Protein AF-0000000085048586 (afdb_homodimer)

InterPro domains:
  IPR004089 Methyl-accepting chemotaxis protein (MCP) signalling domain [PF00015] (41-115)
  IPR004089 Methyl-accepting chemotaxis protein (MCP) signalling domain [PS50111] (44-95)
  IPR004090 Chemotaxis methyl-accepting receptor [PR00260] (43-70)
  IPR004090 Chemotaxis methyl-accepting receptor [PR00260] (72-101)

Solvent-accessible surface area (backbone atoms only — not comparable to full-atom values): 36108 Å² total; per-residue (Å²): 138,84,76,79,68,57,57,67,68,67,71,78,71,74,68,77,73,69,80,70,65,47,72,64,57,51,50,52,50,51,50,49,45,50,49,52,44,51,51,46,39,50,51,42,43,54,50,32,51,53,45,34,52,51,19,51,51,42,32,54,53,12,59,72,50,45,81,82,13,50,72,49,32,53,51,19,52,49,46,35,52,45,30,51,49,45,46,51,48,40,51,49,45,46,52,54,45,50,52,47,51,51,52,46,51,50,49,50,51,50,27,51,50,52,53,49,35,52,46,39,19,51,53,9,38,45,44,28,50,54,48,31,54,54,53,38,51,49,61,34,48,41,37,54,56,24,34,36,65,51,46,22,46,18,42,73,49,70,42,74,66,37,22,51,49,24,18,52,52,40,28,53,51,44,71,57,38,80,59,44,68,43,38,37,37,21,37,83,78,21,36,23,62,22,31,23,41,58,89,83,29,82,41,50,74,38,75,45,51,83,37,67,30,51,51,51,17,71,69,51,88,35,28,85,41,72,20,72,40,73,78,42,66,37,70,70,59,79,49,41,45,24,39,36,33,15,15,37,14,12,50,88,34,34,46,80,36,58,78,43,19,33,33,38,37,30,32,40,35,54,70,54,45,42,51,43,39,62,58,54,94,58,54,73,75,48,50,77,40,41,39,31,34,32,24,42,63,85,20,40,20,69,28,36,50,79,74,61,44,59,74,70,36,67,54,87,75,87,52,88,87,45,63,56,45,58,49,68,47,97,83,57,26,44,37,15,28,15,46,45,72,36,39,57,84,32,64,65,78,55,27,29,8,30,29,41,31,59,118,139,83,76,78,68,56,57,67,68,69,71,79,71,74,67,77,73,70,80,70,66,46,73,64,56,52,49,52,50,50,50,48,43,51,49,52,44,51,51,46,38,49,53,43,41,52,50,32,49,53,46,33,52,52,18,50,52,42,32,54,53,12,59,72,50,45,80,81,13,50,72,48,32,56,51,18,53,49,45,36,51,44,30,51,48,45,46,50,49,41,52,50,46,47,52,53,45,48,51,46,50,52,52,47,50,50,49,50,52,51,28,52,49,50,52,50,35,53,46,40,19,51,51,10,39,44,46,29,51,52,48,32,56,54,53,40,50,48,60,34,48,42,37,52,55,24,34,34,66,51,47,22,48,17,42,72,49,70,42,72,66,36,22,50,48,25,16,52,53,40,29,55,51,44,72,57,37,80,59,46,68,43,38,36,38,20,36,83,79,20,37,22,62,23,30,23,40,59,90,82,30,82,42,52,72,38,74,45,53,84,38,66,27,50,49,50,17,69,68,52,86,34,28,85,40,72,20,71,38,72,79,41,65,38,69,69,60,79,49,42,45,25,37,37,34,15,15,37,13,12,49,89,36,34,45,82,35,59,79,42,18,33,34,39,36,31,32,40,35,54,69,54,44,40,51,42,39,61,59,55,95,58,54,74,74,49,48,76,41,41,40,31,35,32,22,43,63,85,20,39,21,70,29,37,51,79,74,59,46,61,74,71,36,67,53,88,74,86,51,89,89,46,62,55,45,59,50,68,49,98,84,56,26,43,37,15,28,15,47,43,74,37,40,55,85,31,64,64,80,56,26,28,7,31,29,42,30,59,118

Sequence (718 aa):
MDALSTISASGTQTAGSDEAVSVNDIIARTARARDLTQHKVRDIRQVTNTLRILALNALIEARRAGELGAGFGVVADEVRNISTQVEGLSSSLASELGGEIEALEKLTRDMARQAQGARMTDLALNAIELIDRNLYERTCDVRWWATDSAVWEAASHPTKDNCRYATSRLGVILDAYTVYIDLWLCDLNGHILANGRPDRFHAAGQNVASRDWFQKALGLSSGNDFAVADITAEPLLKGTQVASYATGVRVGGQADGELIGILGVHFDWQPQAETIVNGVRLSEAEKRRTRVLLTDAQGLVIATSDGRGSLTERIPLDTQGRASGHYVDRHERLVAFHRTPGYETYAGLGWYGVIVQEGMDALSTISASGTQTAGSDEAVSVNDIIARTARARDLTQHKVRDIRQVTNTLRILALNALIEARRAGELGAGFGVVADEVRNISTQVEGLSSSLASELGGEIEALEKLTRDMARQAQGARMTDLALNAIELIDRNLYERTCDVRWWATDSAVWEAASHPTKDNCRYATSRLGVILDAYTVYIDLWLCDLNGHILANGRPDRFHAAGQNVASRDWFQKALGLSSGNDFAVADITAEPLLKGTQVASYATGVRVGGQADGELIGILGVHFDWQPQAETIVNGVRLSEAEKRRTRVLLTDAQGLVIATSDGRGSLTERIPLDTQGRASGHYVDRHERLVAFHRTPGYETYAGLGWYGVIVQEG

Organism: Asticcacaulis excentricus (strain ATCC 15261 / DSM 4724 / KCTC 12464 / NCIMB 9791 / VKM B-1370 / CB 48) (NCBI:txid573065)

Foldseek 3Di:
DDPPPPPLPPPPPPPPPPPDDDLVNVLVVLVVVLVVLVVVLVVLLVVLVVQLVVLVVQLVVLVVVPPVSPVSNVVSVVSNVVSVVSNVVSVCCSVVSVVVSVVVSVVSVVVVLQVVFVVQLVLFQQLQQVVQVVVVVVLVVQLQLLLDPLQLVCLVPVDPVSQVSNLCVQLVVCVVPVQFLKKFKFFLQQATSHMNCCPQFVRHGDGCNVPPQSVVQNPDQWSSDKGWDDWFQDVRSVRQTWTKMKHFRAPNSGGRHDGRIMMITTGRCAVVSQSSQQVRDDDPVFLVFKKKFKAFQQQQTCYINVPPRHRHDGDDDPCVPPQWGWDQDPQRKIKTKHWHPHDDVGRDRRMMIMMTGDD/DDPPPPPLPPPPPPPPPPPDDDLVNVLVVLVVVLVVLVVVLVVLLVVLVVQLVVLVVQLVVLVVVPPVSPVSNVVSVVSNVVSVVSNVVSVVCSVVSVVVSVVVSVVSVVVVLQVVFVVQLVLFQQLQQVVQVVVVVVLVVQLQLLLDPLQLVCLVPVDPVSQVSNLCVQQVVCVVPVQFLKKFKFWLQQATSHMNCCPQFVRHRDGCNVPPQSVVQNPDQWSSDKGWDDWFQDVRSVRQTWTKMKHFRAPNSGGRHDGRIMMITTGRCAVVSQSSQQVRDDDPVFLVFKKKFKAAQQQQTCYINVPPRHRHDGDDDPCVPPQWGWDQDPQRKIKTKHWHPHDDVGRDRRMMIMMTGDD

Nearest PDB structures (foldseek):
  6s1k-assembly1_K  TM=7.310E-01  e=2.526E-03  Escherichia coli str. K-12 substr. MG1655star
  8c5v-assembly1_I  TM=7.777E-01  e=8.676E-03  Escherichia coli
  1qu7-assembly1_B  TM=7.050E-01  e=1.862E-02  Escherichia coli
  3ja6-assembly1_I  TM=6.154E-01  e=7.714E-03  Escherichia coli
  3tul-assembly5_C  TM=7.171E-01  e=6.260E+00  Salmonella enterica subsp. enterica serovar Typhimurium

Secondary structure (DSSP, 8-state):
----------------------HHHHHHHHHHHHHHHHHHHHHHHHHHHHHHHHHHHHHHHHHHTGGGGHHHHHHHHHHHHHHHHHHHHHHHHHHHHHHHHHHHHHHHHHHHHHHHHHHHHHHHHHHHHHHHHHHHHHHHHHHHHTT-HHHHHHHHS--HHHHHHHHHHHHHHHHH-TTEEEEEEE-TTSBEEEES-TTT---TT-B-TT-HHHHHHHT-SSTT--EE---EEEGGGTTEEEEEEEEEEEGGG-TTSPEEEEEEEEEEHHHHHHHHHHHS---HHHHHTEEEEEE-TT-BEEEETTS--TTT-B-----TT-SEEEEE-TTS-EEEEEE---BTTB---S-EEEEEE--/----------------------HHHHHHHHHHHHHHHHHHHHHHHHHHHHHHHHHHHHHHHHHHTGGGGHHHHHHHHHHHHHHHHHHHHHHHHHHHHHHHHHHHHHHHHHHHHHHHHHHHHHHHHHHHHHHHHHHHHHHHHHHHHTT-HHHHHHHHS--HHHHHHHHHHHHHHHHH-TTEEEEEEE-TTSBEEEES-TTT---TT-B-TT-HHHHHHHT-SSTT--EE---EEEGGGTTEEEEEEEEEEEGGG-TTSPEEEEEEEEEEHHHHHHHHHHHS---HHHHHTEEEEEE-TT-BEEEETTS--TTT-B-----TT-SEEEEE-TTS-EEEEEE---BTTB---S-EEEEEE--

pLDDT: mean 88.91, std 13.36, range [22.16, 98.81]

Radius of gyration: 37.74 Å; Cα contacts (8 Å, |Δi|>4): 1389; chains: 2; bounding box: 52×126×76 Å

Structure (mmCIF, N/CA/C/O backbone):
data_AF-0000000085048586-model_v1
#
loop_
_entity.id
_entity.type
_entity.pdbx_description
1 polymer 'Chemotaxis sensory transducer'
#
loop_
_atom_site.group_PDB
_atom_site.id
_atom_site.type_symbol
_atom_site.label_atom_id
_atom_site.label_alt_id
_atom_site.label_comp_id
_atom_site.label_asym_id
_atom_site.label_entity_id
_atom_site.label_seq_id
_atom_site.pdbx_PDB_ins_code
_atom_site.Cartn_x
_atom_site.Cartn_y
_atom_site.Cartn_z
_atom_site.occupancy
_atom_site.B_iso_or_equiv
_atom_site.auth_seq_id
_atom_site.auth_comp_id
_atom_site.auth_asym_id
_atom_site.auth_atom_id
_atom_site.pdbx_PDB_model_num
ATOM 1 N N . MET A 1 1 ? 8.508 -12.852 -33.312 1 22.83 1 MET A N 1
ATOM 2 C CA . MET A 1 1 ? 9.375 -12.555 -32.156 1 22.83 1 MET A CA 1
ATOM 3 C C . MET A 1 1 ? 8.727 -11.523 -31.234 1 22.83 1 MET A C 1
ATOM 5 O O . MET A 1 1 ? 9.148 -10.375 -31.188 1 22.83 1 MET A O 1
ATOM 9 N N . ASP A 1 2 ? 7.355 -11.609 -30.984 1 25.91 2 ASP A N 1
ATOM 10 C CA . ASP A 1 2 ? 6.332 -10.68 -30.516 1 25.91 2 ASP A CA 1
ATOM 11 C C . ASP A 1 2 ? 6.473 -10.414 -29.031 1 25.91 2 ASP A C 1
ATOM 13 O O . ASP A 1 2 ? 6.352 -11.328 -28.203 1 25.91 2 ASP A O 1
ATOM 17 N N . ALA A 1 3 ? 7.316 -9.375 -28.672 1 32.34 3 ALA A N 1
ATOM 18 C CA . ALA A 1 3 ? 7.676 -8.773 -27.391 1 32.34 3 ALA A CA 1
ATOM 19 C C . ALA A 1 3 ? 6.438 -8.539 -26.531 1 32.34 3 ALA A C 1
ATOM 21 O O . ALA A 1 3 ? 5.582 -7.723 -26.875 1 32.34 3 ALA A O 1
ATOM 22 N N . LEU A 1 4 ? 5.824 -9.539 -25.844 1 37.16 4 LEU A N 1
ATOM 23 C CA . LEU A 1 4 ? 4.781 -9.328 -24.844 1 37.16 4 LEU A CA 1
ATOM 24 C C . LEU A 1 4 ? 5.117 -8.148 -23.953 1 37.16 4 LEU A C 1
ATOM 26 O O . LEU A 1 4 ? 6.152 -8.156 -23.281 1 37.16 4 LEU A O 1
ATOM 30 N N . SER A 1 5 ? 4.699 -7.078 -24.25 1 39.09 5 SER A N 1
ATOM 31 C CA . SER A 1 5 ? 4.941 -5.781 -23.625 1 39.09 5 SER A CA 1
ATOM 32 C C . SER A 1 5 ? 4.539 -5.793 -22.156 1 39.09 5 SER A C 1
ATOM 34 O O . SER A 1 5 ? 3.396 -6.121 -21.828 1 39.09 5 SER A O 1
ATOM 36 N N . THR A 1 6 ? 5.371 -6.223 -21.359 1 48.38 6 THR A N 1
ATOM 37 C CA . THR A 1 6 ? 5.223 -6.074 -19.922 1 48.38 6 THR A CA 1
ATOM 38 C C . THR A 1 6 ? 4.73 -4.672 -19.562 1 48.38 6 THR A C 1
ATOM 40 O O . THR A 1 6 ? 5.285 -3.678 -20.031 1 48.38 6 THR A O 1
ATOM 43 N N . ILE A 1 7 ? 3.547 -4.477 -19.328 1 45.44 7 ILE A N 1
ATOM 44 C CA . ILE A 1 7 ? 2.977 -3.201 -18.906 1 45.44 7 ILE A CA 1
ATOM 45 C C . ILE A 1 7 ? 3.803 -2.613 -17.766 1 45.44 7 ILE A C 1
ATOM 47 O O . ILE A 1 7 ? 3.984 -3.252 -16.719 1 45.44 7 ILE A O 1
ATOM 51 N N . SER A 1 8 ? 4.785 -1.874 -18.266 1 41.59 8 SER A N 1
ATOM 52 C CA . SER A 1 8 ? 5.445 -1.079 -17.234 1 41.59 8 SER A CA 1
ATOM 53 C C . SER A 1 8 ? 4.508 -0.014 -16.672 1 41.59 8 SER A C 1
ATOM 55 O O . SER A 1 8 ? 3.959 0.795 -17.422 1 41.59 8 SER A O 1
ATOM 57 N N . ALA A 1 9 ? 3.889 -0.225 -15.805 1 41.34 9 ALA A N 1
ATOM 58 C CA . ALA A 1 9 ? 3.02 0.762 -15.164 1 41.34 9 ALA A CA 1
ATOM 59 C C . ALA A 1 9 ? 3.754 2.084 -14.953 1 41.34 9 ALA A C 1
ATOM 61 O O . ALA A 1 9 ? 4.398 2.285 -13.922 1 41.34 9 ALA A O 1
ATOM 62 N N . SER A 1 10 ? 4.465 2.617 -16.031 1 36.78 10 SER A N 1
ATOM 63 C CA . SER A 1 10 ? 4.902 3.973 -15.711 1 36.78 10 SER A CA 1
ATOM 64 C C . SER A 1 10 ? 3.717 4.918 -15.57 1 36.78 10 SER A C 1
ATOM 66 O O . SER A 1 10 ? 3.273 5.516 -16.562 1 36.78 10 SER A O 1
ATOM 68 N N . GLY A 1 11 ? 2.662 4.629 -15.078 1 34.94 11 GLY A N 1
ATOM 69 C CA . GLY A 1 11 ? 1.711 5.727 -15.023 1 34.94 11 GLY A CA 1
ATOM 70 C C . GLY A 1 11 ? 2.291 6.984 -14.406 1 34.94 11 GLY A C 1
ATOM 71 O O . GLY A 1 11 ? 2.795 6.957 -13.289 1 34.94 11 GLY A O 1
ATOM 72 N N . THR A 1 12 ? 2.768 7.867 -15.344 1 34.59 12 THR A N 1
ATOM 73 C CA . THR A 1 12 ? 3.039 9.25 -14.977 1 34.59 12 THR A CA 1
ATOM 74 C C . THR A 1 12 ? 1.889 9.836 -14.156 1 34.59 12 THR A C 1
ATOM 76 O O . THR A 1 12 ? 0.794 10.047 -14.688 1 34.59 12 THR A O 1
ATOM 79 N N . GLN A 1 13 ? 1.681 9.398 -13.023 1 37.88 13 GLN A N 1
ATOM 80 C CA . GLN A 1 13 ? 0.688 10.008 -12.141 1 37.88 13 GLN A CA 1
ATOM 81 C C . GLN A 1 13 ? 0.862 11.523 -12.078 1 37.88 13 GLN A C 1
ATOM 83 O O . GLN A 1 13 ? 1.882 12.016 -11.594 1 37.88 13 GLN A O 1
ATOM 88 N N . THR A 1 14 ? 0.378 12.203 -13.141 1 35.31 14 THR A N 1
ATOM 89 C CA . THR A 1 14 ? 0.203 13.641 -12.945 1 35.31 14 THR A CA 1
ATOM 90 C C . THR A 1 14 ? -0.582 13.914 -11.664 1 35.31 14 THR A C 1
ATOM 92 O O . THR A 1 14 ? -1.767 13.586 -11.57 1 35.31 14 THR A O 1
ATOM 95 N N . ALA A 1 15 ? -0.03 13.789 -10.562 1 40.72 15 ALA A N 1
ATOM 96 C CA . ALA A 1 15 ? -0.627 14.406 -9.383 1 40.72 15 ALA A CA 1
ATOM 97 C C . ALA A 1 15 ? -1.222 15.766 -9.719 1 40.72 15 ALA A C 1
ATOM 99 O O . ALA A 1 15 ? -0.548 16.625 -10.305 1 40.72 15 ALA A O 1
ATOM 100 N N . GLY A 1 16 ? -2.393 15.914 -10.141 1 36.16 16 GLY A N 1
ATOM 101 C CA . GLY A 1 16 ? -2.982 17.234 -10.164 1 36.16 16 GLY A CA 1
ATOM 102 C C . GLY A 1 16 ? -2.379 18.188 -9.133 1 36.16 16 GLY A C 1
ATOM 103 O O . GLY A 1 16 ? -2.133 17.781 -7.992 1 36.16 16 GLY A O 1
ATOM 104 N N . SER A 1 17 ? -1.687 19.234 -9.531 1 39.44 17 SER A N 1
ATOM 105 C CA . SER A 1 17 ? -0.962 20.375 -8.977 1 39.44 17 SER A CA 1
ATOM 106 C C . SER A 1 17 ? -1.796 21.094 -7.922 1 39.44 17 SER A C 1
ATOM 108 O O . SER A 1 17 ? -2.186 22.25 -8.117 1 39.44 17 SER A O 1
ATOM 110 N N . ASP A 1 18 ? -2.918 20.703 -7.492 1 44 18 ASP A N 1
ATOM 111 C CA . ASP A 1 18 ? -3.367 21.672 -6.508 1 44 18 ASP A CA 1
ATOM 112 C C . ASP A 1 18 ? -2.268 21.984 -5.492 1 44 18 ASP A C 1
ATOM 114 O O . ASP A 1 18 ? -1.663 21.062 -4.934 1 44 18 ASP A O 1
ATOM 118 N N . GLU A 1 19 ? -1.705 23.016 -5.676 1 51.84 19 GLU A N 1
ATOM 119 C CA . GLU A 1 19 ? -0.612 23.562 -4.883 1 51.84 19 GLU A CA 1
ATOM 120 C C . GLU A 1 19 ? -0.778 23.234 -3.404 1 51.84 19 GLU A C 1
ATOM 122 O O . GLU A 1 19 ? -1.649 23.781 -2.73 1 51.84 19 GLU A O 1
ATOM 127 N N . ALA A 1 20 ? -0.413 22.062 -2.895 1 63 20 ALA A N 1
ATOM 128 C CA . ALA A 1 20 ? -0.491 21.516 -1.544 1 63 20 ALA A CA 1
ATOM 129 C C . ALA A 1 20 ? 0.076 22.484 -0.518 1 63 20 ALA A C 1
ATOM 131 O O . ALA A 1 20 ? 1.146 23.062 -0.727 1 63 20 ALA A O 1
ATOM 132 N N . VAL A 1 21 ? -0.769 22.953 0.275 1 72.62 21 VAL A N 1
ATOM 133 C CA . VAL A 1 21 ? -0.346 23.766 1.415 1 72.62 21 VAL A CA 1
ATOM 134 C C . VAL A 1 21 ? 0.803 23.062 2.143 1 72.62 21 VAL A C 1
ATOM 136 O O . VAL A 1 21 ? 0.746 21.859 2.396 1 72.62 21 VAL A O 1
ATOM 139 N N . SER A 1 22 ? 1.893 23.875 2.246 1 80.56 22 SER A N 1
ATOM 140 C CA . SER A 1 22 ? 3.07 23.312 2.898 1 80.56 22 SER A CA 1
ATOM 141 C C . SER A 1 22 ? 3.266 23.906 4.293 1 80.56 22 SER A C 1
ATOM 143 O O . SER A 1 22 ? 2.678 24.938 4.625 1 80.56 22 SER A O 1
ATOM 145 N N . VAL A 1 23 ? 3.998 23.172 5 1 82.69 23 VAL A N 1
ATOM 146 C CA . VAL A 1 23 ? 4.379 23.641 6.328 1 82.69 23 VAL A CA 1
ATOM 147 C C . VAL A 1 23 ? 5.059 25 6.223 1 82.69 23 VAL A C 1
ATOM 149 O O . VAL A 1 23 ? 4.863 25.875 7.078 1 82.69 23 VAL A O 1
ATOM 152 N N . ASN A 1 24 ? 5.652 25.188 5.152 1 82.88 24 ASN A N 1
ATOM 153 C CA . ASN A 1 24 ? 6.355 26.453 4.934 1 82.88 24 ASN A CA 1
ATOM 154 C C . ASN A 1 24 ? 5.379 27.609 4.801 1 82.88 24 ASN A C 1
ATOM 156 O O . ASN A 1 24 ? 5.695 28.734 5.195 1 82.88 24 ASN A O 1
ATOM 160 N N . ASP A 1 25 ? 4.273 27.359 4.301 1 85.62 25 ASP A N 1
ATOM 161 C CA . ASP A 1 25 ? 3.254 28.391 4.199 1 85.62 25 ASP A CA 1
ATOM 162 C C . ASP A 1 25 ? 2.773 28.828 5.582 1 85.62 25 ASP A C 1
ATOM 164 O O . ASP A 1 25 ? 2.549 30.016 5.824 1 85.62 25 ASP A O 1
ATOM 168 N N . ILE A 1 26 ? 2.703 27.875 6.406 1 85.25 26 ILE A N 1
ATOM 169 C CA . ILE A 1 26 ? 2.248 28.156 7.762 1 85.25 26 ILE A CA 1
ATOM 170 C C . ILE A 1 26 ? 3.322 28.938 8.516 1 85.25 26 ILE A C 1
ATOM 172 O O . ILE A 1 26 ? 3.025 29.938 9.18 1 85.25 26 ILE A O 1
ATOM 176 N N . ILE A 1 27 ? 4.516 28.609 8.281 1 85.62 27 ILE A N 1
ATOM 177 C CA . ILE A 1 27 ? 5.633 29.266 8.945 1 85.62 27 ILE A CA 1
ATOM 178 C C . ILE A 1 27 ? 5.75 30.703 8.445 1 85.62 27 ILE A C 1
ATOM 180 O O . ILE A 1 27 ? 6.012 31.625 9.234 1 85.62 27 ILE A O 1
ATOM 184 N N . ALA A 1 28 ? 5.5 30.906 7.23 1 87.5 28 ALA A N 1
ATOM 185 C CA . ALA A 1 28 ? 5.527 32.25 6.676 1 87.5 28 ALA A CA 1
ATOM 186 C C . ALA A 1 28 ? 4.43 33.125 7.285 1 87.5 28 ALA A C 1
ATOM 188 O O . ALA A 1 28 ? 4.648 34.312 7.57 1 87.5 28 ALA A O 1
ATOM 189 N N . ARG A 1 29 ? 3.375 32.5 7.461 1 87.75 29 ARG A N 1
ATOM 190 C CA . ARG A 1 29 ? 2.262 33.25 8.039 1 87.75 29 ARG A CA 1
ATOM 191 C C . ARG A 1 29 ? 2.523 33.562 9.5 1 87.75 29 ARG A C 1
ATOM 193 O O . ARG A 1 29 ? 2.164 34.656 9.977 1 87.75 29 ARG A O 1
ATOM 200 N N . THR A 1 30 ? 3.096 32.688 10.203 1 88.62 30 THR A N 1
ATOM 201 C CA . THR A 1 30 ? 3.441 32.938 11.594 1 88.62 30 THR A CA 1
ATOM 202 C C . THR A 1 30 ? 4.488 34.031 11.695 1 88.62 30 THR A C 1
ATOM 204 O O . THR A 1 30 ? 4.434 34.875 12.609 1 88.62 30 THR A O 1
ATOM 207 N N . ALA A 1 31 ? 5.383 34.062 10.781 1 88.44 31 ALA A N 1
ATOM 208 C CA . ALA A 1 31 ? 6.387 35.125 10.742 1 88.44 31 ALA A CA 1
ATOM 209 C C . ALA A 1 31 ? 5.738 36.469 10.516 1 88.44 31 ALA A C 1
ATOM 211 O O . ALA A 1 31 ? 6.133 37.469 11.125 1 88.44 31 ALA A O 1
ATOM 212 N N . ARG A 1 32 ? 4.773 36.5 9.719 1 90.75 32 ARG A N 1
ATOM 213 C CA . ARG A 1 32 ? 4.055 37.75 9.453 1 90.75 32 ARG A CA 1
ATOM 214 C C . ARG A 1 32 ? 3.324 38.219 10.703 1 90.75 32 ARG A C 1
ATOM 216 O O . ARG A 1 32 ? 3.309 39.438 10.992 1 90.75 32 ARG A O 1
ATOM 223 N N . ALA A 1 33 ? 2.729 37.312 11.344 1 88.94 33 ALA A N 1
ATOM 224 C CA . ALA A 1 33 ? 2.039 37.656 12.586 1 88.94 33 ALA A CA 1
ATOM 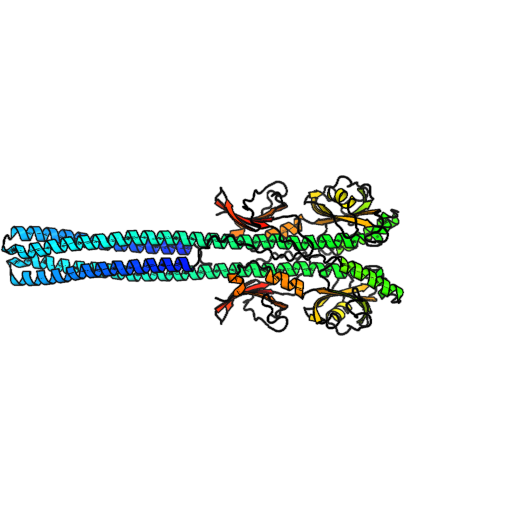225 C C . ALA A 1 33 ? 3.014 38.219 13.617 1 88.94 33 ALA A C 1
ATOM 227 O O . ALA A 1 33 ? 2.703 39.188 14.312 1 88.94 33 ALA A O 1
ATOM 228 N N . ARG A 1 34 ? 4.125 37.625 13.695 1 89.25 34 ARG A N 1
ATOM 229 C CA . ARG A 1 34 ? 5.164 38.062 14.617 1 89.25 34 ARG A CA 1
ATOM 230 C C . ARG A 1 34 ? 5.645 39.469 14.25 1 89.25 34 ARG A C 1
ATOM 232 O O . ARG A 1 34 ? 5.773 40.344 15.125 1 89.25 34 ARG A O 1
ATOM 239 N N . ASP A 1 35 ? 5.863 39.719 13.031 1 92.81 35 ASP A N 1
ATOM 240 C CA . ASP A 1 35 ? 6.344 41 12.547 1 92.81 35 ASP A CA 1
ATOM 241 C C . ASP A 1 35 ? 5.309 42.094 12.797 1 92.81 35 ASP A C 1
ATOM 243 O O . ASP A 1 35 ? 5.656 43.219 13.219 1 92.81 35 ASP A O 1
ATOM 247 N N . LEU A 1 36 ? 4.156 41.75 12.5 1 91.94 36 LEU A N 1
ATOM 248 C CA . LEU A 1 36 ? 3.059 42.688 12.734 1 91.94 36 LEU A CA 1
ATOM 249 C C . LEU A 1 36 ? 3.004 43.125 14.195 1 91.94 36 LEU A C 1
ATOM 251 O O . LEU A 1 36 ? 2.871 44.312 14.5 1 91.94 36 LEU A O 1
ATOM 255 N N . THR A 1 37 ? 3.145 42.188 15.047 1 90.56 37 THR A N 1
ATOM 256 C CA . THR A 1 37 ? 3.09 42.469 16.484 1 90.56 37 THR A CA 1
ATOM 257 C C . THR A 1 37 ? 4.266 43.344 16.906 1 90.56 37 THR A C 1
ATOM 259 O O . THR A 1 37 ? 4.09 44.312 17.641 1 90.56 37 THR A O 1
ATOM 262 N N . GLN A 1 38 ? 5.41 43 16.438 1 91.38 38 GLN A N 1
ATOM 263 C CA . GLN A 1 38 ? 6.605 43.781 16.797 1 91.38 38 GLN A CA 1
ATOM 264 C C . GLN A 1 38 ? 6.516 45.219 16.297 1 91.38 38 GLN A C 1
ATOM 266 O O . GLN A 1 38 ? 6.871 46.156 17.016 1 91.38 38 GLN A O 1
ATOM 271 N N . HIS A 1 39 ? 6.012 45.344 15.125 1 93.69 39 HIS A N 1
ATOM 272 C CA . HIS A 1 39 ? 5.891 46.656 14.539 1 93.69 39 HIS A CA 1
ATOM 273 C C . HIS A 1 39 ? 4.887 47.531 15.305 1 93.69 39 HIS A C 1
ATOM 275 O O . HIS A 1 39 ? 5.172 48.688 15.633 1 93.69 39 HIS A O 1
ATOM 281 N N . LYS A 1 40 ? 3.768 46.938 15.57 1 92.12 40 LYS A N 1
ATOM 282 C CA . LYS A 1 40 ? 2.717 47.688 16.234 1 92.12 40 LYS A CA 1
ATOM 283 C C . LYS A 1 40 ? 3.111 48.031 17.672 1 92.12 40 LYS A C 1
ATOM 285 O O . LYS A 1 40 ? 2.826 49.125 18.156 1 92.12 40 LYS A O 1
ATOM 290 N N . VAL A 1 41 ? 3.781 47.125 18.344 1 91.62 41 VAL A N 1
ATOM 291 C CA . VAL A 1 41 ? 4.242 47.375 19.703 1 91.62 41 VAL A CA 1
ATOM 292 C C . VAL A 1 41 ? 5.301 48.469 19.703 1 91.62 41 VAL A C 1
ATOM 294 O O . VAL A 1 41 ? 5.32 49.312 20.594 1 91.62 41 VAL A O 1
ATOM 297 N N . ARG A 1 42 ? 6.109 48.469 18.688 1 92.69 42 ARG A N 1
ATOM 298 C CA . ARG A 1 42 ? 7.105 49.531 18.547 1 92.69 42 ARG A CA 1
ATOM 299 C C . ARG A 1 42 ? 6.438 50.875 18.344 1 92.69 42 ARG A C 1
ATOM 301 O O . ARG A 1 42 ? 6.859 51.875 18.938 1 92.69 42 ARG A O 1
ATOM 308 N N . ASP A 1 43 ? 5.422 50.906 17.547 1 93.88 43 ASP A N 1
ATOM 309 C CA . ASP A 1 43 ? 4.68 52.156 17.328 1 93.88 43 ASP A CA 1
ATOM 310 C C . ASP A 1 43 ? 4.047 52.656 18.625 1 93.88 43 ASP A C 1
ATOM 312 O O . ASP A 1 43 ? 4.082 53.844 18.906 1 93.88 43 ASP A O 1
ATOM 316 N N . ILE A 1 44 ? 3.562 51.75 19.375 1 91.12 44 ILE A N 1
ATOM 317 C CA . ILE A 1 44 ? 2.934 52.125 20.641 1 91.12 44 ILE A CA 1
ATOM 318 C C . ILE A 1 44 ? 3.982 52.688 21.594 1 91.12 44 ILE A C 1
ATOM 320 O O . ILE A 1 44 ? 3.752 53.719 22.25 1 91.12 44 ILE A O 1
ATOM 324 N N . ARG A 1 45 ? 5.094 52.094 21.609 1 87.94 45 ARG A N 1
ATOM 325 C CA . ARG A 1 45 ? 6.176 52.531 22.469 1 87.94 45 ARG A CA 1
ATOM 326 C C . ARG A 1 45 ? 6.656 53.938 22.078 1 87.94 45 ARG A C 1
ATOM 328 O O . ARG A 1 45 ? 6.953 54.75 22.953 1 87.94 45 ARG A O 1
ATOM 335 N N . GLN A 1 46 ? 6.719 54.188 20.844 1 91.5 46 GLN A N 1
ATOM 336 C CA . GLN A 1 46 ? 7.145 55.5 20.359 1 91.5 46 GLN A CA 1
ATOM 337 C C . GLN A 1 46 ? 6.164 56.562 20.797 1 91.5 46 GLN A C 1
ATOM 339 O O . GLN A 1 46 ? 6.574 57.656 21.25 1 91.5 46 GLN A O 1
ATOM 344 N N . VAL A 1 47 ? 4.965 56.25 20.656 1 90.31 47 VAL A N 1
ATOM 345 C CA . VAL A 1 47 ? 3.92 57.219 21.016 1 90.31 47 VAL A CA 1
ATOM 346 C C . VAL A 1 47 ? 3.924 57.438 22.516 1 90.31 47 VAL A C 1
ATOM 348 O O . VAL A 1 47 ? 3.777 58.562 22.984 1 90.31 47 VAL A O 1
ATOM 351 N N . THR A 1 48 ? 4.141 56.438 23.297 1 86.62 48 THR A N 1
ATOM 352 C CA . THR A 1 48 ? 4.117 56.5 24.75 1 86.62 48 THR A CA 1
ATOM 353 C C . THR A 1 48 ? 5.355 57.25 25.266 1 86.62 48 THR A C 1
ATOM 355 O O . THR A 1 48 ? 5.285 57.938 26.266 1 86.62 48 THR A O 1
ATOM 358 N N . ASN A 1 49 ? 6.43 57.094 24.578 1 88.12 49 ASN A N 1
ATOM 359 C CA . ASN A 1 49 ? 7.637 57.844 24.938 1 88.12 49 ASN A CA 1
ATOM 360 C C . ASN A 1 49 ? 7.434 59.344 24.766 1 88.12 49 ASN A C 1
ATOM 362 O O . ASN A 1 49 ? 7.902 60.125 25.594 1 88.12 49 ASN A O 1
ATOM 366 N N . THR A 1 50 ? 6.793 59.656 23.688 1 87.94 50 THR A N 1
ATOM 367 C CA . THR A 1 50 ? 6.465 61.094 23.484 1 87.94 50 THR A CA 1
ATOM 368 C C . THR A 1 50 ? 5.59 61.594 24.625 1 87.94 50 THR A C 1
ATOM 370 O O . THR A 1 50 ? 5.781 62.719 25.094 1 87.94 50 THR A O 1
ATOM 373 N N . LEU A 1 51 ? 4.711 60.719 25 1 85.19 51 LEU A N 1
ATOM 374 C CA . LEU A 1 51 ? 3.832 61.094 26.109 1 85.19 51 LEU A CA 1
ATOM 375 C C . LEU A 1 51 ? 4.625 61.25 27.406 1 85.19 51 LEU A C 1
ATOM 377 O O . LEU A 1 51 ? 4.363 62.188 28.172 1 85.19 51 LEU A O 1
ATOM 381 N N . ARG A 1 52 ? 5.547 60.469 27.641 1 84.19 52 ARG A N 1
ATOM 382 C CA . ARG A 1 52 ? 6.391 60.531 28.828 1 84.19 52 ARG A CA 1
ATOM 383 C C . ARG A 1 52 ? 7.203 61.812 28.844 1 84.19 52 ARG A C 1
ATOM 385 O O . ARG A 1 52 ? 7.312 62.469 29.891 1 84.19 52 ARG A O 1
ATOM 392 N N . ILE A 1 53 ? 7.672 62.25 27.781 1 85.81 53 ILE A N 1
ATOM 393 C CA . ILE A 1 53 ? 8.461 63.469 27.656 1 85.81 53 ILE A CA 1
ATOM 394 C C . ILE A 1 53 ? 7.574 64.688 27.891 1 85.81 53 ILE A C 1
ATOM 396 O O . ILE A 1 53 ? 7.961 65.625 28.594 1 85.81 53 ILE A O 1
ATOM 400 N N . LEU A 1 54 ? 6.422 64.562 27.344 1 82.69 54 LEU A N 1
ATOM 401 C CA . LEU A 1 54 ? 5.457 65.688 27.547 1 82.69 54 LEU A CA 1
ATOM 402 C C . LEU A 1 54 ? 5.086 65.812 29.031 1 82.69 54 LEU A C 1
ATOM 404 O O . LEU A 1 54 ? 4.98 66.875 29.562 1 82.69 54 LEU A O 1
ATOM 408 N N . ALA A 1 55 ? 4.941 64.688 29.641 1 83.12 55 ALA A N 1
ATOM 409 C CA . ALA A 1 55 ? 4.598 64.688 31.062 1 83.12 55 ALA A CA 1
ATOM 410 C C . ALA A 1 55 ? 5.734 65.25 31.906 1 83.12 55 ALA A C 1
ATOM 412 O O . ALA A 1 55 ? 5.496 65.938 32.875 1 83.12 55 ALA A O 1
ATOM 413 N N . LEU A 1 56 ? 6.926 64.938 31.562 1 83.44 56 LEU A N 1
ATOM 414 C CA . LEU A 1 56 ? 8.094 65.5 32.281 1 83.44 56 LEU A CA 1
ATOM 415 C C . LEU A 1 56 ? 8.188 67 32.156 1 83.44 56 LEU A C 1
ATOM 417 O O . LEU A 1 56 ? 8.469 67.688 33.125 1 83.44 56 LEU A O 1
ATOM 421 N N . ASN A 1 57 ? 7.914 67.438 30.984 1 82.44 57 ASN A N 1
ATOM 422 C CA . ASN A 1 57 ? 7.949 68.875 30.781 1 82.44 57 ASN A CA 1
ATOM 423 C C . ASN A 1 57 ? 6.832 69.562 31.531 1 82.44 57 ASN A C 1
ATOM 425 O O . ASN A 1 57 ? 7.043 70.625 32.094 1 82.44 57 ASN A O 1
ATOM 429 N N . ALA A 1 58 ? 5.727 69 31.531 1 80.44 58 ALA A N 1
ATOM 430 C CA . ALA A 1 58 ? 4.594 69.562 32.281 1 80.44 58 ALA A CA 1
ATOM 431 C C . ALA A 1 58 ? 4.875 69.562 33.781 1 80.44 58 ALA A C 1
ATOM 433 O O . ALA A 1 58 ? 4.473 70.5 34.469 1 80.44 58 ALA A O 1
ATOM 434 N N . LEU A 1 59 ? 5.602 68.625 34.25 1 81.75 59 LEU A N 1
ATOM 435 C CA . LEU A 1 59 ? 5.973 68.562 35.656 1 81.75 59 LEU A CA 1
ATOM 436 C C . LEU A 1 59 ? 6.953 69.688 36 1 81.75 59 LEU A C 1
ATOM 438 O O . LEU A 1 59 ? 6.855 70.25 37.062 1 81.75 59 LEU A O 1
ATOM 442 N N . ILE A 1 60 ? 7.816 69.875 35.094 1 80.19 60 ILE A N 1
ATOM 443 C CA . ILE A 1 60 ? 8.805 70.875 35.312 1 80.19 60 ILE A CA 1
ATOM 444 C C . ILE A 1 60 ? 8.102 72.25 35.375 1 80.19 60 ILE A C 1
ATOM 446 O O . ILE A 1 60 ? 8.375 73.062 36.25 1 80.19 60 ILE A O 1
ATOM 450 N N . GLU A 1 61 ? 7.121 72.5 34.438 1 76.19 61 GLU A N 1
ATOM 451 C CA . GLU A 1 61 ? 6.395 73.75 34.406 1 76.19 61 GLU A CA 1
ATOM 452 C C . GLU A 1 61 ? 5.5 73.938 35.625 1 76.19 61 GLU A C 1
ATOM 454 O O . GLU A 1 61 ? 5.289 75.062 36.125 1 76.19 61 GLU A O 1
ATOM 459 N N . ALA A 1 62 ? 5 72.812 36.094 1 79.38 62 ALA A N 1
ATOM 460 C CA . ALA A 1 62 ? 4.164 72.875 37.312 1 79.38 62 ALA A CA 1
ATOM 461 C C . ALA A 1 62 ? 4.973 73.25 38.531 1 79.38 62 ALA A C 1
ATOM 463 O O . ALA A 1 62 ? 4.492 74.062 39.375 1 79.38 62 ALA A O 1
ATOM 464 N N . ARG A 1 63 ? 6.164 72.875 38.656 1 81.06 63 ARG A N 1
ATOM 465 C CA . ARG A 1 63 ? 7.035 73.25 39.781 1 81.06 63 ARG A CA 1
ATOM 466 C C . ARG A 1 63 ? 7.438 74.688 39.688 1 81.06 63 ARG A C 1
ATOM 468 O O . ARG A 1 63 ? 7.512 75.375 40.719 1 81.06 63 ARG A O 1
ATOM 475 N N . ARG A 1 64 ? 7.637 75.125 38.5 1 78.25 64 ARG A N 1
ATOM 476 C CA . ARG A 1 64 ? 8.016 76.5 38.281 1 78.25 64 ARG A CA 1
ATOM 477 C C . ARG A 1 64 ? 6.891 77.438 38.688 1 78.25 64 ARG A C 1
ATOM 479 O O . ARG A 1 64 ? 7.141 78.562 39.094 1 78.25 64 ARG A O 1
ATOM 486 N N . ALA A 1 65 ? 5.695 76.938 38.531 1 76.31 65 ALA A N 1
ATOM 487 C CA . ALA A 1 65 ? 4.527 77.812 38.781 1 76.31 65 ALA A CA 1
ATOM 488 C C . ALA A 1 65 ? 4.156 77.75 40.25 1 76.31 65 ALA A C 1
ATOM 490 O O . ALA A 1 65 ? 3.262 78.5 40.688 1 76.31 65 ALA A O 1
ATOM 491 N N . GLY A 1 66 ? 4.922 76.938 41.156 1 76.88 66 GLY A N 1
ATOM 492 C CA . GLY A 1 66 ? 4.738 76.875 42.594 1 76.88 66 GLY A CA 1
ATOM 493 C C . GLY A 1 66 ? 3.391 76.375 43 1 76.88 66 GLY A C 1
ATOM 494 O O . GLY A 1 66 ? 3.002 75.25 42.594 1 76.88 66 GLY A O 1
ATOM 495 N N . GLU A 1 67 ? 2.609 77.188 43.781 1 76 67 GLU A N 1
ATOM 496 C CA . GLU A 1 67 ? 1.332 76.75 44.344 1 76 67 GLU A CA 1
ATOM 497 C C . GLU A 1 67 ? 0.251 76.688 43.25 1 76 67 GLU A C 1
ATOM 499 O O . GLU A 1 67 ? -0.638 75.812 43.312 1 76 67 GLU A O 1
ATOM 504 N N . LEU A 1 68 ? 0.412 77.5 42.281 1 70.5 68 LEU A N 1
ATOM 505 C CA . LEU A 1 68 ? -0.584 77.562 41.219 1 70.5 68 LEU A CA 1
ATOM 506 C C . LEU A 1 68 ? -0.462 76.375 40.281 1 70.5 68 LEU A C 1
ATOM 508 O O . LEU A 1 68 ? -1.409 76.062 39.562 1 70.5 68 LEU A O 1
ATOM 512 N N . GLY A 1 69 ? 0.737 75.688 40.438 1 75.38 69 GLY A N 1
ATOM 513 C CA . GLY A 1 69 ? 0.999 74.562 39.531 1 75.38 69 GLY A CA 1
ATOM 514 C C . GLY A 1 69 ? 0.824 73.188 40.188 1 75.38 69 GLY A C 1
ATOM 515 O O . GLY A 1 69 ? 1.029 72.188 39.531 1 75.38 69 GLY A O 1
ATOM 516 N N . ALA A 1 70 ? 0.436 73.125 41.344 1 76.25 70 ALA A N 1
ATOM 517 C CA . ALA A 1 70 ? 0.37 71.875 42.125 1 76.25 70 ALA A CA 1
ATOM 518 C C . ALA A 1 70 ? -0.618 70.875 41.469 1 76.25 70 ALA A C 1
ATOM 520 O O . ALA A 1 70 ? -0.34 69.688 41.375 1 76.25 70 ALA A O 1
ATOM 521 N N . GLY A 1 71 ? -1.748 71.375 41.031 1 75.06 71 GLY A N 1
ATOM 522 C CA . GLY A 1 71 ? -2.738 70.5 40.375 1 75.06 71 GLY A CA 1
ATOM 523 C C . GLY A 1 71 ? -2.242 69.875 39.094 1 75.06 71 GLY A C 1
ATOM 524 O O . GLY A 1 71 ? -2.48 68.688 38.844 1 75.06 71 GLY A O 1
ATOM 525 N N . PHE A 1 72 ? -1.39 70.625 38.406 1 77.06 72 PHE A N 1
ATOM 526 C CA . PHE A 1 72 ? -0.858 70.188 37.125 1 77.06 72 PHE A CA 1
ATOM 527 C C . PHE A 1 72 ? 0.261 69.188 37.344 1 77.06 72 PHE A C 1
ATOM 529 O O . PHE A 1 72 ? 0.456 68.25 36.531 1 77.06 72 PHE A O 1
ATOM 536 N N . GLY A 1 73 ? 0.928 69.375 38.438 1 79.38 73 GLY A N 1
ATOM 537 C CA . GLY A 1 73 ? 1.948 68.375 38.812 1 79.38 73 GLY A CA 1
ATOM 538 C C . GLY A 1 73 ? 1.39 67 39.031 1 79.38 73 GLY A C 1
ATOM 539 O O . GLY A 1 73 ? 1.979 66 38.594 1 79.38 73 GLY A O 1
ATOM 540 N N . VAL A 1 74 ? 0.194 66.875 39.562 1 78.5 74 VAL A N 1
ATOM 541 C CA . VAL A 1 74 ? -0.472 65.625 39.812 1 78.5 74 VAL A CA 1
ATOM 542 C C . VAL A 1 74 ? -0.867 65 38.5 1 78.5 74 VAL A C 1
ATOM 544 O O . VAL A 1 74 ? -0.7 63.75 38.312 1 78.5 74 VAL A O 1
ATOM 547 N N . VAL A 1 75 ? -1.271 65.75 37.562 1 78.44 75 VAL A N 1
ATOM 548 C CA . VAL A 1 75 ? -1.661 65.25 36.25 1 78.44 75 VAL A CA 1
ATOM 549 C C . VAL A 1 75 ? -0.429 64.75 35.5 1 78.44 75 VAL A C 1
ATOM 551 O O . VAL A 1 75 ? -0.46 63.656 34.906 1 78.44 75 VAL A O 1
ATOM 554 N N . ALA A 1 76 ? 0.616 65.562 35.594 1 83 76 ALA A N 1
ATOM 555 C CA . ALA A 1 76 ? 1.851 65.188 34.906 1 83 76 ALA A CA 1
ATOM 556 C C . ALA A 1 76 ? 2.395 63.875 35.469 1 83 76 ALA A C 1
ATOM 558 O O . ALA A 1 76 ? 2.859 63 34.688 1 83 76 ALA A O 1
ATOM 559 N N . ASP A 1 77 ? 2.268 63.625 36.719 1 85.44 77 ASP A N 1
ATOM 560 C CA . ASP A 1 77 ? 2.727 62.375 37.344 1 85.44 77 ASP A CA 1
ATOM 561 C C . ASP A 1 77 ? 1.853 61.219 36.938 1 85.44 77 ASP A C 1
ATOM 563 O O . ASP A 1 77 ? 2.355 60.094 36.75 1 85.44 77 ASP A O 1
ATOM 567 N N . GLU A 1 78 ? 0.601 61.469 36.812 1 85.69 78 GLU A N 1
ATOM 568 C CA . GLU A 1 78 ? -0.317 60.406 36.406 1 85.69 78 GLU A CA 1
ATOM 569 C C . GLU A 1 78 ? -0.092 60 34.938 1 85.69 78 GLU A C 1
ATOM 571 O O . GLU A 1 78 ? -0.172 58.812 34.594 1 85.69 78 GLU A O 1
ATOM 576 N N . VAL A 1 79 ? 0.185 60.938 34.094 1 84.44 79 VAL A N 1
ATOM 577 C CA . VAL A 1 79 ? 0.47 60.656 32.688 1 84.44 79 VAL A CA 1
ATOM 578 C C . VAL A 1 79 ? 1.747 59.812 32.594 1 84.44 79 VAL A C 1
ATOM 580 O O . VAL A 1 79 ? 1.823 58.906 31.781 1 84.44 79 VAL A O 1
ATOM 583 N N . ARG A 1 80 ? 2.674 60.156 33.375 1 86.06 80 ARG A N 1
ATOM 584 C CA . ARG A 1 80 ? 3.918 59.406 33.406 1 86.06 80 ARG A CA 1
ATOM 585 C C . ARG A 1 80 ? 3.664 57.969 33.812 1 86.06 80 ARG A C 1
ATOM 587 O O . ARG A 1 80 ? 4.191 57.031 33.219 1 86.06 80 ARG A O 1
ATOM 594 N N . ASN A 1 81 ? 2.854 57.75 34.812 1 88.75 81 ASN A N 1
ATOM 595 C CA . ASN A 1 81 ? 2.518 56.406 35.312 1 88.75 81 ASN A CA 1
ATOM 596 C C . ASN A 1 81 ? 1.781 55.594 34.25 1 88.75 81 ASN A C 1
ATOM 598 O O . ASN A 1 81 ? 2.074 54.406 34.062 1 88.75 81 ASN A O 1
ATOM 602 N N . ILE A 1 82 ? 0.906 56.219 33.594 1 86.44 82 ILE A N 1
ATOM 603 C CA . ILE A 1 82 ? 0.11 55.531 32.562 1 86.44 82 ILE A CA 1
ATOM 604 C C . ILE A 1 82 ? 1 55.156 31.375 1 86.44 82 ILE A C 1
ATOM 606 O O . ILE A 1 82 ? 0.86 54.094 30.812 1 86.44 82 ILE A O 1
ATOM 610 N N . SER A 1 83 ? 1.89 56.062 31.016 1 86.94 83 SER A N 1
ATOM 611 C CA . SER A 1 83 ? 2.826 55.781 29.938 1 86.94 83 SER A CA 1
ATOM 612 C C . SER A 1 83 ? 3.668 54.531 30.266 1 86.94 83 SER A C 1
ATOM 614 O O . SER A 1 83 ? 3.918 53.719 29.391 1 86.94 83 SER A O 1
ATOM 616 N N . THR A 1 84 ? 4.031 54.406 31.516 1 88.81 84 THR A N 1
ATOM 617 C CA . THR A 1 84 ? 4.805 53.25 31.969 1 88.81 84 THR A CA 1
ATOM 618 C C . THR A 1 84 ? 3.963 51.969 31.906 1 88.81 84 THR A C 1
ATOM 620 O O . THR A 1 84 ? 4.457 50.906 31.531 1 88.81 84 THR A O 1
ATOM 623 N N . GLN A 1 85 ? 2.705 52.094 32.219 1 90.5 85 GLN A N 1
ATOM 624 C CA . GLN A 1 85 ? 1.8 50.969 32.188 1 90.5 85 GLN A CA 1
ATOM 625 C C . GLN A 1 85 ? 1.57 50.469 30.766 1 90.5 85 GLN A C 1
ATOM 627 O O . GLN A 1 85 ? 1.584 49.281 30.5 1 90.5 85 GLN A O 1
ATOM 632 N N . VAL A 1 86 ? 1.39 51.375 29.844 1 89.19 86 VAL A N 1
ATOM 633 C CA . VAL A 1 86 ? 1.156 51.031 28.438 1 89.19 86 VAL A CA 1
ATOM 634 C C . VAL A 1 86 ? 2.402 50.375 27.859 1 89.19 86 VAL A C 1
ATOM 636 O O . VAL A 1 86 ? 2.301 49.375 27.125 1 89.19 86 VAL A O 1
ATOM 639 N N . GLU A 1 87 ? 3.523 50.938 28.219 1 88.69 87 GLU A N 1
ATOM 640 C CA . GLU A 1 87 ? 4.781 50.344 27.766 1 88.69 87 GLU A CA 1
ATOM 641 C C . GLU A 1 87 ? 4.934 48.906 28.297 1 88.69 87 GLU A C 1
ATOM 643 O O . GLU A 1 87 ? 5.352 48 27.578 1 88.69 87 GLU A O 1
ATOM 648 N N . GLY A 1 88 ? 4.629 48.75 29.547 1 92.25 88 GLY A N 1
ATOM 649 C CA . GLY A 1 88 ? 4.703 47.406 30.141 1 92.25 88 GLY A CA 1
ATOM 650 C C . GLY A 1 88 ? 3.756 46.406 29.5 1 92.25 88 GLY A C 1
ATOM 651 O O . GLY A 1 88 ? 4.145 45.281 29.203 1 92.25 88 GLY A O 1
ATOM 652 N N . LEU A 1 89 ? 2.545 46.812 29.266 1 90.81 89 LEU A N 1
ATOM 653 C CA . LEU A 1 89 ? 1.544 45.938 28.625 1 90.81 89 LEU A CA 1
ATOM 654 C C . LEU A 1 89 ? 1.956 45.594 27.203 1 90.81 89 LEU A C 1
ATOM 656 O O . LEU A 1 89 ? 1.813 44.438 26.781 1 90.81 89 LEU A O 1
ATOM 660 N N . SER A 1 90 ? 2.465 46.562 26.453 1 90.19 90 SER A N 1
ATOM 661 C CA . SER A 1 90 ? 2.871 46.344 25.062 1 90.19 90 SER A CA 1
ATOM 662 C C . SER A 1 90 ? 4.062 45.375 24.984 1 90.19 90 SER A C 1
ATOM 664 O O . SER A 1 90 ? 4.102 44.5 24.125 1 90.19 90 SER A O 1
ATOM 666 N N . SER A 1 91 ? 4.969 45.562 25.938 1 90.81 91 SER A N 1
ATOM 667 C CA . SER A 1 91 ? 6.137 44.688 25.969 1 90.81 91 SER A CA 1
ATOM 668 C C . SER A 1 91 ? 5.75 43.25 26.344 1 90.81 91 SER A C 1
ATOM 670 O O . SER A 1 91 ? 6.273 42.281 25.781 1 90.81 91 SER A O 1
ATOM 672 N N . SER A 1 92 ? 4.883 43.156 27.312 1 93.38 92 SER A N 1
ATOM 673 C CA . SER A 1 92 ? 4.387 41.844 27.719 1 93.38 92 SER A CA 1
ATOM 674 C C . SER A 1 92 ? 3.635 41.156 26.578 1 93.38 92 SER A C 1
ATOM 676 O O . SER A 1 92 ? 3.76 39.938 26.391 1 93.38 92 SER A O 1
ATOM 678 N N . LEU A 1 93 ? 2.895 41.875 25.812 1 91.44 93 LEU A N 1
ATOM 679 C CA . LEU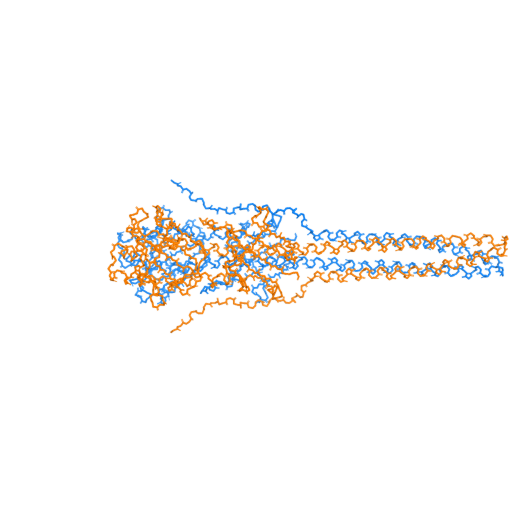 A 1 93 ? 2.166 41.344 24.672 1 91.44 93 LEU A CA 1
ATOM 680 C C . LEU A 1 93 ? 3.129 40.781 23.625 1 91.44 93 LEU A C 1
ATOM 682 O O . LEU A 1 93 ? 2.963 39.625 23.172 1 91.44 93 LEU A O 1
ATOM 686 N N . ALA A 1 94 ? 4.09 41.562 23.312 1 90.69 94 ALA A N 1
ATOM 687 C CA . ALA A 1 94 ? 5.062 41.125 22.297 1 90.69 94 ALA A CA 1
ATOM 688 C C . ALA A 1 94 ? 5.781 39.875 22.734 1 90.69 94 ALA A C 1
ATOM 690 O O . ALA A 1 94 ? 5.938 38.938 21.953 1 90.69 94 ALA A O 1
ATOM 691 N N . SER A 1 95 ? 6.141 39.812 23.984 1 94.44 95 SER A N 1
ATOM 692 C CA . SER A 1 95 ? 6.898 38.688 24.5 1 94.44 95 SER A CA 1
ATOM 693 C C . SER A 1 95 ? 6.027 37.438 24.594 1 94.44 95 SER A C 1
ATOM 695 O O . SER A 1 95 ? 6.426 36.375 24.125 1 94.44 95 SER A O 1
ATOM 697 N N . GLU A 1 96 ? 4.852 37.594 25.156 1 93.06 96 GLU A N 1
ATOM 698 C CA . GLU A 1 96 ? 3.965 36.438 25.344 1 93.06 96 GLU A CA 1
ATOM 699 C C . GLU A 1 96 ? 3.465 35.938 24 1 93.06 96 GLU A C 1
ATOM 701 O O . GLU A 1 96 ? 3.391 34.719 23.781 1 93.06 96 GLU A O 1
ATOM 706 N N . LEU A 1 97 ? 3.176 36.781 23.125 1 91.62 97 LEU A N 1
ATOM 707 C CA . LEU A 1 97 ? 2.723 36.375 21.812 1 91.62 97 LEU A CA 1
ATOM 708 C C . LEU A 1 97 ? 3.855 35.719 21.016 1 91.62 97 LEU A C 1
ATOM 710 O O . LEU A 1 97 ? 3.631 34.75 20.281 1 91.62 97 LEU A O 1
ATOM 714 N N . GLY A 1 98 ? 5.016 36.344 21.188 1 90 98 GLY A N 1
ATOM 715 C CA . GLY A 1 98 ? 6.176 35.719 20.578 1 90 98 GLY A CA 1
ATOM 716 C C . GLY A 1 98 ? 6.367 34.281 21.016 1 90 98 GLY A C 1
ATOM 717 O O . GLY A 1 98 ? 6.66 33.406 20.203 1 90 98 GLY A O 1
ATOM 718 N N . GLY A 1 99 ? 6.18 34.031 22.281 1 91.5 99 GLY A N 1
ATOM 719 C CA . GLY A 1 99 ? 6.258 32.656 22.797 1 91.5 99 GLY A CA 1
ATOM 720 C C . GLY A 1 99 ? 5.195 31.734 22.234 1 91.5 99 GLY A C 1
ATOM 721 O O . GLY A 1 99 ? 5.477 30.594 21.906 1 91.5 99 GLY A O 1
ATOM 722 N N . GLU A 1 100 ? 3.994 32.25 22.109 1 89.75 100 GLU A N 1
ATOM 723 C CA . GLU A 1 100 ? 2.902 31.453 21.562 1 89.75 100 GLU A CA 1
ATOM 724 C C . GLU A 1 100 ? 3.154 31.109 20.094 1 89.75 100 GLU A C 1
ATOM 726 O O . GLU A 1 100 ? 2.879 29.984 19.656 1 89.75 100 GLU A O 1
ATOM 731 N N . ILE A 1 101 ? 3.668 32.031 19.391 1 88.38 101 ILE A N 1
ATOM 732 C CA . ILE A 1 101 ? 3.926 31.828 17.969 1 88.38 101 ILE A CA 1
ATOM 733 C C . ILE A 1 101 ? 5.039 30.797 17.781 1 88.38 101 ILE A C 1
ATOM 735 O O . ILE A 1 101 ? 4.949 29.938 16.906 1 88.38 101 ILE A O 1
ATOM 739 N N . GLU A 1 102 ? 6.004 30.875 18.609 1 89.88 102 GLU A N 1
ATOM 740 C CA . GLU A 1 102 ? 7.09 29.906 18.562 1 89.88 102 GLU A CA 1
ATOM 741 C C . GLU A 1 102 ? 6.59 28.5 18.859 1 89.88 102 GLU A C 1
ATOM 743 O O . GLU A 1 102 ? 6.996 27.531 18.203 1 89.88 102 GLU A O 1
ATOM 748 N N . ALA A 1 103 ? 5.77 28.438 19.844 1 89.44 103 ALA A N 1
ATOM 749 C CA . ALA A 1 103 ? 5.188 27.141 20.203 1 89.44 103 ALA A CA 1
ATOM 750 C C . ALA A 1 103 ? 4.336 26.594 19.062 1 89.44 103 ALA A C 1
ATOM 752 O O . ALA A 1 103 ? 4.352 25.391 18.797 1 89.44 103 ALA A O 1
ATOM 753 N N . LEU A 1 104 ? 3.678 27.453 18.438 1 87.69 104 LEU A N 1
ATOM 754 C CA . LEU A 1 104 ? 2.834 27.062 17.312 1 87.69 104 LEU A CA 1
ATOM 755 C C . LEU A 1 104 ? 3.678 26.531 16.156 1 87.69 104 LEU A C 1
ATOM 757 O O . LEU A 1 104 ? 3.312 25.547 15.508 1 87.69 104 LEU A O 1
ATOM 761 N N . GLU A 1 105 ? 4.691 27.188 15.883 1 87.62 105 GLU A N 1
ATOM 762 C CA . GLU A 1 105 ? 5.594 26.766 14.82 1 87.62 105 GLU A CA 1
ATOM 763 C C . GLU A 1 105 ? 6.164 25.375 15.094 1 87.62 105 GLU A C 1
ATOM 765 O O . GLU A 1 105 ? 6.207 24.531 14.203 1 87.62 105 GLU A O 1
ATOM 770 N N . LYS A 1 106 ? 6.539 25.234 16.281 1 89.25 106 LYS A N 1
ATOM 771 C CA . LYS A 1 106 ? 7.094 23.953 16.672 1 89.25 106 LYS A CA 1
ATOM 772 C C . LYS A 1 106 ? 6.055 22.844 16.547 1 89.25 106 LYS A C 1
ATOM 774 O O . LYS A 1 106 ? 6.348 21.766 16.031 1 89.25 106 LYS A O 1
ATOM 779 N N . LEU A 1 107 ? 4.922 23.094 17.031 1 86.81 107 LEU A N 1
ATOM 780 C CA . LEU A 1 107 ? 3.842 22.109 16.969 1 86.81 107 LEU A CA 1
ATOM 781 C C . LEU A 1 107 ? 3.498 21.766 15.523 1 86.81 107 LEU A C 1
ATOM 783 O O . LEU A 1 107 ? 3.23 20.609 15.211 1 86.81 107 LEU A O 1
ATOM 787 N N . THR A 1 108 ? 3.52 22.719 14.742 1 85.88 108 THR A N 1
ATOM 788 C CA . THR A 1 108 ? 3.191 22.5 13.336 1 85.88 108 THR A CA 1
ATOM 789 C C . THR A 1 108 ? 4.242 21.625 12.664 1 85.88 108 THR A C 1
ATOM 791 O O . THR A 1 108 ? 3.902 20.703 11.906 1 85.88 108 THR A O 1
ATOM 794 N N . ARG A 1 109 ? 5.43 21.875 12.953 1 86.38 109 ARG A N 1
ATOM 795 C CA . ARG A 1 109 ? 6.512 21.078 12.391 1 86.38 109 ARG A CA 1
ATOM 796 C C . ARG A 1 109 ? 6.441 19.625 12.883 1 86.38 109 ARG A C 1
ATOM 798 O O . ARG A 1 109 ? 6.648 18.688 12.109 1 86.38 109 ARG A O 1
ATOM 805 N N . ASP A 1 110 ? 6.16 19.547 14.133 1 87.19 110 ASP A N 1
ATOM 806 C CA . ASP A 1 110 ? 6.043 18.219 14.711 1 87.19 110 ASP A CA 1
ATOM 807 C C . ASP A 1 110 ? 4.891 17.438 14.078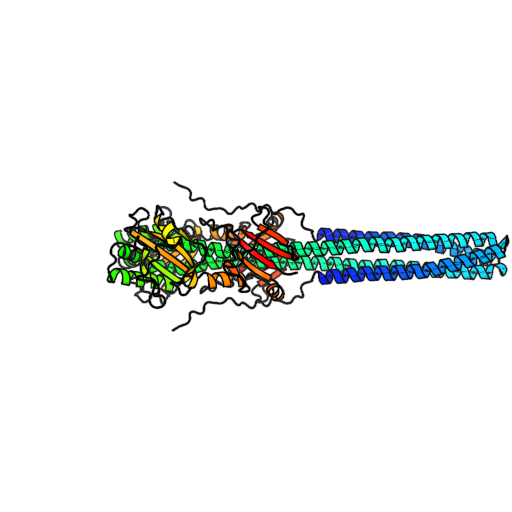 1 87.19 110 ASP A C 1
ATOM 809 O O . ASP A 1 110 ? 5.02 16.25 13.789 1 87.19 110 ASP A O 1
ATOM 813 N N . MET A 1 111 ? 3.869 18.078 13.898 1 85.69 111 MET A N 1
ATOM 814 C CA . MET A 1 111 ? 2.705 17.453 13.281 1 85.69 111 MET A CA 1
ATOM 815 C C . MET A 1 111 ? 3.029 17 11.859 1 85.69 111 MET A C 1
ATOM 817 O O . MET A 1 111 ? 2.66 15.898 11.461 1 85.69 111 MET A O 1
ATOM 821 N N . ALA A 1 112 ? 3.625 17.844 11.164 1 84.81 112 ALA A N 1
ATOM 822 C CA . ALA A 1 112 ? 3.988 17.516 9.789 1 84.81 112 ALA A CA 1
ATOM 823 C C . ALA A 1 112 ? 4.93 16.312 9.742 1 84.81 112 ALA A C 1
ATOM 825 O O . ALA A 1 112 ? 4.777 15.43 8.891 1 84.81 112 ALA A O 1
ATOM 826 N N . ARG A 1 113 ? 5.828 16.312 10.594 1 86.69 113 ARG A N 1
ATOM 827 C CA . ARG A 1 113 ? 6.789 15.219 10.648 1 86.69 113 ARG A CA 1
ATOM 828 C C . ARG A 1 113 ? 6.102 13.906 11.008 1 86.69 113 ARG A C 1
ATOM 830 O O . ARG A 1 113 ? 6.414 12.859 10.438 1 86.69 113 ARG A O 1
ATOM 837 N N . GLN A 1 114 ? 5.285 14.008 11.961 1 87.88 114 GLN A N 1
ATOM 838 C CA . GLN A 1 114 ? 4.562 12.812 12.383 1 87.88 114 GLN A CA 1
ATOM 839 C C . GLN A 1 114 ? 3.67 12.289 11.258 1 87.88 114 GLN A C 1
ATOM 841 O O . GLN A 1 114 ? 3.592 11.078 11.031 1 87.88 114 GLN A O 1
ATOM 846 N N . ALA A 1 115 ? 3.014 13.156 10.625 1 86.56 115 ALA A N 1
ATOM 847 C CA . ALA A 1 115 ? 2.16 12.766 9.508 1 86.56 115 ALA A CA 1
ATOM 848 C C . ALA A 1 115 ? 2.979 12.125 8.391 1 86.56 115 ALA A C 1
ATOM 850 O O . ALA A 1 115 ? 2.572 11.109 7.816 1 86.56 115 ALA A O 1
ATOM 851 N N . GLN A 1 116 ? 4.07 12.734 8.133 1 90.12 116 GLN A N 1
ATOM 852 C CA . GLN A 1 116 ? 4.953 12.195 7.098 1 90.12 116 GLN A CA 1
ATOM 853 C C . GLN A 1 116 ? 5.488 10.82 7.488 1 90.12 116 GLN A C 1
ATOM 855 O O . GLN A 1 116 ? 5.551 9.914 6.656 1 90.12 116 GLN A O 1
ATOM 860 N N . GLY A 1 117 ? 5.879 10.695 8.719 1 92.56 117 GLY A N 1
ATOM 861 C CA . GLY A 1 117 ? 6.352 9.414 9.203 1 92.56 117 GLY A CA 1
ATOM 862 C C . GLY A 1 117 ? 5.32 8.305 9.086 1 92.56 117 GLY A C 1
ATOM 863 O O . GLY A 1 117 ? 5.641 7.195 8.664 1 92.56 117 GLY A O 1
ATOM 864 N N . ALA A 1 118 ? 4.129 8.617 9.438 1 90.81 118 ALA A N 1
ATOM 865 C CA . ALA A 1 118 ? 3.041 7.648 9.32 1 90.81 118 ALA A CA 1
ATOM 866 C C . ALA A 1 118 ? 2.818 7.238 7.871 1 90.81 118 ALA A C 1
ATOM 868 O O . ALA A 1 118 ? 2.658 6.055 7.57 1 90.81 118 ALA A O 1
ATOM 869 N N . ARG A 1 119 ? 2.803 8.172 7.035 1 92.25 119 ARG A N 1
ATOM 870 C CA . ARG A 1 119 ? 2.613 7.902 5.613 1 92.25 119 ARG A CA 1
ATOM 871 C C . ARG A 1 119 ? 3.725 7.008 5.074 1 92.25 119 ARG A C 1
ATOM 873 O O . ARG A 1 119 ? 3.461 6.047 4.348 1 92.25 119 ARG A O 1
ATOM 880 N N . MET A 1 120 ? 4.93 7.32 5.434 1 95.31 120 MET A N 1
ATOM 881 C CA . MET A 1 120 ? 6.055 6.516 4.973 1 95.31 120 MET A CA 1
ATOM 882 C C . MET A 1 120 ? 5.965 5.094 5.52 1 95.31 120 MET A C 1
ATOM 884 O O . MET A 1 120 ? 6.336 4.137 4.836 1 95.31 120 MET A O 1
ATOM 888 N N . THR A 1 121 ? 5.512 4.957 6.711 1 96 121 THR A N 1
ATOM 889 C CA . THR A 1 121 ? 5.316 3.629 7.281 1 96 121 THR A CA 1
ATOM 890 C C . THR A 1 121 ? 4.281 2.846 6.48 1 96 121 THR A C 1
ATOM 892 O O . THR A 1 121 ? 4.469 1.658 6.207 1 96 121 THR A O 1
ATOM 895 N N . ASP A 1 122 ? 3.215 3.551 6.105 1 94.5 122 ASP A N 1
ATOM 896 C CA . ASP A 1 122 ? 2.207 2.924 5.258 1 94.5 122 ASP A CA 1
ATOM 897 C C . ASP A 1 122 ? 2.82 2.424 3.951 1 94.5 122 ASP A C 1
ATOM 899 O O . ASP A 1 122 ? 2.52 1.316 3.502 1 94.5 122 ASP A O 1
ATOM 903 N N . LEU A 1 123 ? 3.604 3.223 3.396 1 95.06 123 LEU A N 1
ATOM 904 C CA . LEU A 1 123 ? 4.215 2.891 2.113 1 95.06 123 LEU A CA 1
ATOM 905 C C . LEU A 1 123 ? 5.199 1.734 2.264 1 95.06 123 LEU A C 1
ATOM 907 O O . LEU A 1 123 ? 5.328 0.903 1.361 1 95.06 123 LEU A O 1
ATOM 911 N N . ALA A 1 124 ? 5.891 1.705 3.395 1 96.81 124 ALA A N 1
ATOM 912 C CA . ALA A 1 124 ? 6.766 0.573 3.686 1 96.81 124 ALA A CA 1
ATOM 913 C C . ALA A 1 124 ? 5.973 -0.728 3.764 1 96.81 124 ALA A C 1
ATOM 915 O O . ALA A 1 124 ? 6.406 -1.758 3.24 1 96.81 124 ALA A O 1
ATOM 916 N N . LEU A 1 125 ? 4.871 -0.656 4.41 1 94.81 125 LEU A N 1
ATOM 917 C CA . LEU A 1 125 ? 3.99 -1.815 4.477 1 94.81 125 LEU A CA 1
ATOM 918 C C . LEU A 1 125 ? 3.555 -2.25 3.082 1 94.81 125 LEU A C 1
ATOM 920 O O . LEU A 1 125 ? 3.578 -3.441 2.764 1 94.81 125 LEU A O 1
ATOM 924 N N . ASN A 1 126 ? 3.17 -1.289 2.324 1 93.31 126 ASN A N 1
ATOM 925 C CA . ASN A 1 126 ? 2.736 -1.587 0.964 1 93.31 126 ASN A CA 1
ATOM 926 C C . ASN A 1 126 ? 3.797 -2.369 0.196 1 93.31 126 ASN A C 1
ATOM 928 O O . ASN A 1 126 ? 3.496 -3.395 -0.418 1 93.31 126 ASN A O 1
ATOM 932 N N . ALA A 1 127 ? 4.984 -1.927 0.28 1 94.38 127 ALA A N 1
ATOM 933 C CA . ALA A 1 127 ? 6.082 -2.555 -0.454 1 94.38 127 ALA A CA 1
ATOM 934 C C . ALA A 1 127 ? 6.277 -4.004 -0.014 1 94.38 127 ALA A C 1
ATOM 936 O O . ALA A 1 127 ? 6.367 -4.906 -0.849 1 94.38 127 ALA A O 1
ATOM 937 N N . ILE A 1 128 ? 6.273 -4.223 1.28 1 94.69 128 ILE A N 1
ATOM 938 C CA . ILE A 1 128 ? 6.598 -5.555 1.781 1 94.69 128 ILE A CA 1
ATOM 939 C C . ILE A 1 128 ? 5.402 -6.484 1.591 1 94.69 128 ILE A C 1
ATOM 941 O O . ILE A 1 128 ? 5.57 -7.68 1.344 1 94.69 128 ILE A O 1
ATOM 945 N N . GLU A 1 129 ? 4.223 -6 1.64 1 92.69 129 GLU A N 1
ATOM 946 C CA . GLU A 1 129 ? 3.033 -6.82 1.445 1 92.69 129 GLU A CA 1
ATOM 947 C C . GLU A 1 129 ? 2.957 -7.355 0.016 1 92.69 129 GLU A C 1
ATOM 949 O O . GLU A 1 129 ? 2.523 -8.484 -0.208 1 92.69 129 GLU A O 1
ATOM 954 N N . LEU A 1 130 ? 3.281 -6.516 -0.881 1 91 130 LEU A N 1
ATOM 955 C CA . LEU A 1 130 ? 3.297 -6.945 -2.275 1 91 130 LEU A CA 1
ATOM 956 C C . LEU A 1 130 ? 4.266 -8.109 -2.479 1 91 130 LEU A C 1
ATOM 958 O O . LEU A 1 130 ? 3.957 -9.055 -3.199 1 91 130 LEU A O 1
ATOM 962 N N . ILE A 1 131 ? 5.344 -8.031 -1.81 1 89.38 131 ILE A N 1
ATOM 963 C CA . ILE A 1 131 ? 6.34 -9.094 -1.881 1 89.38 131 ILE A CA 1
ATOM 964 C C . ILE A 1 131 ? 5.773 -10.375 -1.282 1 89.38 131 ILE A C 1
ATOM 966 O O . ILE A 1 131 ? 5.969 -11.469 -1.83 1 89.38 131 ILE A O 1
ATOM 970 N N . ASP A 1 132 ? 5.117 -10.258 -0.198 1 88.81 132 ASP A N 1
ATOM 971 C CA . ASP A 1 132 ? 4.562 -11.422 0.486 1 88.81 132 ASP A CA 1
ATOM 972 C C . ASP A 1 132 ? 3.602 -12.188 -0.422 1 88.81 132 ASP A C 1
ATOM 974 O O . ASP A 1 132 ? 3.623 -13.414 -0.46 1 88.81 132 ASP A O 1
ATOM 978 N N . ARG A 1 133 ? 2.836 -11.477 -1.098 1 87.12 133 ARG A N 1
ATOM 979 C CA . ARG A 1 133 ? 1.882 -12.117 -1.997 1 87.12 133 ARG A CA 1
ATOM 980 C C . ARG A 1 133 ? 2.602 -12.867 -3.111 1 87.12 133 ARG A C 1
ATOM 982 O O . ARG A 1 133 ? 2.203 -13.977 -3.479 1 87.12 133 ARG A O 1
ATOM 989 N N . ASN A 1 134 ? 3.586 -12.25 -3.611 1 87 134 ASN A N 1
ATOM 990 C CA . ASN A 1 134 ? 4.398 -12.906 -4.625 1 87 134 ASN A CA 1
ATOM 991 C C . ASN A 1 134 ? 5.039 -14.188 -4.09 1 87 134 ASN A C 1
ATOM 993 O O . ASN A 1 134 ? 4.965 -15.234 -4.723 1 87 134 ASN A O 1
ATOM 997 N N . LEU A 1 135 ? 5.594 -14.047 -2.938 1 87.81 135 LEU A N 1
ATOM 998 C CA . LEU A 1 135 ? 6.379 -15.148 -2.389 1 87.81 135 LEU A CA 1
ATOM 999 C C . LEU A 1 135 ? 5.477 -16.297 -1.973 1 87.81 135 LEU A C 1
ATOM 1001 O O . LEU A 1 135 ? 5.863 -17.469 -2.08 1 87.81 135 LEU A O 1
ATOM 1005 N N . TYR A 1 136 ? 4.305 -16.062 -1.51 1 88.5 136 TYR A N 1
ATOM 1006 C CA . TYR A 1 136 ? 3.332 -17.109 -1.191 1 88.5 136 TYR A CA 1
ATOM 1007 C C . TYR A 1 136 ? 3.062 -17.984 -2.404 1 88.5 136 TYR A C 1
ATOM 1009 O O . TYR A 1 136 ? 3.049 -19.219 -2.295 1 88.5 136 TYR A O 1
ATOM 1017 N N . GLU A 1 137 ? 2.83 -17.344 -3.48 1 91 137 GLU A N 1
ATOM 1018 C CA . GLU A 1 137 ? 2.502 -18.078 -4.703 1 91 137 GLU A CA 1
ATOM 1019 C C . GLU A 1 137 ? 3.633 -19.016 -5.102 1 91 137 GLU A C 1
ATOM 1021 O O . GLU A 1 137 ? 3.383 -20.109 -5.613 1 91 137 GLU A O 1
ATOM 1026 N N . ARG A 1 138 ? 4.816 -18.562 -4.844 1 92.69 138 ARG A N 1
ATOM 1027 C CA . ARG A 1 138 ? 5.957 -19.406 -5.191 1 92.69 138 ARG A CA 1
ATOM 1028 C C . ARG A 1 138 ? 5.945 -20.703 -4.391 1 92.69 138 ARG A C 1
ATOM 1030 O O . ARG A 1 138 ? 6.312 -21.766 -4.91 1 92.69 138 ARG A O 1
ATOM 1037 N N . THR A 1 139 ? 5.539 -20.578 -3.146 1 92.06 139 THR A N 1
ATOM 1038 C CA . THR A 1 139 ? 5.488 -21.766 -2.309 1 92.06 139 THR A CA 1
ATOM 1039 C C . THR A 1 139 ? 4.488 -22.781 -2.863 1 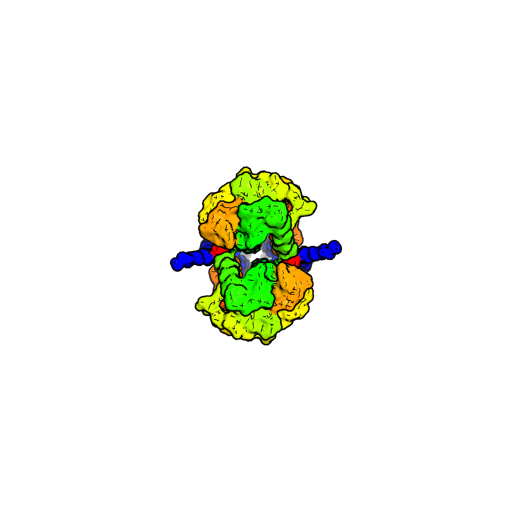92.06 139 THR A C 1
ATOM 1041 O O . THR A 1 139 ? 4.727 -23.984 -2.818 1 92.06 139 THR A O 1
ATOM 1044 N N . CYS A 1 140 ? 3.457 -22.297 -3.373 1 90.94 140 CYS A N 1
ATOM 1045 C CA . CYS A 1 140 ? 2.436 -23.141 -3.963 1 90.94 140 CYS A CA 1
ATOM 1046 C C . CYS A 1 140 ? 2.916 -23.734 -5.281 1 90.94 140 CYS A C 1
ATOM 1048 O O . CYS A 1 140 ? 2.754 -24.938 -5.523 1 90.94 140 CYS A O 1
ATOM 1050 N N . ASP A 1 141 ? 3.49 -22.953 -6.105 1 93.12 141 ASP A N 1
ATOM 1051 C CA . ASP A 1 141 ? 3.918 -23.344 -7.445 1 93.12 141 ASP A CA 1
ATOM 1052 C C . ASP A 1 141 ? 4.891 -24.516 -7.391 1 93.12 141 ASP A C 1
ATOM 1054 O O . ASP A 1 141 ? 4.691 -25.531 -8.078 1 93.12 141 ASP A O 1
ATOM 1058 N N . VAL A 1 142 ? 5.895 -24.359 -6.562 1 94.75 142 VAL A N 1
ATOM 1059 C CA . VAL A 1 142 ? 6.953 -25.359 -6.547 1 94.75 142 VAL A CA 1
ATOM 1060 C C . VAL A 1 142 ? 6.391 -26.703 -6.082 1 94.75 142 VAL A C 1
ATOM 1062 O O . VAL A 1 142 ? 6.77 -27.75 -6.598 1 94.75 142 VAL A O 1
ATOM 1065 N N . ARG A 1 143 ? 5.496 -26.719 -5.133 1 91.69 143 ARG A N 1
ATOM 1066 C CA . ARG A 1 143 ? 4.895 -27.938 -4.617 1 91.69 143 ARG A CA 1
ATOM 1067 C C . ARG A 1 143 ? 4.02 -28.609 -5.676 1 91.69 143 ARG A C 1
ATOM 1069 O O . ARG A 1 143 ? 4.055 -29.828 -5.84 1 91.69 143 ARG A O 1
ATOM 1076 N N . TRP A 1 144 ? 3.336 -27.797 -6.387 1 90 144 TRP A N 1
ATOM 1077 C CA . TRP A 1 144 ? 2.459 -28.344 -7.422 1 90 144 TRP A CA 1
ATOM 1078 C C . TRP A 1 144 ? 3.268 -28.875 -8.594 1 90 144 TRP A C 1
ATOM 1080 O O . TRP A 1 144 ? 3.018 -29.984 -9.078 1 90 144 TRP A O 1
ATOM 1090 N N . TRP A 1 145 ? 4.195 -28.141 -9.062 1 93.31 145 TRP A N 1
ATOM 1091 C CA . TRP A 1 145 ? 4.945 -28.531 -10.25 1 93.31 145 TRP A CA 1
ATOM 1092 C C . TRP A 1 145 ? 5.758 -29.797 -10 1 93.31 145 TRP A C 1
ATOM 1094 O O . TRP A 1 145 ? 5.969 -30.594 -10.914 1 93.31 145 TRP A O 1
ATOM 1104 N N . ALA A 1 146 ? 6.137 -30.016 -8.758 1 95.06 146 ALA A N 1
ATOM 1105 C CA . ALA A 1 146 ? 6.887 -31.219 -8.391 1 95.06 146 ALA A CA 1
ATOM 1106 C C . ALA A 1 146 ? 6.043 -32.469 -8.586 1 95.06 146 ALA A C 1
ATOM 1108 O O . ALA A 1 146 ? 6.578 -33.562 -8.68 1 95.06 146 ALA A O 1
ATOM 1109 N N . THR A 1 147 ? 4.773 -32.312 -8.641 1 91.5 147 THR A N 1
ATOM 1110 C CA . THR A 1 147 ? 3.881 -33.469 -8.75 1 91.5 147 THR A CA 1
ATOM 1111 C C . THR A 1 147 ? 3.586 -33.781 -10.211 1 91.5 147 THR A C 1
ATOM 1113 O O . THR A 1 147 ? 2.957 -34.812 -10.516 1 91.5 147 THR A O 1
ATOM 1116 N N . ASP A 1 148 ? 4.016 -32.969 -11.109 1 91.19 148 ASP A N 1
ATOM 1117 C CA . ASP A 1 148 ? 3.758 -33.188 -12.531 1 91.19 148 ASP A CA 1
ATOM 1118 C C . ASP A 1 148 ? 4.391 -34.469 -13.008 1 91.19 148 ASP A C 1
ATOM 1120 O O . ASP A 1 148 ? 5.523 -34.812 -12.641 1 91.19 148 ASP A O 1
ATOM 1124 N N . SER A 1 149 ? 3.699 -35.188 -13.836 1 90.25 149 SER A N 1
ATOM 1125 C CA . SER A 1 149 ? 4.16 -36.5 -14.289 1 90.25 149 SER A CA 1
ATOM 1126 C C . SER A 1 149 ? 5.48 -36.375 -15.047 1 90.25 149 SER A C 1
ATOM 1128 O O . SER A 1 149 ? 6.355 -37.25 -14.914 1 90.25 149 SER A O 1
ATOM 1130 N N . ALA A 1 150 ? 5.621 -35.344 -15.891 1 92.94 150 ALA A N 1
ATOM 1131 C CA . ALA A 1 150 ? 6.859 -35.188 -16.641 1 92.94 150 ALA A CA 1
ATOM 1132 C C . ALA A 1 150 ? 8.047 -35 -15.703 1 92.94 150 ALA A C 1
ATOM 1134 O O . ALA A 1 150 ? 9.156 -35.438 -16 1 92.94 150 ALA A O 1
ATOM 1135 N N . VAL A 1 151 ? 7.805 -34.406 -14.547 1 95.69 151 VAL A N 1
ATOM 1136 C CA . VAL A 1 151 ? 8.859 -34.094 -13.594 1 95.69 151 VAL A CA 1
ATOM 1137 C C . VAL A 1 151 ? 9.266 -35.312 -12.812 1 95.69 151 VAL A C 1
ATOM 1139 O O . VAL A 1 151 ? 10.43 -35.719 -12.836 1 95.69 151 VAL A O 1
ATOM 1142 N N . TRP A 1 152 ? 8.344 -36 -12.195 1 94.69 152 TRP A N 1
ATOM 1143 C CA . TRP A 1 152 ? 8.766 -37.125 -11.352 1 94.69 152 TRP A CA 1
ATOM 1144 C C . TRP A 1 152 ? 9.18 -38.312 -12.203 1 94.69 152 TRP A C 1
ATOM 1146 O O . TRP A 1 152 ? 10.008 -39.125 -11.781 1 94.69 152 TRP A O 1
ATOM 1156 N N . GLU A 1 153 ? 8.633 -38.469 -13.492 1 95.81 153 GLU A N 1
ATOM 1157 C CA . GLU A 1 153 ? 9.094 -39.562 -14.375 1 95.81 153 GLU A CA 1
ATOM 1158 C C . GLU A 1 153 ? 10.555 -39.344 -14.773 1 95.81 153 GLU A C 1
ATOM 1160 O O . GLU A 1 153 ? 11.328 -40.312 -14.812 1 95.81 153 GLU A O 1
ATOM 1165 N N . ALA A 1 154 ? 10.867 -38.125 -15.094 1 97.75 154 ALA A N 1
ATOM 1166 C CA . ALA A 1 154 ? 12.258 -37.844 -15.445 1 97.75 154 ALA A CA 1
ATOM 1167 C C . ALA A 1 154 ? 13.18 -38.031 -14.25 1 97.75 154 ALA A C 1
ATOM 1169 O O . ALA A 1 154 ? 14.32 -38.5 -14.414 1 97.75 154 ALA A O 1
ATOM 1170 N N . ALA A 1 155 ? 12.734 -37.719 -13.086 1 97.44 155 ALA A N 1
ATOM 1171 C CA . ALA A 1 155 ? 13.523 -37.938 -11.883 1 97.44 155 ALA A CA 1
ATOM 1172 C C . ALA A 1 155 ? 13.703 -39.406 -11.594 1 97.44 155 ALA A C 1
ATOM 1174 O O . ALA A 1 155 ? 14.781 -39.844 -11.164 1 97.44 155 ALA A O 1
ATOM 1175 N N . SER A 1 156 ? 12.672 -40.219 -11.812 1 96.62 156 SER A N 1
ATOM 1176 C CA . SER A 1 156 ? 12.695 -41.656 -11.562 1 96.62 156 SER A CA 1
ATOM 1177 C C . SER A 1 156 ? 13.531 -42.375 -12.602 1 96.62 156 SER A C 1
ATOM 1179 O O . SER A 1 156 ? 14.258 -43.312 -12.281 1 96.62 156 SER A O 1
ATOM 1181 N N . HIS A 1 157 ? 13.336 -42.031 -13.852 1 97 157 HIS A N 1
ATOM 1182 C CA . HIS A 1 157 ? 14.039 -42.594 -14.992 1 97 157 HIS A CA 1
ATOM 1183 C C . HIS A 1 157 ? 14.609 -41.5 -15.898 1 97 157 HIS A C 1
ATOM 1185 O O . HIS A 1 157 ? 14.031 -41.219 -16.953 1 97 157 HIS A O 1
ATOM 1191 N N . PRO A 1 158 ? 15.805 -41.062 -15.531 1 97.06 158 PRO A N 1
ATOM 1192 C CA . PRO A 1 158 ? 16.375 -39.938 -16.234 1 97.06 158 PRO A CA 1
ATOM 1193 C C . PRO A 1 158 ? 16.969 -40.312 -17.594 1 97.06 158 PRO A C 1
ATOM 1195 O O . PRO A 1 158 ? 18.141 -40.031 -17.859 1 97.06 158 PRO A O 1
ATOM 1198 N N . THR A 1 159 ? 16.141 -40.844 -18.484 1 97.12 159 THR A N 1
ATOM 1199 C CA . THR A 1 159 ? 16.562 -41.062 -19.875 1 97.12 159 THR A CA 1
ATOM 1200 C C . THR A 1 159 ? 16.609 -39.75 -20.641 1 97.12 159 THR A C 1
ATOM 1202 O O . THR A 1 159 ? 16.016 -38.75 -20.203 1 97.12 159 THR A O 1
ATOM 1205 N N . LYS A 1 160 ? 17.297 -39.75 -21.703 1 96.44 160 LYS A N 1
ATOM 1206 C CA . LYS A 1 160 ? 17.391 -38.531 -22.547 1 96.44 160 LYS A CA 1
ATOM 1207 C C . LYS A 1 160 ? 16.016 -38.062 -22.969 1 96.44 160 LYS A C 1
ATOM 1209 O O . LYS A 1 160 ? 15.742 -36.844 -22.953 1 96.44 160 LYS A O 1
ATOM 1214 N N . ASP A 1 161 ? 15.18 -38.969 -23.25 1 96.94 161 ASP A N 1
ATOM 1215 C CA . ASP A 1 161 ? 13.836 -38.656 -23.719 1 96.94 161 ASP A CA 1
ATOM 1216 C C . ASP A 1 161 ? 13 -38.062 -22.578 1 96.94 161 ASP A C 1
ATOM 1218 O O . ASP A 1 161 ? 12.289 -37.062 -22.781 1 96.94 161 ASP A O 1
ATOM 1222 N N . ASN A 1 162 ? 13.016 -38.688 -21.375 1 97.06 162 ASN A N 1
ATOM 1223 C CA . ASN A 1 162 ? 12.266 -38.156 -20.234 1 97.06 162 ASN A CA 1
ATOM 1224 C C . ASN A 1 162 ? 12.734 -36.781 -19.828 1 97.06 162 ASN A C 1
ATOM 1226 O O . ASN A 1 162 ? 11.914 -35.906 -19.531 1 97.06 162 ASN A O 1
ATOM 1230 N N . CYS A 1 163 ? 14.023 -36.625 -19.891 1 97.62 163 CYS A N 1
ATOM 1231 C CA . CYS A 1 163 ? 14.578 -35.312 -19.516 1 97.62 163 CYS A CA 1
ATOM 1232 C C . CYS A 1 163 ? 14.211 -34.25 -20.531 1 97.62 163 CYS A C 1
ATOM 1234 O O . CYS A 1 163 ? 13.906 -33.125 -20.172 1 97.62 163 CYS A O 1
ATOM 1236 N N . ARG A 1 164 ? 14.281 -34.594 -21.797 1 96.44 164 ARG A N 1
ATOM 1237 C CA . ARG A 1 164 ? 13.867 -33.688 -22.844 1 96.44 164 ARG A CA 1
ATOM 1238 C C . ARG A 1 164 ? 12.406 -33.281 -22.688 1 96.44 164 ARG A C 1
ATOM 1240 O O . ARG A 1 164 ? 12.039 -32.125 -22.875 1 96.44 164 ARG A O 1
ATOM 1247 N N . TYR A 1 165 ? 11.602 -34.281 -22.391 1 94.75 165 TYR A N 1
ATOM 1248 C CA . TYR A 1 165 ? 10.18 -34 -22.203 1 94.75 165 TYR A CA 1
ATOM 1249 C C . TYR A 1 165 ? 9.953 -33.094 -20.984 1 94.75 165 TYR A C 1
ATOM 1251 O O . TYR A 1 165 ? 9.141 -32.188 -21.031 1 94.75 165 TYR A O 1
ATOM 1259 N N . ALA A 1 166 ? 10.625 -33.375 -19.906 1 96.31 166 ALA A N 1
ATOM 1260 C CA . ALA A 1 166 ? 10.539 -32.531 -18.719 1 96.31 166 ALA A CA 1
ATOM 1261 C C . ALA A 1 166 ? 10.953 -31.094 -19.047 1 96.31 166 ALA A C 1
ATOM 1263 O O . ALA A 1 166 ? 10.281 -30.141 -18.641 1 96.31 166 ALA A O 1
ATOM 1264 N N . THR A 1 167 ? 12 -30.984 -19.781 1 97 167 THR A N 1
ATOM 1265 C CA . THR A 1 167 ? 12.469 -29.672 -20.219 1 97 167 THR A CA 1
ATOM 1266 C C . THR A 1 167 ? 11.375 -28.938 -20.984 1 97 167 THR A C 1
ATOM 1268 O O . THR A 1 167 ? 11.133 -27.75 -20.734 1 97 167 THR A O 1
ATOM 1271 N N . SER A 1 168 ? 10.781 -29.641 -21.859 1 93.44 168 SER A N 1
ATOM 1272 C CA . SER A 1 168 ? 9.711 -29.047 -22.656 1 93.44 168 SER A CA 1
ATOM 1273 C C . SER A 1 168 ? 8.555 -28.578 -21.766 1 93.44 168 SER A C 1
ATOM 1275 O O . SER A 1 168 ? 8.023 -27.484 -21.953 1 93.44 168 SER A O 1
ATOM 1277 N N . ARG A 1 169 ? 8.133 -29.375 -20.812 1 91.38 169 ARG A N 1
ATOM 1278 C CA . ARG A 1 169 ? 7.039 -29.047 -19.906 1 91.38 169 ARG A CA 1
ATOM 1279 C C . ARG A 1 169 ? 7.402 -27.859 -19.031 1 91.38 169 ARG A C 1
ATOM 1281 O O . ARG A 1 169 ? 6.57 -26.969 -18.781 1 91.38 169 ARG A O 1
ATOM 1288 N N . LEU A 1 170 ? 8.625 -27.859 -18.5 1 94.94 170 LEU A N 1
ATOM 1289 C CA . LEU A 1 170 ? 9.094 -26.734 -17.703 1 94.94 170 LEU A CA 1
ATOM 1290 C C . LEU A 1 170 ? 9.078 -25.453 -18.531 1 94.94 170 LEU A C 1
ATOM 1292 O O . LEU A 1 170 ? 8.758 -24.375 -18.016 1 94.94 170 LEU A O 1
ATOM 1296 N N . GLY A 1 171 ? 9.406 -25.562 -19.797 1 92.38 171 GLY A N 1
ATOM 1297 C CA . GLY A 1 171 ? 9.344 -24.422 -20.703 1 92.38 171 GLY A CA 1
ATOM 1298 C C . GLY A 1 171 ? 7.953 -23.844 -20.844 1 92.38 171 GLY A C 1
ATOM 1299 O O . GLY A 1 171 ? 7.777 -22.625 -20.875 1 92.38 171 GLY A O 1
ATOM 1300 N N . VAL A 1 172 ? 6.98 -24.703 -20.891 1 86.69 172 VAL A N 1
ATOM 1301 C CA . VAL A 1 172 ? 5.59 -24.281 -21.016 1 86.69 172 VAL A CA 1
ATOM 1302 C C . VAL A 1 172 ? 5.184 -23.5 -19.766 1 86.69 172 VAL A C 1
ATOM 1304 O O . VAL A 1 172 ? 4.488 -22.484 -19.875 1 86.69 172 VAL A O 1
ATOM 1307 N N . ILE A 1 173 ? 5.609 -24.031 -18.609 1 89.69 173 ILE A N 1
ATOM 1308 C CA . ILE A 1 173 ? 5.328 -23.328 -17.359 1 89.69 173 ILE A CA 1
ATOM 1309 C C . ILE A 1 173 ? 5.906 -21.922 -17.422 1 89.69 173 ILE A C 1
ATOM 1311 O O . ILE A 1 173 ? 5.215 -20.938 -17.109 1 89.69 173 ILE A O 1
ATOM 1315 N N . LEU A 1 174 ? 7.141 -21.797 -17.906 1 91.5 174 LEU A N 1
ATOM 1316 C CA . LEU A 1 174 ? 7.852 -20.516 -17.922 1 91.5 174 LEU A CA 1
ATOM 1317 C C . LEU A 1 174 ? 7.223 -19.562 -18.922 1 91.5 174 LEU A C 1
ATOM 1319 O O . LEU A 1 174 ? 7.254 -18.344 -18.719 1 91.5 174 LEU A O 1
ATOM 1323 N N . ASP A 1 175 ? 6.617 -20.062 -19.953 1 86.25 175 ASP A N 1
ATOM 1324 C CA . ASP A 1 175 ? 5.941 -19.219 -20.938 1 86.25 175 ASP A CA 1
ATOM 1325 C C . ASP A 1 175 ? 4.695 -18.562 -20.328 1 86.25 175 ASP A C 1
ATOM 1327 O O . ASP A 1 175 ? 4.328 -17.453 -20.703 1 86.25 175 ASP A O 1
ATOM 1331 N N . ALA A 1 176 ? 4.129 -19.297 -19.406 1 82.69 176 ALA A N 1
ATOM 1332 C CA . ALA A 1 176 ? 2.896 -18.812 -18.797 1 82.69 176 ALA A CA 1
ATOM 1333 C C . ALA A 1 176 ? 3.197 -17.922 -17.578 1 82.69 176 ALA A C 1
ATOM 1335 O O . ALA A 1 176 ? 2.43 -17.016 -17.266 1 82.69 176 ALA A O 1
ATOM 1336 N N . TYR A 1 177 ? 4.297 -18.219 -16.891 1 88.88 177 TYR A N 1
ATOM 1337 C CA . TYR A 1 177 ? 4.684 -17.5 -15.68 1 88.88 177 TYR A CA 1
ATOM 1338 C C . TYR A 1 177 ? 5.906 -16.625 -15.938 1 88.88 177 TYR A C 1
ATOM 1340 O O . TYR A 1 177 ? 7.043 -17.062 -15.719 1 88.88 177 TYR A O 1
ATOM 1348 N N . THR A 1 178 ? 5.723 -15.344 -16.219 1 87.12 178 THR A N 1
ATOM 1349 C CA . THR A 1 178 ? 6.793 -14.453 -16.656 1 87.12 178 THR A CA 1
ATOM 1350 C C . THR A 1 178 ? 7.637 -14 -15.461 1 87.12 178 THR A C 1
ATOM 1352 O O . THR A 1 178 ? 8.656 -13.328 -15.633 1 87.12 178 THR A O 1
ATOM 1355 N N . VAL A 1 179 ? 7.273 -14.43 -14.289 1 91 179 VAL A N 1
ATOM 1356 C CA . VAL A 1 179 ? 7.945 -13.945 -13.094 1 91 179 VAL A CA 1
ATOM 1357 C C . VAL A 1 179 ? 9.102 -14.875 -12.734 1 91 179 VAL A C 1
ATOM 1359 O O . VAL A 1 179 ? 9.906 -14.562 -11.844 1 91 179 VAL A O 1
ATOM 1362 N N . TYR A 1 180 ? 9.227 -16.016 -13.453 1 94.69 180 TYR A N 1
ATOM 1363 C CA . TYR A 1 180 ? 10.305 -16.953 -13.203 1 94.69 180 TYR A CA 1
ATOM 1364 C C . TYR A 1 180 ? 11.414 -16.812 -14.242 1 94.69 180 TYR A C 1
ATOM 1366 O O . TYR A 1 180 ? 11.141 -16.516 -15.406 1 94.69 180 TYR A O 1
ATOM 1374 N N . ILE A 1 181 ? 12.641 -17.047 -13.781 1 96 181 ILE A N 1
ATOM 1375 C CA . ILE A 1 181 ? 13.781 -17.016 -14.688 1 96 181 ILE A CA 1
ATOM 1376 C C . ILE A 1 181 ? 14.008 -18.422 -15.266 1 96 181 ILE A C 1
ATOM 1378 O O . ILE A 1 181 ? 14.266 -18.562 -16.469 1 96 181 ILE A O 1
ATOM 1382 N N . ASP A 1 182 ? 13.984 -19.406 -14.422 1 97.88 182 ASP A N 1
ATOM 1383 C CA . ASP A 1 182 ? 14.203 -20.797 -14.844 1 97.88 182 ASP A CA 1
ATOM 1384 C C . ASP A 1 182 ? 13.703 -21.781 -13.781 1 97.88 182 ASP A C 1
ATOM 1386 O O . ASP A 1 182 ? 13.461 -21.391 -12.641 1 97.88 182 ASP A O 1
ATOM 1390 N N . LEU A 1 183 ? 13.453 -23 -14.148 1 98.25 183 LEU A N 1
ATOM 1391 C CA . LEU A 1 183 ? 13.109 -24.141 -13.305 1 98.25 183 LEU A CA 1
ATOM 1392 C C . LEU A 1 183 ? 14.117 -25.281 -13.484 1 98.25 183 LEU A C 1
ATOM 1394 O O . LEU A 1 183 ? 14.539 -25.562 -14.609 1 98.25 183 LEU A O 1
ATOM 1398 N N . TRP A 1 184 ? 14.523 -25.859 -12.352 1 98.69 184 TRP A N 1
ATOM 1399 C CA . TRP A 1 184 ? 15.539 -26.906 -12.414 1 98.69 184 TRP A CA 1
ATOM 1400 C C . TRP A 1 184 ? 15.039 -28.188 -11.758 1 98.69 184 TRP A C 1
ATOM 1402 O O . TRP A 1 184 ? 14.688 -28.203 -10.578 1 98.69 184 TRP A O 1
ATOM 1412 N N . LEU A 1 185 ? 15 -29.266 -12.523 1 98.81 185 LEU A N 1
ATOM 1413 C CA . LEU A 1 185 ? 14.812 -30.594 -11.969 1 98.81 185 LEU A CA 1
ATOM 1414 C C . LEU A 1 185 ? 16.156 -31.266 -11.672 1 98.81 185 LEU A C 1
ATOM 1416 O O . LEU A 1 185 ? 16.984 -31.422 -12.57 1 98.81 185 LEU A O 1
ATOM 1420 N N . CYS A 1 186 ? 16.328 -31.641 -10.414 1 98.75 186 CYS A N 1
ATOM 1421 C CA . CYS A 1 186 ? 17.609 -32.219 -9.992 1 98.75 186 CYS A CA 1
ATOM 1422 C C . CYS A 1 186 ? 17.438 -33.625 -9.453 1 98.75 186 CYS A C 1
ATOM 1424 O O . CYS A 1 186 ? 16.375 -33.969 -8.922 1 98.75 186 CYS A O 1
ATOM 1426 N N . ASP A 1 187 ? 18.531 -34.469 -9.617 1 98.31 187 ASP A N 1
ATOM 1427 C CA . ASP A 1 187 ? 18.562 -35.719 -8.883 1 98.31 187 ASP A CA 1
ATOM 1428 C C . ASP A 1 187 ? 18.984 -35.5 -7.43 1 98.31 187 ASP A C 1
ATOM 1430 O O . ASP A 1 187 ? 19.125 -34.344 -6.992 1 98.31 187 ASP A O 1
ATOM 1434 N N . LEU A 1 188 ? 19.094 -36.562 -6.648 1 98.06 188 LEU A N 1
ATOM 1435 C CA . LEU A 1 188 ? 19.312 -36.438 -5.211 1 98.06 188 LEU A CA 1
ATOM 1436 C C . LEU A 1 188 ? 20.766 -36.062 -4.91 1 98.06 188 LEU A C 1
ATOM 1438 O O . LEU A 1 188 ? 21.094 -35.719 -3.779 1 98.06 188 LEU A O 1
ATOM 1442 N N . ASN A 1 189 ? 21.641 -36.125 -5.898 1 97.88 189 ASN A N 1
ATOM 1443 C CA . ASN A 1 189 ? 23.047 -35.75 -5.738 1 97.88 189 ASN A CA 1
ATOM 1444 C C . ASN A 1 189 ? 23.312 -34.312 -6.203 1 97.88 189 ASN A C 1
ATOM 1446 O O . ASN A 1 189 ? 24.453 -33.875 -6.203 1 97.88 189 ASN A O 1
ATOM 1450 N N . GLY A 1 190 ? 22.281 -33.594 -6.668 1 98.19 190 GLY A N 1
ATOM 1451 C CA . GLY A 1 190 ? 22.406 -32.188 -7.016 1 98.19 190 GLY A CA 1
ATOM 1452 C C . GLY A 1 190 ? 22.625 -31.953 -8.492 1 98.19 190 GLY A C 1
ATOM 1453 O O . GLY A 1 190 ? 22.797 -30.812 -8.93 1 98.19 190 GLY A O 1
ATOM 1454 N N . HIS A 1 191 ? 22.641 -33.062 -9.297 1 98.38 191 HIS A N 1
ATOM 1455 C CA . HIS A 1 191 ? 22.781 -32.875 -10.742 1 98.38 191 HIS A CA 1
ATOM 1456 C C . HIS A 1 191 ? 21.469 -32.406 -11.375 1 98.38 191 HIS A C 1
ATOM 1458 O O . HIS A 1 191 ? 20.422 -33.031 -11.172 1 98.38 191 HIS A O 1
ATOM 1464 N N . ILE A 1 192 ? 21.594 -31.328 -12.156 1 98.69 192 ILE A N 1
ATOM 1465 C CA . ILE A 1 192 ? 20.406 -30.828 -12.852 1 98.69 192 ILE A CA 1
ATOM 1466 C C . ILE A 1 192 ? 20.109 -31.719 -14.062 1 98.69 192 ILE A C 1
ATOM 1468 O O . ILE A 1 192 ? 20.891 -31.781 -15.008 1 98.69 192 ILE A O 1
ATOM 1472 N N . LEU A 1 193 ? 19 -32.375 -14.023 1 98.56 193 LEU A N 1
ATOM 1473 C CA . LEU A 1 193 ? 18.578 -33.281 -15.062 1 98.56 193 LEU A CA 1
ATOM 1474 C C . LEU A 1 193 ? 17.938 -32.531 -16.234 1 98.56 193 LEU A C 1
ATOM 1476 O O . LEU A 1 193 ? 18.078 -32.969 -17.391 1 98.56 193 LEU A O 1
ATOM 1480 N N . ALA A 1 194 ? 17.172 -31.531 -15.945 1 98.44 194 ALA A N 1
ATOM 1481 C CA . ALA A 1 194 ? 16.422 -30.75 -16.922 1 98.44 194 ALA A CA 1
ATOM 1482 C C . ALA A 1 194 ? 16.188 -29.328 -16.406 1 98.44 194 ALA A C 1
ATOM 1484 O O . ALA A 1 194 ? 16.078 -29.109 -15.203 1 98.44 194 ALA A O 1
ATOM 1485 N N . ASN A 1 195 ? 16.203 -28.422 -17.297 1 98.5 195 ASN A N 1
ATOM 1486 C CA . ASN A 1 195 ? 15.836 -27.047 -16.938 1 98.5 195 ASN A CA 1
ATOM 1487 C C . ASN A 1 195 ? 14.914 -26.422 -17.984 1 98.5 195 ASN A C 1
ATOM 1489 O O . ASN A 1 195 ? 14.828 -26.906 -19.125 1 98.5 195 ASN A O 1
ATOM 1493 N N . GLY A 1 196 ? 14.227 -25.406 -17.609 1 97.25 196 GLY A N 1
ATOM 1494 C CA . GLY A 1 196 ? 13.133 -24.859 -18.391 1 97.25 196 GLY A CA 1
ATOM 1495 C C . GLY A 1 196 ? 13.602 -24.031 -19.562 1 97.25 196 GLY A C 1
ATOM 1496 O O . GLY A 1 196 ? 12.906 -23.922 -20.578 1 97.25 196 GLY A O 1
ATOM 1497 N N . ARG A 1 197 ? 14.75 -23.359 -19.406 1 97.44 197 ARG A N 1
ATOM 1498 C CA . ARG A 1 197 ? 15.289 -22.516 -20.469 1 97.44 197 ARG A CA 1
ATOM 1499 C C . ARG A 1 197 ? 16.672 -22.984 -20.906 1 97.44 197 ARG A C 1
ATOM 1501 O O . ARG A 1 197 ? 17.656 -22.266 -20.766 1 97.44 197 ARG A O 1
ATOM 1508 N N . PRO A 1 198 ? 16.703 -24.125 -21.625 1 96.5 198 PRO A N 1
ATOM 1509 C CA . PRO A 1 198 ? 18 -24.688 -21.984 1 96.5 198 PRO A CA 1
ATOM 1510 C C . PRO A 1 198 ? 18.75 -23.859 -23.031 1 96.5 198 PRO A C 1
ATOM 1512 O O . PRO A 1 198 ? 19.984 -23.891 -23.094 1 96.5 198 PRO A O 1
ATOM 1515 N N . ASP A 1 199 ? 18 -23.125 -23.812 1 95.81 199 ASP A N 1
ATOM 1516 C CA . ASP A 1 199 ? 18.625 -22.312 -24.844 1 95.81 199 ASP A CA 1
ATOM 1517 C C . ASP A 1 199 ? 19.25 -21.062 -24.266 1 95.81 199 ASP A C 1
ATOM 1519 O O . ASP A 1 199 ? 20.219 -20.531 -24.812 1 95.81 199 ASP A O 1
ATOM 1523 N N . ARG A 1 200 ? 18.781 -20.609 -23.219 1 95.94 200 ARG A N 1
ATOM 1524 C CA . ARG A 1 200 ? 19.25 -19.375 -22.594 1 95.94 200 ARG A CA 1
ATOM 1525 C C . ARG A 1 200 ? 20.266 -19.672 -21.5 1 95.94 200 ARG A C 1
ATOM 1527 O O . ARG A 1 200 ? 21.234 -18.922 -21.328 1 95.94 200 ARG A O 1
ATOM 1534 N N . PHE A 1 201 ? 19.984 -20.75 -20.766 1 97.31 201 PHE A N 1
ATOM 1535 C CA . PHE A 1 201 ? 20.844 -21.109 -19.641 1 97.31 201 PHE A CA 1
ATOM 1536 C C . PHE A 1 201 ? 21.312 -22.562 -19.766 1 97.31 201 PHE A C 1
ATOM 1538 O O . PHE A 1 201 ? 20.484 -23.484 -19.797 1 97.31 201 PHE A O 1
ATOM 1545 N N . HIS A 1 202 ? 22.562 -22.781 -19.766 1 95.81 202 HIS A N 1
ATOM 1546 C CA . HIS A 1 202 ? 23.125 -24.125 -19.844 1 95.81 202 HIS A CA 1
ATOM 1547 C C . HIS A 1 202 ? 23.25 -24.75 -18.453 1 95.81 202 HIS A C 1
ATOM 1549 O O . HIS A 1 202 ? 24.359 -25.125 -18.031 1 95.81 202 HIS A O 1
ATOM 1555 N N . ALA A 1 203 ? 22.078 -24.984 -17.844 1 97.12 203 ALA A N 1
ATOM 1556 C CA . ALA A 1 203 ? 22.047 -25.438 -16.453 1 97.12 203 ALA A CA 1
ATOM 1557 C C . ALA A 1 203 ? 22.062 -26.969 -16.375 1 97.12 203 ALA A C 1
ATOM 1559 O O . ALA A 1 203 ? 22.672 -27.531 -15.453 1 97.12 203 ALA A O 1
ATOM 1560 N N . ALA A 1 204 ? 21.438 -27.641 -17.344 1 97.12 204 ALA A N 1
ATOM 1561 C CA . ALA A 1 204 ? 21.406 -29.109 -17.328 1 97.12 204 ALA A CA 1
ATOM 1562 C C . ALA A 1 204 ? 22.828 -29.672 -17.297 1 97.12 204 ALA A C 1
ATOM 1564 O O . ALA A 1 204 ? 23.703 -29.203 -18.016 1 97.12 204 ALA A O 1
ATOM 1565 N N . GLY A 1 205 ? 23.031 -30.625 -16.469 1 96.31 205 GLY A N 1
ATOM 1566 C CA . GLY A 1 205 ? 24.344 -31.25 -16.344 1 96.31 205 GLY A CA 1
ATOM 1567 C C . GLY A 1 205 ? 25.203 -30.641 -15.25 1 96.31 205 GLY A C 1
ATOM 1568 O O . GLY A 1 205 ? 26.156 -31.25 -14.789 1 96.31 205 GLY A O 1
ATOM 1569 N N . GLN A 1 206 ? 24.844 -29.484 -14.805 1 97.88 206 GLN A N 1
ATOM 1570 C CA . GLN A 1 206 ? 25.578 -28.844 -13.719 1 97.88 206 GLN A CA 1
ATOM 1571 C C . GLN A 1 206 ? 25.141 -29.391 -12.367 1 97.88 206 GLN A C 1
ATOM 1573 O O . GLN A 1 206 ? 24.156 -30.156 -12.281 1 97.88 206 GLN A O 1
ATOM 1578 N N . ASN A 1 207 ? 25.938 -29.047 -11.305 1 98.25 207 ASN A N 1
ATOM 1579 C CA . ASN A 1 207 ? 25.672 -29.578 -9.977 1 98.25 207 ASN A CA 1
ATOM 1580 C C . ASN A 1 207 ? 25.375 -28.469 -8.977 1 98.25 207 ASN A C 1
ATOM 1582 O O . ASN A 1 207 ? 26.125 -27.5 -8.883 1 98.25 207 ASN A O 1
ATOM 1586 N N . VAL A 1 208 ? 24.266 -28.625 -8.242 1 97.75 208 VAL A N 1
ATOM 1587 C CA . VAL A 1 208 ? 23.828 -27.562 -7.328 1 97.75 208 VAL A CA 1
ATOM 1588 C C . VAL A 1 208 ? 23.734 -28.125 -5.91 1 97.75 208 VAL A C 1
ATOM 1590 O O . VAL A 1 208 ? 23 -27.578 -5.078 1 97.75 208 VAL A O 1
ATOM 1593 N N . ALA A 1 209 ? 24.453 -29.188 -5.551 1 97.56 209 ALA A N 1
ATOM 1594 C CA . ALA A 1 209 ? 24.391 -29.859 -4.258 1 97.56 209 ALA A CA 1
ATOM 1595 C C . ALA A 1 209 ? 24.781 -28.906 -3.125 1 97.56 209 ALA A C 1
ATOM 1597 O O . ALA A 1 209 ? 24.328 -29.078 -1.987 1 97.56 209 ALA A O 1
ATOM 1598 N N . SER A 1 210 ? 25.578 -27.922 -3.428 1 95.44 210 SER A N 1
ATOM 1599 C CA . SER A 1 210 ? 26.109 -27.031 -2.395 1 95.44 210 SER A CA 1
ATOM 1600 C C . SER A 1 210 ? 25.141 -25.875 -2.117 1 95.44 210 SER A C 1
ATOM 1602 O O . SER A 1 210 ? 25.297 -25.141 -1.145 1 95.44 210 SER A O 1
ATOM 1604 N N . ARG A 1 211 ? 24.141 -25.75 -2.996 1 95.62 211 ARG A N 1
ATOM 1605 C CA . ARG A 1 211 ? 23.203 -24.656 -2.812 1 95.62 211 ARG A CA 1
ATOM 1606 C C . ARG A 1 211 ? 22.359 -24.859 -1.557 1 95.62 211 ARG A C 1
ATOM 1608 O O . ARG A 1 211 ? 21.938 -25.969 -1.261 1 95.62 211 ARG A O 1
ATOM 1615 N N . ASP A 1 212 ? 22.078 -23.719 -0.81 1 94.94 212 ASP A N 1
ATOM 1616 C CA . ASP A 1 212 ? 21.297 -23.75 0.424 1 94.94 212 ASP A CA 1
ATOM 1617 C C . ASP A 1 212 ? 19.906 -24.328 0.177 1 94.94 212 ASP A C 1
ATOM 1619 O O . ASP A 1 212 ? 19.438 -25.188 0.922 1 94.94 212 ASP A O 1
ATOM 1623 N N . TRP A 1 213 ? 19.234 -23.859 -0.876 1 95.44 213 TRP A N 1
ATOM 1624 C CA . TRP A 1 213 ? 17.875 -24.297 -1.149 1 95.44 213 TRP A CA 1
ATOM 1625 C C . TRP A 1 213 ? 17.828 -25.797 -1.436 1 95.44 213 TRP A C 1
ATOM 1627 O O . TRP A 1 213 ? 16.859 -26.469 -1.08 1 95.44 213 TRP A O 1
ATOM 1637 N N . PHE A 1 214 ? 18.875 -26.359 -2.125 1 97.75 214 PHE A N 1
ATOM 1638 C CA . PHE A 1 214 ? 18.938 -27.797 -2.426 1 97.75 214 PHE A CA 1
ATOM 1639 C C . PHE A 1 214 ? 19.078 -28.609 -1.147 1 97.75 214 PHE A C 1
ATOM 1641 O O . PHE A 1 214 ? 18.344 -29.578 -0.932 1 97.75 214 PHE A O 1
ATOM 1648 N N . GLN A 1 215 ? 19.969 -28.156 -0.299 1 97.31 215 GLN A N 1
ATOM 1649 C CA . GLN A 1 215 ? 20.234 -28.859 0.954 1 97.31 215 GLN A CA 1
ATOM 1650 C C . GLN A 1 215 ? 19.016 -28.859 1.854 1 97.31 215 GLN A C 1
ATOM 1652 O O . GLN A 1 215 ? 18.656 -29.891 2.439 1 97.31 215 GLN A O 1
ATOM 1657 N N . LYS A 1 216 ? 18.359 -27.75 1.953 1 96.62 216 LYS A N 1
ATOM 1658 C CA . LYS A 1 216 ? 17.156 -27.656 2.771 1 96.62 216 LYS A CA 1
ATOM 1659 C C . LYS A 1 216 ? 16.047 -28.547 2.232 1 96.62 216 LYS A C 1
ATOM 1661 O O . LYS A 1 216 ? 15.328 -29.188 3.002 1 96.62 216 LYS A O 1
ATOM 1666 N N . ALA A 1 217 ? 15.953 -28.641 0.908 1 97.31 217 ALA A N 1
ATOM 1667 C CA . ALA A 1 217 ? 14.883 -29.406 0.282 1 97.31 217 ALA A CA 1
ATOM 1668 C C . ALA A 1 217 ? 15.102 -30.906 0.484 1 97.31 217 ALA A C 1
ATOM 1670 O O . ALA A 1 217 ? 14.141 -31.672 0.58 1 97.31 217 ALA A O 1
ATOM 1671 N N . LEU A 1 218 ? 16.375 -31.297 0.537 1 96.5 218 LEU A N 1
ATOM 1672 C CA . LEU A 1 218 ? 16.719 -32.719 0.762 1 96.5 218 LEU A CA 1
ATOM 1673 C C . LEU A 1 218 ? 16.156 -33.188 2.092 1 96.5 218 LEU A C 1
ATOM 1675 O O . LEU A 1 218 ? 15.859 -34.375 2.248 1 96.5 218 LEU A O 1
ATOM 1679 N N . GLY A 1 219 ? 16 -32.281 3.031 1 95.31 219 GLY A N 1
ATOM 1680 C CA . GLY A 1 219 ? 15.594 -32.656 4.379 1 95.31 219 GLY A CA 1
ATOM 1681 C C . GLY A 1 219 ? 14.094 -32.562 4.59 1 95.31 219 GLY A C 1
ATOM 1682 O O . GLY A 1 219 ? 13.602 -32.844 5.688 1 95.31 219 GLY A O 1
ATOM 1683 N N . LEU A 1 220 ? 13.352 -32.281 3.547 1 96.19 220 LEU A N 1
ATOM 1684 C CA . LEU A 1 220 ? 11.906 -32.156 3.691 1 96.19 220 LEU A CA 1
ATOM 1685 C C . LEU A 1 220 ? 11.242 -33.5 3.828 1 96.19 220 LEU A C 1
ATOM 1687 O O . LEU A 1 220 ? 11.641 -34.469 3.158 1 96.19 220 LEU A O 1
ATOM 1691 N N . SER A 1 221 ? 10.203 -33.625 4.641 1 94 221 SER A N 1
ATOM 1692 C CA . SER A 1 221 ? 9.586 -34.906 4.973 1 94 221 SER A CA 1
ATOM 1693 C C . SER A 1 221 ? 8.438 -35.219 4.027 1 94 221 SER A C 1
ATOM 1695 O O . SER A 1 221 ? 8.016 -36.375 3.916 1 94 221 SER A O 1
ATOM 1697 N N . SER A 1 222 ? 7.91 -34.156 3.41 1 93.88 222 SER A N 1
ATOM 1698 C CA . SER A 1 222 ? 6.711 -34.344 2.594 1 93.88 222 SER A CA 1
ATOM 1699 C C . SER A 1 222 ? 6.758 -33.469 1.351 1 93.88 222 SER A C 1
ATOM 1701 O O . SER A 1 222 ? 7.434 -32.438 1.339 1 93.88 222 SER A O 1
ATOM 1703 N N . GLY A 1 223 ? 6.062 -33.969 0.337 1 91.69 223 GLY A N 1
ATOM 1704 C CA . GLY A 1 223 ? 5.906 -33.125 -0.857 1 91.69 223 GLY A CA 1
ATOM 1705 C C . GLY A 1 223 ? 5.078 -31.891 -0.623 1 91.69 223 GLY A C 1
ATOM 1706 O O . GLY A 1 223 ? 5 -31.016 -1.491 1 91.69 223 GLY A O 1
ATOM 1707 N N . ASN A 1 224 ? 4.48 -31.75 0.544 1 90.12 224 ASN A N 1
ATOM 1708 C CA . ASN A 1 224 ? 3.686 -30.578 0.894 1 90.12 224 ASN A CA 1
ATOM 1709 C C . ASN A 1 224 ? 4.543 -29.5 1.53 1 90.12 224 ASN A C 1
ATOM 1711 O O . ASN A 1 224 ? 4.062 -28.391 1.771 1 90.12 224 ASN A O 1
ATOM 1715 N N . ASP A 1 225 ? 5.754 -29.844 1.801 1 93.12 225 ASP A N 1
ATOM 1716 C CA . ASP A 1 225 ? 6.684 -28.875 2.385 1 93.12 225 ASP A CA 1
ATOM 1717 C C . ASP A 1 225 ? 7.523 -28.203 1.305 1 93.12 225 ASP A C 1
ATOM 1719 O O . ASP A 1 225 ? 7.523 -28.625 0.149 1 93.12 225 ASP A O 1
ATOM 1723 N N . PHE A 1 226 ? 8.18 -27.141 1.653 1 94.5 226 PHE A N 1
ATOM 1724 C CA . PHE A 1 226 ? 9.039 -26.438 0.719 1 94.5 226 PHE A CA 1
ATOM 1725 C C . PHE A 1 226 ? 10.219 -25.797 1.449 1 94.5 226 PHE A C 1
ATOM 1727 O O . PHE A 1 226 ? 10.172 -25.625 2.668 1 94.5 226 PHE A O 1
ATOM 1734 N N . ALA A 1 227 ? 11.219 -25.578 0.704 1 95.19 227 ALA A N 1
ATOM 1735 C CA . ALA A 1 227 ? 12.391 -24.844 1.171 1 95.19 227 ALA A CA 1
ATOM 1736 C C . ALA A 1 227 ? 12.555 -23.531 0.421 1 95.19 227 ALA A C 1
ATOM 1738 O O . ALA A 1 227 ? 12.227 -23.438 -0.766 1 95.19 227 ALA A O 1
ATOM 1739 N N . VAL A 1 228 ? 12.969 -22.516 1.168 1 91.75 228 VAL A N 1
ATOM 1740 C CA . VAL A 1 228 ? 13.219 -21.219 0.557 1 91.75 228 VAL A CA 1
ATOM 1741 C C . VAL A 1 228 ? 14.578 -20.688 1.003 1 91.75 228 VAL A C 1
ATOM 1743 O O . VAL A 1 228 ? 14.984 -20.891 2.152 1 91.75 228 VAL A O 1
ATOM 1746 N N . ALA A 1 229 ? 15.305 -20.172 0.077 1 86.88 229 ALA A N 1
ATOM 1747 C CA . ALA A 1 229 ? 16.578 -19.516 0.377 1 86.88 229 ALA A CA 1
ATOM 1748 C C . ALA A 1 229 ? 16.453 -18 0.284 1 86.88 229 ALA A C 1
ATOM 1750 O O . ALA A 1 229 ? 15.5 -17.484 -0.303 1 86.88 229 ALA A O 1
ATOM 1751 N N . ASP A 1 230 ? 17.391 -17.328 0.917 1 85.69 230 ASP A N 1
ATOM 1752 C CA . ASP A 1 230 ? 17.469 -15.875 0.774 1 85.69 230 ASP A CA 1
ATOM 1753 C C . ASP A 1 230 ? 17.859 -15.484 -0.649 1 85.69 230 ASP A C 1
ATOM 1755 O O . ASP A 1 230 ? 18.203 -16.344 -1.463 1 85.69 230 ASP A O 1
ATOM 1759 N N . ILE A 1 231 ? 17.75 -14.211 -0.927 1 92.12 231 ILE A N 1
ATOM 1760 C CA . ILE A 1 231 ? 18.047 -13.703 -2.26 1 92.12 231 ILE A CA 1
ATOM 1761 C C . ILE A 1 231 ? 19.547 -13.875 -2.545 1 92.12 231 ILE A C 1
ATOM 1763 O O . ILE A 1 231 ? 20.375 -13.516 -1.717 1 92.12 231 ILE A O 1
ATOM 1767 N N . THR A 1 232 ? 19.859 -14.484 -3.668 1 90.56 232 THR A N 1
ATOM 1768 C CA . THR A 1 232 ? 21.25 -14.68 -4.07 1 90.56 232 THR A CA 1
ATOM 1769 C C . THR A 1 232 ? 21.422 -14.43 -5.562 1 90.56 232 THR A C 1
ATOM 1771 O O . THR A 1 232 ? 20.453 -14.492 -6.324 1 90.56 232 THR A O 1
ATOM 1774 N N . ALA A 1 233 ? 22.656 -14.055 -5.906 1 92.81 233 ALA A N 1
ATOM 1775 C CA . ALA A 1 233 ? 23.016 -14.055 -7.32 1 92.81 233 ALA A CA 1
ATOM 1776 C C . ALA A 1 233 ? 23.406 -15.453 -7.789 1 92.81 233 ALA A C 1
ATOM 1778 O O . ALA A 1 233 ? 24.328 -16.062 -7.25 1 92.81 233 ALA A O 1
ATOM 1779 N N . GLU A 1 234 ? 22.75 -16.031 -8.812 1 94.62 234 GLU A N 1
ATOM 1780 C CA . GLU A 1 234 ? 22.969 -17.406 -9.242 1 94.62 234 GLU A CA 1
ATOM 1781 C C . GLU A 1 234 ? 23.844 -17.453 -10.492 1 94.62 234 GLU A C 1
ATOM 1783 O O . GLU A 1 234 ? 23.406 -17.062 -11.578 1 94.62 234 GLU A O 1
ATOM 1788 N N . PRO A 1 235 ? 25.031 -17.969 -10.398 1 95.81 235 PRO A N 1
ATOM 1789 C CA . PRO A 1 235 ? 25.969 -18.016 -11.531 1 95.81 235 PRO A CA 1
ATOM 1790 C C . PRO A 1 235 ? 25.391 -18.766 -12.734 1 95.81 235 PRO A C 1
ATOM 1792 O O . PRO A 1 235 ? 25.625 -18.375 -13.883 1 95.81 235 PRO A O 1
ATOM 1795 N N . LEU A 1 236 ? 24.609 -19.781 -12.531 1 97.06 236 LEU A N 1
ATOM 1796 C CA . LEU A 1 236 ? 24.078 -20.594 -13.625 1 97.06 236 LEU A CA 1
ATOM 1797 C C . LEU A 1 236 ? 22.969 -19.859 -14.359 1 97.06 236 LEU A C 1
ATOM 1799 O O . LEU A 1 236 ? 22.5 -20.312 -15.406 1 97.06 236 LEU A O 1
ATOM 1803 N N . LEU A 1 237 ? 22.547 -18.766 -13.781 1 97.25 237 LEU A N 1
ATOM 1804 C CA . LEU A 1 237 ? 21.547 -17.906 -14.398 1 97.25 237 LEU A CA 1
ATOM 1805 C C . LEU A 1 237 ? 22.125 -16.531 -14.742 1 97.25 237 LEU A C 1
ATOM 1807 O O . LEU A 1 237 ? 21.469 -15.508 -14.562 1 97.25 237 LEU A O 1
ATOM 1811 N N . LYS A 1 238 ? 23.406 -16.547 -15.078 1 95.94 238 LYS A N 1
ATOM 1812 C CA . LYS A 1 238 ? 24.156 -15.375 -15.539 1 95.94 238 LYS A CA 1
ATOM 1813 C C . LYS A 1 238 ? 24.25 -14.312 -14.445 1 95.94 238 LYS A C 1
ATOM 1815 O O . LYS A 1 238 ? 24.172 -13.117 -14.727 1 95.94 238 LYS A O 1
ATOM 1820 N N . GLY A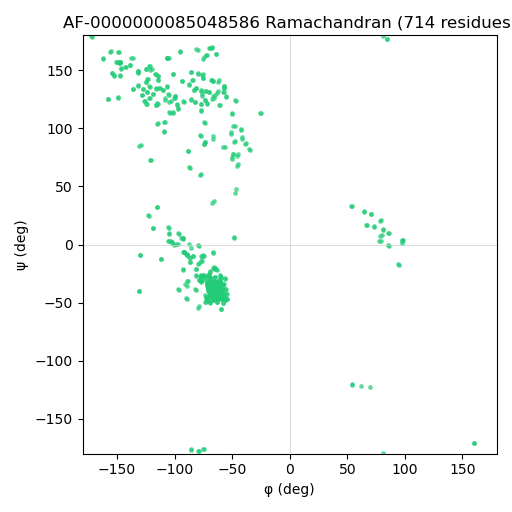 1 239 ? 24.219 -14.742 -13.234 1 93.75 239 GLY A N 1
ATOM 1821 C CA . GLY A 1 239 ? 24.422 -13.852 -12.102 1 93.75 239 GLY A CA 1
ATOM 1822 C C . GLY A 1 239 ? 23.172 -13.07 -11.719 1 93.75 239 GLY A C 1
ATOM 1823 O O . GLY A 1 239 ? 23.25 -12.125 -10.938 1 93.75 239 GLY A O 1
ATOM 1824 N N . THR A 1 240 ? 22.047 -13.461 -12.234 1 93.19 240 THR A N 1
ATOM 1825 C CA . THR A 1 240 ? 20.781 -12.805 -11.898 1 93.19 240 THR A CA 1
ATOM 1826 C C . THR A 1 240 ? 20.422 -13.039 -10.438 1 93.19 240 THR A C 1
ATOM 1828 O O . THR A 1 240 ? 20.672 -14.125 -9.898 1 93.19 240 THR A O 1
ATOM 1831 N N . GLN A 1 241 ? 19.891 -11.977 -9.812 1 93.56 241 GLN A N 1
ATOM 1832 C CA . GLN A 1 241 ? 19.391 -12.141 -8.445 1 93.56 241 GLN A CA 1
ATOM 1833 C C . GLN A 1 241 ? 18.078 -12.906 -8.43 1 93.56 241 GLN A C 1
ATOM 1835 O O . GLN A 1 241 ? 17.141 -12.555 -9.133 1 93.56 241 GLN A O 1
ATOM 1840 N N . VAL A 1 242 ? 18.047 -14.016 -7.656 1 94.81 242 VAL A N 1
ATOM 1841 C CA . VAL A 1 242 ? 16.859 -14.875 -7.668 1 94.81 242 VAL A CA 1
ATOM 1842 C C . VAL A 1 242 ? 16.438 -15.188 -6.234 1 94.81 242 VAL A C 1
ATOM 1844 O O . VAL A 1 242 ? 17.25 -15.125 -5.309 1 94.81 242 VAL A O 1
ATOM 1847 N N . ALA A 1 243 ? 15.18 -15.344 -6.035 1 93.75 243 ALA A N 1
ATOM 1848 C CA . ALA A 1 243 ? 14.625 -16.062 -4.895 1 93.75 243 ALA A CA 1
ATOM 1849 C C . ALA A 1 243 ? 14.297 -17.5 -5.266 1 93.75 243 ALA A C 1
ATOM 1851 O O . ALA A 1 243 ? 13.438 -17.766 -6.113 1 93.75 243 ALA A O 1
ATOM 1852 N N . SER A 1 244 ? 14.961 -18.453 -4.625 1 96.12 244 SER A N 1
ATOM 1853 C CA . SER A 1 244 ? 14.828 -19.859 -5.02 1 96.12 244 SER A CA 1
ATOM 1854 C C . SER A 1 244 ? 13.969 -20.625 -4.023 1 96.12 244 SER A C 1
ATOM 1856 O O . SER A 1 244 ? 14.156 -20.516 -2.811 1 96.12 244 SER A O 1
ATOM 1858 N N . TYR A 1 245 ? 13.016 -21.312 -4.527 1 96.5 245 TYR A N 1
ATOM 1859 C CA . TYR A 1 245 ? 12.164 -22.234 -3.789 1 96.5 245 TYR A CA 1
ATOM 1860 C C . TYR A 1 245 ? 12.375 -23.672 -4.266 1 96.5 245 TYR A C 1
ATOM 1862 O O . TYR A 1 245 ? 12.633 -23.906 -5.449 1 96.5 245 TYR A O 1
ATOM 1870 N N . ALA A 1 246 ? 12.281 -24.562 -3.324 1 98.06 246 ALA A N 1
ATOM 1871 C CA . ALA A 1 246 ? 12.531 -25.953 -3.713 1 98.06 246 ALA A CA 1
ATOM 1872 C C . ALA A 1 246 ? 11.672 -26.922 -2.9 1 98.06 246 ALA A C 1
ATOM 1874 O O . ALA A 1 246 ? 11.242 -26.594 -1.793 1 98.06 246 ALA A O 1
ATOM 1875 N N . THR A 1 247 ? 11.359 -28 -3.438 1 97.56 247 THR A N 1
ATOM 1876 C CA . THR A 1 247 ? 10.68 -29.094 -2.756 1 97.56 247 THR A CA 1
ATOM 1877 C C . THR A 1 247 ? 11.109 -30.438 -3.332 1 97.56 247 THR A C 1
ATOM 1879 O O . THR A 1 247 ? 11.812 -30.5 -4.34 1 97.56 247 THR A O 1
ATOM 1882 N N . GLY A 1 248 ? 10.789 -31.484 -2.611 1 97.75 248 GLY A N 1
ATOM 1883 C CA . GLY A 1 248 ? 11.109 -32.812 -3.066 1 97.75 248 GLY A CA 1
ATOM 1884 C C . GLY A 1 248 ? 10.18 -33.344 -4.148 1 97.75 248 GLY A C 1
ATOM 1885 O O . GLY A 1 248 ? 8.969 -33.094 -4.094 1 97.75 248 GLY A O 1
ATOM 1886 N N . VAL A 1 249 ? 10.836 -33.906 -5.203 1 97.88 249 VAL A N 1
ATOM 1887 C CA . VAL A 1 249 ? 10.078 -34.656 -6.191 1 97.88 249 VAL A CA 1
ATOM 1888 C C . VAL A 1 249 ? 9.93 -36.094 -5.727 1 97.88 249 VAL A C 1
ATOM 1890 O O . VAL A 1 249 ? 10.922 -36.781 -5.43 1 97.88 249 VAL A O 1
ATOM 1893 N N . ARG A 1 250 ? 8.711 -36.562 -5.664 1 96.88 250 ARG A N 1
ATOM 1894 C CA . ARG A 1 250 ? 8.453 -37.875 -5.09 1 96.88 250 ARG A CA 1
ATOM 1895 C C . ARG A 1 250 ? 7.742 -38.781 -6.09 1 96.88 250 ARG A C 1
ATOM 1897 O O . ARG A 1 250 ? 7.016 -38.312 -6.961 1 96.88 250 ARG A O 1
ATOM 1904 N N . VAL A 1 251 ? 7.926 -40.094 -5.926 1 95.62 251 VAL A N 1
ATOM 1905 C CA . VAL A 1 251 ? 7.41 -41.094 -6.859 1 95.62 251 VAL A CA 1
ATOM 1906 C C . VAL A 1 251 ? 5.902 -40.906 -7.027 1 95.62 251 VAL A C 1
ATOM 1908 O O . VAL A 1 251 ? 5.172 -40.781 -6.039 1 95.62 251 VAL A O 1
ATOM 1911 N N . GLY A 1 252 ? 5.465 -40.781 -8.273 1 90.19 252 GLY A N 1
ATOM 1912 C CA . GLY A 1 252 ? 4.043 -40.719 -8.578 1 90.19 252 GLY A CA 1
ATOM 1913 C C . GLY A 1 252 ? 3.445 -39.344 -8.312 1 90.19 252 GLY A C 1
ATOM 1914 O O . GLY A 1 252 ? 2.238 -39.156 -8.469 1 90.19 252 GLY A O 1
ATOM 1915 N N . GLY A 1 253 ? 4.293 -38.438 -7.922 1 90.31 253 GLY A N 1
ATOM 1916 C CA . GLY A 1 253 ? 3.771 -37.125 -7.574 1 90.31 253 GLY A CA 1
ATOM 1917 C C . GLY A 1 253 ? 3.027 -37.094 -6.25 1 90.31 253 GLY A C 1
ATOM 1918 O O . GLY A 1 253 ? 2.246 -36.188 -5.984 1 90.31 253 GLY A O 1
ATOM 1919 N N . GLN A 1 254 ? 3.244 -38.188 -5.453 1 90.12 254 GLN A N 1
ATOM 1920 C CA . GLN A 1 254 ? 2.562 -38.312 -4.172 1 90.12 254 GLN A CA 1
ATOM 1921 C C . GLN A 1 254 ? 3.342 -37.625 -3.059 1 90.12 254 GLN A C 1
ATOM 1923 O O . GLN A 1 254 ? 4.566 -37.719 -2.998 1 90.12 254 GLN A O 1
ATOM 1928 N N . ALA A 1 255 ? 2.65 -36.938 -2.211 1 90.75 255 ALA A N 1
ATOM 1929 C CA . ALA A 1 255 ? 3.285 -36.156 -1.149 1 90.75 255 ALA A CA 1
ATOM 1930 C C . ALA A 1 255 ? 4.098 -37.062 -0.224 1 90.75 255 ALA A C 1
ATOM 1932 O O . ALA A 1 255 ? 5.137 -36.656 0.297 1 90.75 255 ALA A O 1
ATOM 1933 N N . ASP A 1 256 ? 3.648 -38.312 -0.035 1 92.81 256 ASP A N 1
ATOM 1934 C CA . ASP A 1 256 ? 4.309 -39.219 0.892 1 92.81 256 ASP A CA 1
ATOM 1935 C C . ASP A 1 256 ? 5.129 -40.281 0.142 1 92.81 256 ASP A C 1
ATOM 1937 O O . ASP A 1 256 ? 5.59 -41.25 0.735 1 92.81 256 ASP A O 1
ATOM 1941 N N . GLY A 1 257 ? 5.27 -40.094 -1.12 1 94.75 257 GLY A N 1
ATOM 1942 C CA . GLY A 1 257 ? 6.062 -41.031 -1.903 1 94.75 257 GLY A CA 1
ATOM 1943 C C . GLY A 1 257 ? 7.547 -40.938 -1.604 1 94.75 257 GLY A C 1
ATOM 1944 O O . GLY A 1 257 ? 7.992 -40.062 -0.893 1 94.75 257 GLY A O 1
ATOM 1945 N N . GLU A 1 258 ? 8.234 -41.938 -2.143 1 96.62 258 GLU A N 1
ATOM 1946 C CA . GLU A 1 258 ? 9.688 -41.938 -2.002 1 96.62 258 GLU A CA 1
ATOM 1947 C C . GLU A 1 258 ? 10.32 -40.75 -2.693 1 96.62 258 GLU A C 1
ATOM 1949 O O . GLU A 1 258 ? 9.922 -40.375 -3.801 1 96.62 258 GLU A O 1
ATOM 1954 N N . LEU A 1 259 ? 11.234 -40.031 -1.916 1 97.81 259 LEU A N 1
ATOM 1955 C CA . LEU A 1 259 ? 11.961 -38.906 -2.484 1 97.81 259 LEU A CA 1
ATOM 1956 C C . LEU A 1 259 ? 12.906 -39.375 -3.59 1 97.81 259 LEU A C 1
ATOM 1958 O O . LEU A 1 259 ? 13.75 -40.25 -3.371 1 97.81 259 LEU A O 1
ATOM 1962 N N . ILE A 1 260 ? 12.812 -38.781 -4.844 1 98.19 260 ILE A N 1
ATOM 1963 C CA . ILE A 1 260 ? 13.602 -39.281 -5.965 1 98.19 260 ILE A CA 1
ATOM 1964 C C . ILE A 1 260 ? 14.32 -38.125 -6.648 1 98.19 260 ILE A C 1
ATOM 1966 O O . ILE A 1 260 ? 15.18 -38.344 -7.504 1 98.19 260 ILE A O 1
ATOM 1970 N N . GLY A 1 261 ? 14.008 -36.906 -6.289 1 98.44 261 GLY A N 1
ATOM 1971 C CA . GLY A 1 261 ? 14.633 -35.719 -6.848 1 98.44 261 GLY A CA 1
ATOM 1972 C C . GLY A 1 261 ? 14.219 -34.438 -6.148 1 98.44 261 GLY A C 1
ATOM 1973 O O . GLY A 1 261 ? 13.508 -34.469 -5.141 1 98.44 261 GLY A O 1
ATOM 1974 N N . ILE A 1 262 ? 14.758 -33.312 -6.594 1 98.62 262 ILE A N 1
ATOM 1975 C CA . ILE A 1 262 ? 14.445 -32 -6.07 1 98.62 262 ILE A CA 1
ATOM 1976 C C . ILE A 1 262 ? 14.078 -31.062 -7.219 1 98.62 262 ILE A C 1
ATOM 1978 O O . ILE A 1 262 ? 14.734 -31.062 -8.266 1 98.62 262 ILE A O 1
ATOM 1982 N N . LEU A 1 263 ? 12.992 -30.406 -7.113 1 98.5 263 LEU A N 1
ATOM 1983 C CA . LEU A 1 263 ? 12.641 -29.328 -8.039 1 98.5 263 LEU A CA 1
ATOM 1984 C C . LEU A 1 263 ? 12.992 -27.969 -7.453 1 98.5 263 LEU A C 1
ATOM 1986 O O . LEU A 1 263 ? 12.562 -27.641 -6.344 1 98.5 263 LEU A O 1
ATOM 1990 N N . GLY A 1 264 ? 13.836 -27.219 -8.102 1 98.12 264 GLY A N 1
ATOM 1991 C CA . GLY A 1 264 ? 14.141 -25.844 -7.762 1 98.12 264 GLY A CA 1
ATOM 1992 C C . GLY A 1 264 ? 13.562 -24.844 -8.75 1 98.12 264 GLY A C 1
ATOM 1993 O O . GLY A 1 264 ? 13.734 -24.984 -9.961 1 98.12 264 GLY A O 1
ATOM 1994 N N . VAL A 1 265 ? 12.805 -23.891 -8.242 1 97.69 265 VAL A N 1
ATOM 1995 C CA . VAL A 1 265 ? 12.242 -22.844 -9.094 1 97.69 265 VAL A CA 1
ATOM 1996 C C . VAL A 1 265 ? 12.852 -21.5 -8.734 1 97.69 265 VAL A C 1
ATOM 1998 O O . VAL A 1 265 ? 13.055 -21.203 -7.555 1 97.69 265 VAL A O 1
ATOM 2001 N N . HIS A 1 266 ? 13.234 -20.75 -9.711 1 97.38 266 HIS A N 1
ATOM 2002 C CA . HIS A 1 266 ? 13.984 -19.516 -9.5 1 97.38 266 HIS A CA 1
ATOM 2003 C C . HIS A 1 266 ? 13.18 -18.297 -9.93 1 97.38 266 HIS A C 1
ATOM 2005 O O . HIS A 1 266 ? 13.039 -18.031 -11.125 1 97.38 266 HIS A O 1
ATOM 2011 N N . PHE A 1 267 ? 12.711 -17.641 -8.883 1 95.44 267 PHE A N 1
ATOM 2012 C CA . PHE A 1 267 ? 11.938 -16.422 -9.047 1 95.44 267 PHE A CA 1
ATOM 2013 C C . PHE A 1 267 ? 12.836 -15.266 -9.469 1 95.44 267 PHE A C 1
ATOM 2015 O O . PHE A 1 267 ? 13.906 -15.062 -8.906 1 95.44 267 PHE A O 1
ATOM 2022 N N . ASP A 1 268 ? 12.367 -14.508 -10.562 1 93.94 268 ASP A N 1
ATOM 2023 C CA . ASP A 1 268 ? 13.125 -13.367 -11.062 1 93.94 268 ASP A CA 1
ATOM 2024 C C . ASP A 1 268 ? 13.008 -12.172 -10.117 1 93.94 268 ASP A C 1
ATOM 2026 O O . ASP A 1 268 ? 12.227 -11.258 -10.367 1 93.94 268 ASP A O 1
ATOM 2030 N N . TRP A 1 269 ? 13.844 -12.156 -9.188 1 93.94 269 TRP A N 1
ATOM 2031 C CA . TRP A 1 269 ? 13.711 -11.242 -8.055 1 93.94 269 TRP A CA 1
ATOM 2032 C C . TRP A 1 269 ? 13.953 -9.797 -8.492 1 93.94 269 TRP A C 1
ATOM 2034 O O . TRP A 1 269 ? 13.156 -8.914 -8.18 1 93.94 269 TRP A O 1
ATOM 2044 N N . GLN A 1 270 ? 14.969 -9.531 -9.164 1 90.38 270 GLN A N 1
ATOM 2045 C CA . GLN A 1 270 ? 15.461 -8.172 -9.375 1 90.38 270 GLN A CA 1
ATOM 2046 C C . GLN A 1 270 ? 14.406 -7.309 -10.07 1 90.38 270 GLN A C 1
ATOM 2048 O O . GLN A 1 270 ? 13.992 -6.273 -9.539 1 90.38 270 GLN A O 1
ATOM 2053 N N . PRO A 1 271 ? 13.898 -7.707 -11.234 1 89.94 271 PRO A N 1
ATOM 2054 C CA . PRO A 1 271 ? 12.891 -6.852 -11.875 1 89.94 271 PRO A CA 1
ATOM 2055 C C . PRO A 1 271 ? 11.617 -6.719 -11.039 1 89.94 271 PRO A C 1
ATOM 2057 O O . PRO A 1 271 ? 11 -5.652 -11.016 1 89.94 271 PRO A O 1
ATOM 2060 N N . GLN A 1 272 ? 11.227 -7.762 -10.367 1 90.06 272 GLN A N 1
ATOM 2061 C CA . GLN A 1 272 ? 10.008 -7.738 -9.562 1 90.06 272 GLN A CA 1
ATOM 2062 C C . GLN A 1 272 ? 10.156 -6.793 -8.375 1 90.06 272 GLN A C 1
ATOM 2064 O O . GLN A 1 272 ? 9.273 -5.969 -8.117 1 90.06 272 GLN A O 1
ATOM 2069 N N . ALA A 1 273 ? 11.25 -6.926 -7.676 1 93.06 273 ALA A N 1
ATOM 2070 C CA . ALA A 1 273 ? 11.492 -6.09 -6.504 1 93.06 273 ALA A CA 1
ATOM 2071 C C . ALA A 1 273 ? 11.688 -4.629 -6.902 1 93.06 273 ALA A C 1
ATOM 2073 O O . ALA A 1 273 ? 11.25 -3.723 -6.188 1 93.06 273 ALA A O 1
ATOM 2074 N N . GLU A 1 274 ? 12.328 -4.418 -8.008 1 91.88 274 GLU A N 1
ATOM 2075 C CA . GLU A 1 274 ? 12.531 -3.061 -8.5 1 91.88 274 GLU A CA 1
ATOM 2076 C C . GLU A 1 274 ? 11.203 -2.393 -8.844 1 91.88 274 GLU A C 1
ATOM 2078 O O . GLU A 1 274 ? 11.008 -1.207 -8.562 1 91.88 274 GLU A O 1
ATOM 2083 N N . THR A 1 275 ? 10.328 -3.146 -9.438 1 90.75 275 THR A N 1
ATOM 2084 C CA . THR A 1 275 ? 9.008 -2.619 -9.758 1 90.75 275 THR A CA 1
ATOM 2085 C C . THR A 1 275 ? 8.266 -2.189 -8.5 1 90.75 275 THR A C 1
ATOM 2087 O O . THR A 1 275 ? 7.613 -1.147 -8.477 1 90.75 275 THR A O 1
ATOM 2090 N N . ILE A 1 276 ? 8.461 -2.906 -7.484 1 92.81 276 ILE A N 1
ATOM 2091 C CA . ILE A 1 276 ? 7.77 -2.645 -6.23 1 92.81 276 ILE A CA 1
ATOM 2092 C C . ILE A 1 276 ? 8.344 -1.392 -5.574 1 92.81 276 ILE A C 1
ATOM 2094 O O . ILE A 1 276 ? 7.598 -0.475 -5.215 1 92.81 276 ILE A O 1
ATOM 2098 N N . VAL A 1 277 ? 9.641 -1.303 -5.461 1 95.25 277 VAL A N 1
ATOM 2099 C CA . VAL A 1 277 ? 10.242 -0.186 -4.738 1 95.25 277 VAL A CA 1
ATOM 2100 C C . VAL A 1 277 ? 10.102 1.095 -5.559 1 95.25 277 VAL A C 1
ATOM 2102 O O . VAL A 1 277 ? 9.977 2.186 -4.996 1 95.25 277 VAL A O 1
ATOM 2105 N N . ASN A 1 278 ? 10.023 1.006 -6.809 1 93.44 278 ASN A N 1
ATOM 2106 C CA . ASN A 1 278 ? 9.852 2.182 -7.66 1 93.44 278 ASN A CA 1
ATOM 2107 C C . ASN A 1 278 ? 8.383 2.553 -7.82 1 93.44 278 ASN A C 1
ATOM 2109 O O . ASN A 1 278 ? 8.062 3.652 -8.273 1 93.44 278 ASN A O 1
ATOM 2113 N N . GLY A 1 279 ? 7.539 1.645 -7.469 1 89.31 279 GLY A N 1
ATOM 2114 C CA . GLY A 1 279 ? 6.113 1.857 -7.648 1 89.31 279 GLY A CA 1
ATOM 2115 C C . GLY A 1 279 ? 5.457 2.531 -6.457 1 89.31 279 GLY A C 1
ATOM 2116 O O . GLY A 1 279 ? 4.289 2.93 -6.527 1 89.31 279 GLY A O 1
ATOM 2117 N N . VAL A 1 280 ? 6.195 2.654 -5.398 1 90.56 280 VAL A N 1
ATOM 2118 C CA . VAL A 1 280 ? 5.664 3.338 -4.227 1 90.56 280 VAL A CA 1
ATOM 2119 C C . VAL A 1 280 ? 5.23 4.754 -4.605 1 90.56 280 VAL A C 1
ATOM 2121 O O . VAL A 1 280 ? 5.93 5.445 -5.352 1 90.56 280 VAL A O 1
ATOM 2124 N N . ARG A 1 281 ? 4.027 5.145 -4.09 1 89.69 281 ARG A N 1
ATOM 2125 C CA . ARG A 1 281 ? 3.432 6.41 -4.504 1 89.69 281 ARG A CA 1
ATOM 2126 C C . ARG A 1 281 ? 4.109 7.586 -3.812 1 89.69 281 ARG A C 1
ATOM 2128 O O . ARG A 1 281 ? 3.688 8.008 -2.732 1 89.69 281 ARG A O 1
ATOM 2135 N N . LEU A 1 282 ? 5.082 8.148 -4.453 1 91.06 282 LEU A N 1
ATOM 2136 C CA . LEU A 1 282 ? 5.789 9.359 -4.043 1 91.06 282 LEU A CA 1
ATOM 2137 C C . LEU A 1 282 ? 5.727 10.422 -5.129 1 91.06 282 LEU A C 1
ATOM 2139 O O . LEU A 1 282 ? 5.746 10.102 -6.32 1 91.06 282 LEU A O 1
ATOM 2143 N N . SER A 1 283 ? 5.598 11.633 -4.672 1 85.69 283 SER A N 1
ATOM 2144 C CA . SER A 1 283 ? 5.73 12.711 -5.648 1 85.69 283 SER A CA 1
ATOM 2145 C C . SER A 1 283 ? 7.137 12.75 -6.234 1 85.69 283 SER A C 1
ATOM 2147 O O . SER A 1 283 ? 8.062 12.148 -5.691 1 85.69 283 SER A O 1
ATOM 2149 N N . GLU A 1 284 ? 7.285 13.422 -7.316 1 88.19 284 GLU A N 1
ATOM 2150 C CA . GLU A 1 284 ? 8.602 13.531 -7.934 1 88.19 284 GLU A CA 1
ATOM 2151 C C . GLU A 1 284 ? 9.609 14.172 -6.98 1 88.19 284 GLU A C 1
ATOM 2153 O O . GLU A 1 284 ? 10.75 13.727 -6.883 1 88.19 284 GLU A O 1
ATOM 2158 N N . ALA A 1 285 ? 9.141 15.18 -6.305 1 86.88 285 ALA A N 1
ATOM 2159 C CA . ALA A 1 285 ? 10.008 15.859 -5.34 1 86.88 285 ALA A CA 1
ATOM 2160 C C . ALA A 1 285 ? 10.398 14.922 -4.203 1 86.88 285 ALA A C 1
ATOM 2162 O O . ALA A 1 285 ? 11.547 14.922 -3.754 1 86.88 285 ALA A O 1
ATOM 2163 N N . GLU A 1 286 ? 9.516 14.109 -3.752 1 89.94 286 GLU A N 1
ATOM 2164 C CA . GLU A 1 286 ? 9.789 13.156 -2.682 1 89.94 286 GLU A CA 1
ATOM 2165 C C . GLU A 1 286 ? 10.758 12.07 -3.148 1 89.94 286 GLU A C 1
ATOM 2167 O O . GLU A 1 286 ? 11.641 11.656 -2.398 1 89.94 286 GLU A O 1
ATOM 2172 N N . LYS A 1 287 ? 10.57 11.594 -4.355 1 93.19 287 LYS A N 1
ATOM 2173 C CA . LYS A 1 287 ? 11.398 10.516 -4.898 1 93.19 287 LYS A CA 1
ATOM 2174 C C . LYS A 1 287 ? 12.875 10.898 -4.906 1 93.19 287 LYS A C 1
ATOM 2176 O O . LYS A 1 287 ? 13.742 10.062 -4.637 1 93.19 287 LYS A O 1
ATOM 2181 N N . ARG A 1 288 ? 13.109 12.148 -5.125 1 93 288 ARG A N 1
ATOM 2182 C CA . ARG A 1 288 ? 14.477 12.633 -5.234 1 93 288 ARG A CA 1
ATOM 2183 C C . ARG A 1 288 ? 15.188 12.57 -3.885 1 93 288 ARG A C 1
ATOM 2185 O O . ARG A 1 288 ? 16.422 12.438 -3.83 1 93 288 ARG A O 1
ATOM 2192 N N . ARG A 1 289 ? 14.43 12.57 -2.83 1 94.81 289 ARG A N 1
ATOM 2193 C CA . ARG A 1 289 ? 15.062 12.602 -1.516 1 94.81 289 ARG A CA 1
ATOM 2194 C C . ARG A 1 289 ? 14.703 11.359 -0.705 1 94.81 289 ARG A C 1
ATOM 2196 O O . ARG A 1 289 ? 14.836 11.352 0.521 1 94.81 289 ARG A O 1
ATOM 2203 N N . THR A 1 290 ? 14.164 10.367 -1.384 1 96.62 290 THR A N 1
ATOM 2204 C CA . THR A 1 290 ? 13.688 9.203 -0.649 1 96.62 290 THR A CA 1
ATOM 2205 C C . THR A 1 290 ? 14.273 7.918 -1.23 1 96.62 290 THR A C 1
ATOM 2207 O O . THR A 1 290 ? 14.359 7.762 -2.451 1 96.62 290 THR A O 1
ATOM 2210 N N . ARG A 1 291 ? 14.766 7.039 -0.43 1 97.44 291 ARG A N 1
ATOM 2211 C CA . ARG A 1 291 ? 15.125 5.672 -0.784 1 97.44 291 ARG A CA 1
ATOM 2212 C C . ARG A 1 291 ? 14.086 4.68 -0.281 1 97.44 291 ARG A C 1
ATOM 2214 O O . ARG A 1 291 ? 13.734 4.684 0.901 1 97.44 291 ARG A O 1
ATOM 2221 N N . VAL A 1 292 ? 13.57 3.949 -1.147 1 98 292 VAL A N 1
ATOM 2222 C CA . VAL A 1 292 ? 12.688 2.846 -0.783 1 98 292 VAL A CA 1
ATOM 2223 C C . VAL A 1 292 ? 13.461 1.529 -0.828 1 98 292 VAL A C 1
ATOM 2225 O O . VAL A 1 292 ? 14.078 1.199 -1.844 1 98 292 VAL A O 1
ATOM 2228 N N . LEU A 1 293 ? 13.398 0.786 0.245 1 98.12 293 LEU A N 1
ATOM 2229 C CA . LEU A 1 293 ? 14.227 -0.403 0.374 1 98.12 293 LEU A CA 1
ATOM 2230 C C . LEU A 1 293 ? 13.406 -1.602 0.828 1 98.12 293 LEU A C 1
ATOM 2232 O O . LEU A 1 293 ? 12.367 -1.437 1.479 1 98.12 293 LEU A O 1
ATOM 2236 N N . LEU A 1 294 ? 13.82 -2.719 0.401 1 97.44 294 LEU A N 1
ATOM 2237 C CA . LEU A 1 294 ? 13.5 -3.982 1.055 1 97.44 294 LEU A CA 1
ATOM 2238 C C . LEU A 1 294 ? 14.734 -4.578 1.724 1 97.44 294 LEU A C 1
ATOM 2240 O O . LEU A 1 294 ? 15.82 -4.578 1.141 1 97.44 294 LEU A O 1
A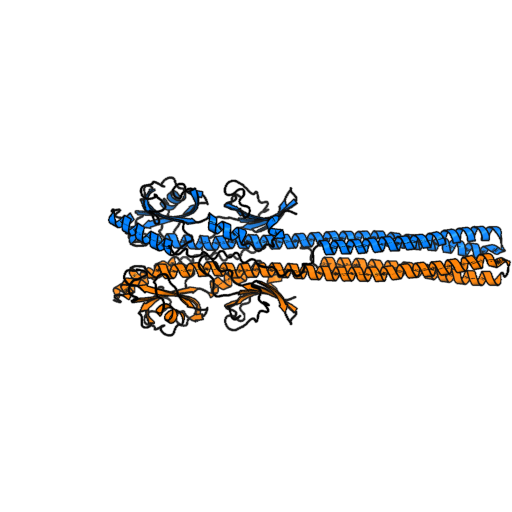TOM 2244 N N . THR A 1 295 ? 14.562 -5 2.934 1 96.88 295 THR A N 1
ATOM 2245 C CA . THR A 1 295 ? 15.68 -5.633 3.617 1 96.88 295 THR A CA 1
ATOM 2246 C C . THR A 1 295 ? 15.297 -7.023 4.113 1 96.88 295 THR A C 1
ATOM 2248 O O . THR A 1 295 ? 14.117 -7.305 4.332 1 96.88 295 THR A O 1
ATOM 2251 N N . ASP A 1 296 ? 16.266 -7.914 4.203 1 94.25 296 ASP A N 1
ATOM 2252 C CA . ASP A 1 296 ? 16 -9.195 4.855 1 94.25 296 ASP A CA 1
ATOM 2253 C C . ASP A 1 296 ? 15.938 -9.039 6.371 1 94.25 296 ASP A C 1
ATOM 2255 O O . ASP A 1 296 ? 15.953 -7.914 6.887 1 94.25 296 ASP A O 1
ATOM 2259 N N . ALA A 1 297 ? 15.781 -10.133 7.082 1 93.38 297 ALA A N 1
ATOM 2260 C CA . ALA A 1 297 ? 15.57 -10.117 8.523 1 93.38 297 ALA A CA 1
ATOM 2261 C C . ALA A 1 297 ? 16.781 -9.539 9.25 1 93.38 297 ALA A C 1
ATOM 2263 O O . ALA A 1 297 ? 16.656 -9.016 10.359 1 93.38 297 ALA A O 1
ATOM 2264 N N . GLN A 1 298 ? 17.938 -9.555 8.641 1 92.81 298 GLN A N 1
ATOM 2265 C CA . GLN A 1 298 ? 19.172 -9.102 9.273 1 92.81 298 GLN A CA 1
ATOM 2266 C C . GLN A 1 298 ? 19.531 -7.695 8.812 1 92.81 298 GLN A C 1
ATOM 2268 O O . GLN A 1 298 ? 20.562 -7.156 9.211 1 92.81 298 GLN A O 1
ATOM 2273 N N . GLY A 1 299 ? 18.766 -7.117 7.984 1 95.44 299 GLY A N 1
ATOM 2274 C CA . GLY A 1 299 ? 18.953 -5.73 7.594 1 95.44 299 GLY A CA 1
ATOM 2275 C C . GLY A 1 299 ? 19.688 -5.582 6.27 1 95.44 299 GLY A C 1
ATOM 2276 O O . GLY A 1 299 ? 19.953 -4.465 5.82 1 95.44 299 GLY A O 1
ATOM 2277 N N . LEU A 1 300 ? 19.969 -6.73 5.625 1 95.75 300 LEU A N 1
ATOM 2278 C CA . LEU A 1 300 ? 20.609 -6.66 4.32 1 95.75 300 LEU A CA 1
ATOM 2279 C C . LEU A 1 300 ? 19.656 -6.117 3.268 1 95.75 300 LEU A C 1
ATOM 2281 O O . LEU A 1 300 ? 18.516 -6.594 3.154 1 95.75 300 LEU A O 1
ATOM 2285 N N . VAL A 1 301 ? 20.156 -5.121 2.504 1 96.81 301 VAL A N 1
ATOM 2286 C CA . VAL A 1 301 ? 19.328 -4.551 1.45 1 96.81 301 VAL A CA 1
ATOM 2287 C C . VAL A 1 301 ? 19.188 -5.547 0.303 1 96.81 301 VAL A C 1
ATOM 2289 O O . VAL A 1 301 ? 20.188 -5.945 -0.306 1 96.81 301 VAL A O 1
ATOM 2292 N N . ILE A 1 302 ? 17.953 -5.902 0.015 1 95.81 302 ILE A N 1
ATOM 2293 C CA . ILE A 1 302 ? 17.734 -6.887 -1.037 1 95.81 302 ILE A CA 1
ATOM 2294 C C . ILE A 1 302 ? 17.062 -6.219 -2.236 1 95.81 302 ILE A C 1
ATOM 2296 O O . ILE A 1 302 ? 17.016 -6.801 -3.324 1 95.81 302 ILE A O 1
ATOM 2300 N N . ALA A 1 303 ? 16.578 -5.027 -2.086 1 96.31 303 ALA A N 1
ATOM 2301 C CA . ALA A 1 303 ? 16.094 -4.184 -3.176 1 96.31 303 ALA A CA 1
ATOM 2302 C C . ALA A 1 303 ? 16.188 -2.707 -2.809 1 96.31 303 ALA A C 1
ATOM 2304 O O . ALA A 1 303 ? 16.031 -2.342 -1.639 1 96.31 303 ALA A O 1
ATOM 2305 N N . THR A 1 304 ? 16.422 -1.894 -3.756 1 96.56 304 THR A N 1
ATOM 2306 C CA . THR A 1 304 ? 16.547 -0.46 -3.52 1 96.56 304 THR A CA 1
ATOM 2307 C C . THR A 1 304 ? 16.047 0.336 -4.719 1 96.56 304 THR A C 1
ATOM 2309 O O . THR A 1 304 ? 16.234 -0.07 -5.867 1 96.56 304 THR A O 1
ATOM 2312 N N . SER A 1 305 ? 15.461 1.474 -4.406 1 96 305 SER A N 1
ATOM 2313 C CA . SER A 1 305 ? 14.867 2.293 -5.457 1 96 305 SER A CA 1
ATOM 2314 C C . SER A 1 305 ? 15.922 3.131 -6.168 1 96 305 SER A C 1
ATOM 2316 O O . SER A 1 305 ? 15.711 3.568 -7.301 1 96 305 SER A O 1
ATOM 2318 N N . ASP A 1 306 ? 17.062 3.377 -5.562 1 93.44 306 ASP A N 1
ATOM 2319 C CA . ASP A 1 306 ? 18.062 4.242 -6.168 1 93.44 306 ASP A CA 1
ATOM 2320 C C . ASP A 1 306 ? 19.203 3.426 -6.77 1 93.44 306 ASP A C 1
ATOM 2322 O O . ASP A 1 306 ? 20.219 3.982 -7.188 1 93.44 306 ASP A O 1
ATOM 2326 N N . GLY A 1 307 ? 19.109 2.098 -6.73 1 90.69 307 GLY A N 1
ATOM 2327 C CA . GLY A 1 307 ? 20.078 1.213 -7.363 1 90.69 307 GLY A CA 1
ATOM 2328 C C . GLY A 1 307 ? 21.359 1.045 -6.562 1 90.69 307 GLY A C 1
ATOM 2329 O O . GLY A 1 307 ? 22.297 0.375 -7.004 1 90.69 307 GLY A O 1
ATOM 2330 N N . ARG A 1 308 ? 21.344 1.574 -5.379 1 91.56 308 ARG A N 1
ATOM 2331 C CA . ARG A 1 308 ? 22.578 1.519 -4.59 1 91.56 308 ARG A CA 1
ATOM 2332 C C . ARG A 1 308 ? 22.453 0.491 -3.469 1 91.56 308 ARG A C 1
ATOM 2334 O O . ARG A 1 308 ? 21.406 0.366 -2.842 1 91.56 308 ARG A O 1
ATOM 2341 N N . GLY A 1 309 ? 23.516 -0.306 -3.297 1 92.12 309 GLY A N 1
ATOM 2342 C CA . GLY A 1 309 ? 23.688 -1.085 -2.082 1 92.12 309 GLY A CA 1
ATOM 2343 C C . GLY A 1 309 ? 22.969 -2.416 -2.115 1 92.12 309 GLY A C 1
ATOM 2344 O O . GLY A 1 309 ? 22.844 -3.086 -1.089 1 92.12 309 GLY A O 1
ATOM 2345 N N . SER A 1 310 ? 22.469 -2.836 -3.189 1 91.44 310 SER A N 1
ATOM 2346 C CA . SER A 1 310 ? 21.75 -4.105 -3.291 1 91.44 310 SER A CA 1
ATOM 2347 C C . SER A 1 310 ? 22.656 -5.277 -2.928 1 91.44 310 SER A C 1
ATOM 2349 O O . SER A 1 310 ? 23.75 -5.43 -3.488 1 91.44 310 SER A O 1
ATOM 2351 N N . LEU A 1 311 ? 22.297 -6.004 -1.942 1 92.38 311 LEU A N 1
ATOM 2352 C CA . LEU A 1 311 ? 22.938 -7.211 -1.442 1 92.38 311 LEU A CA 1
ATOM 2353 C C . LEU A 1 311 ? 24.312 -6.883 -0.847 1 92.38 311 LEU A C 1
ATOM 2355 O O . LEU A 1 311 ? 25.156 -7.77 -0.687 1 92.38 311 LEU A O 1
ATOM 2359 N N . THR A 1 312 ? 24.609 -5.641 -0.538 1 94.19 312 THR A N 1
ATOM 2360 C CA . THR A 1 312 ? 25.875 -5.254 0.05 1 94.19 312 THR A CA 1
ATOM 2361 C C . THR A 1 312 ? 25.672 -4.367 1.272 1 94.19 312 THR A C 1
ATOM 2363 O O . THR A 1 312 ? 26.312 -4.555 2.303 1 94.19 312 THR A O 1
ATOM 2366 N N . GLU A 1 313 ? 24.75 -3.49 1.194 1 96.25 313 GLU A N 1
ATOM 2367 C CA . GLU A 1 313 ? 24.484 -2.521 2.256 1 96.25 313 GLU A CA 1
ATOM 2368 C C . GLU A 1 313 ? 23.578 -3.107 3.33 1 96.25 313 GLU A C 1
ATOM 2370 O O . GLU A 1 313 ? 22.656 -3.861 3.02 1 96.25 313 GLU A O 1
ATOM 2375 N N . ARG A 1 314 ? 23.859 -2.777 4.559 1 96.5 314 ARG A N 1
ATOM 2376 C CA . ARG A 1 314 ? 23 -3.148 5.672 1 96.5 314 ARG A CA 1
ATOM 2377 C C . ARG A 1 314 ? 22.406 -1.913 6.348 1 96.5 314 ARG A C 1
ATOM 2379 O O . ARG A 1 314 ? 23.125 -0.925 6.562 1 96.5 314 ARG A O 1
ATOM 2386 N N . ILE A 1 315 ? 21.156 -1.949 6.613 1 95.31 315 ILE A N 1
ATOM 2387 C CA . ILE A 1 315 ? 20.469 -0.868 7.297 1 95.31 315 ILE A CA 1
ATOM 2388 C C . ILE A 1 315 ? 20.094 -1.305 8.711 1 95.31 315 ILE A C 1
ATOM 2390 O O . ILE A 1 315 ? 19.141 -2.066 8.906 1 95.31 315 ILE A O 1
ATOM 2394 N N . PRO A 1 316 ? 20.797 -0.821 9.68 1 93.69 316 PRO A N 1
ATOM 2395 C CA . PRO A 1 316 ? 20.422 -1.13 11.062 1 93.69 316 PRO A CA 1
ATOM 2396 C C . PRO A 1 316 ? 19.188 -0.37 11.523 1 93.69 316 PRO A C 1
ATOM 2398 O O . PRO A 1 316 ? 19.266 0.818 11.852 1 93.69 316 PRO A O 1
ATOM 2401 N N . LEU A 1 317 ? 18.094 -1.05 11.609 1 95.75 317 LEU A N 1
ATOM 2402 C CA . LEU A 1 317 ? 16.844 -0.409 12.016 1 95.75 317 LEU A CA 1
ATOM 2403 C C . LEU A 1 317 ? 16.734 -0.315 13.531 1 95.75 317 LEU A C 1
ATOM 2405 O O . LEU A 1 317 ? 17.062 -1.27 14.242 1 95.75 317 LEU A O 1
ATOM 2409 N N . ASP A 1 318 ? 16.375 0.84 14 1 96.12 318 ASP A N 1
ATOM 2410 C CA . ASP A 1 318 ? 16.016 1.006 15.398 1 96.12 318 ASP A CA 1
ATOM 2411 C C . ASP A 1 318 ? 14.523 0.728 15.617 1 96.12 318 ASP A C 1
ATOM 2413 O O . ASP A 1 318 ? 13.727 1.657 15.75 1 96.12 318 ASP A O 1
ATOM 2417 N N . THR A 1 319 ? 14.164 -0.557 15.703 1 94.75 319 THR A N 1
ATOM 2418 C CA . THR A 1 319 ? 12.758 -0.937 15.773 1 94.75 319 THR A CA 1
ATOM 2419 C C . THR A 1 319 ? 12.227 -0.789 17.188 1 94.75 319 THR A C 1
ATOM 2421 O O . THR A 1 319 ? 11.023 -0.652 17.406 1 94.75 319 THR A O 1
ATOM 2424 N N . GLN A 1 320 ? 13.125 -0.89 18.172 1 94.25 320 GLN A N 1
ATOM 2425 C CA . GLN A 1 320 ? 12.742 -0.872 19.578 1 94.25 320 GLN A CA 1
ATOM 2426 C C . GLN A 1 320 ? 11.664 -1.916 19.875 1 94.25 320 GLN A C 1
ATOM 2428 O O . GLN A 1 320 ? 10.703 -1.641 20.594 1 94.25 320 GLN A O 1
ATOM 2433 N N . GLY A 1 321 ? 11.742 -3.025 19.141 1 93.12 321 GLY A N 1
ATOM 2434 C CA . GLY A 1 321 ? 10.844 -4.148 19.375 1 93.12 321 GLY A CA 1
ATOM 2435 C C . GLY A 1 321 ? 9.531 -4.02 18.625 1 93.12 321 GLY A C 1
ATOM 2436 O O . GLY A 1 321 ? 8.695 -4.926 18.672 1 93.12 321 GLY A O 1
ATOM 2437 N N . ARG A 1 322 ? 9.352 -2.939 17.906 1 94.88 322 ARG A N 1
ATOM 2438 C CA . ARG A 1 322 ? 8.109 -2.732 17.156 1 94.88 322 ARG A CA 1
ATOM 2439 C C . ARG A 1 322 ? 8.172 -3.402 15.789 1 94.88 322 ARG A C 1
ATOM 2441 O O . ARG A 1 322 ? 9.234 -3.457 15.164 1 94.88 322 ARG A O 1
ATOM 2448 N N . ALA A 1 323 ? 7.027 -3.859 15.297 1 94.94 323 ALA A N 1
ATOM 2449 C CA . ALA A 1 323 ? 6.938 -4.438 13.961 1 94.94 323 ALA A CA 1
ATOM 2450 C C . ALA A 1 323 ? 6.938 -3.348 12.891 1 94.94 323 ALA A C 1
ATOM 2452 O O . ALA A 1 323 ? 7.32 -3.594 11.742 1 94.94 323 ALA A O 1
ATOM 2453 N N . SER A 1 324 ? 6.449 -2.178 13.289 1 96.62 324 SER A N 1
ATOM 2454 C CA . SER A 1 324 ? 6.406 -1.057 12.359 1 96.62 324 SER A CA 1
ATOM 2455 C C . SER A 1 324 ? 6.531 0.276 13.086 1 96.62 324 SER A C 1
ATOM 2457 O O . SER A 1 324 ? 6.32 0.349 14.297 1 96.62 324 SER A O 1
ATOM 2459 N N . GLY A 1 325 ? 6.965 1.267 12.375 1 95.81 325 GLY A N 1
ATOM 2460 C CA . GLY A 1 325 ? 7.125 2.596 12.945 1 95.81 325 GLY A CA 1
ATOM 2461 C C . GLY A 1 325 ? 8.062 3.477 12.141 1 95.81 325 GLY A C 1
ATOM 2462 O O . GLY A 1 325 ? 8.367 3.184 10.984 1 95.81 325 GLY A O 1
ATOM 2463 N N . HIS A 1 326 ? 8.352 4.594 12.75 1 96.5 326 HIS A N 1
ATOM 2464 C CA . HIS A 1 326 ? 9.289 5.523 12.133 1 96.5 326 HIS A CA 1
ATOM 2465 C C . HIS A 1 326 ? 10.102 6.273 13.188 1 96.5 326 HIS A C 1
ATOM 2467 O O . HIS A 1 326 ? 9.719 6.305 14.359 1 96.5 326 HIS A O 1
ATOM 2473 N N . TYR A 1 327 ? 11.258 6.766 12.82 1 95.81 327 TYR A N 1
ATOM 2474 C CA . TYR A 1 327 ? 12.133 7.57 13.664 1 95.81 327 TYR A CA 1
ATOM 2475 C C . TYR A 1 327 ? 13.055 8.445 12.82 1 95.81 327 TYR A C 1
ATOM 2477 O O . TYR A 1 327 ? 13.078 8.32 11.594 1 95.81 327 TYR A O 1
ATOM 2485 N N . VAL A 1 328 ? 13.641 9.391 13.484 1 94.56 328 VAL A N 1
ATOM 2486 C CA . VAL A 1 328 ? 14.664 10.211 12.852 1 94.56 328 VAL A CA 1
ATOM 2487 C C . VAL A 1 328 ? 16.047 9.719 13.258 1 94.56 328 VAL A C 1
ATOM 2489 O O . VAL A 1 328 ? 16.344 9.578 14.445 1 94.56 328 VAL A O 1
ATOM 2492 N N . ASP A 1 329 ? 16.859 9.438 12.25 1 94.62 329 ASP A N 1
ATOM 2493 C CA . ASP A 1 329 ? 18.172 8.859 12.578 1 94.62 329 ASP A CA 1
ATOM 2494 C C . ASP A 1 329 ? 19.188 9.953 12.891 1 94.62 329 ASP A C 1
ATOM 2496 O O . ASP A 1 329 ? 18.844 11.133 12.969 1 94.62 329 ASP A O 1
ATOM 2500 N N . ARG A 1 330 ? 20.453 9.617 13.133 1 92 330 ARG A N 1
ATOM 2501 C CA . ARG A 1 330 ? 21.5 10.523 13.578 1 92 330 ARG A CA 1
ATOM 2502 C C . ARG A 1 330 ? 21.828 11.555 12.5 1 92 330 ARG A C 1
ATOM 2504 O O . ARG A 1 330 ? 22.344 12.633 12.797 1 92 330 ARG A O 1
ATOM 2511 N N . HIS A 1 331 ? 21.5 11.289 11.273 1 92.19 331 HIS A N 1
ATOM 2512 C CA . HIS A 1 331 ? 21.75 12.203 10.164 1 92.19 331 HIS A CA 1
ATOM 2513 C C . HIS A 1 331 ? 20.516 13.039 9.852 1 92.19 331 HIS A C 1
ATOM 2515 O O . HIS A 1 331 ? 20.422 13.656 8.789 1 92.19 331 HIS A O 1
ATOM 2521 N N . GLU A 1 332 ? 19.562 12.922 10.727 1 91.62 332 GLU A N 1
ATOM 2522 C CA . GLU A 1 332 ? 18.328 13.711 10.641 1 91.62 332 GLU A CA 1
ATOM 2523 C C . GLU A 1 332 ? 17.469 13.258 9.469 1 91.62 332 GLU A C 1
ATOM 2525 O O . GLU A 1 332 ? 16.75 14.07 8.867 1 91.62 332 GLU A O 1
ATOM 2530 N N . ARG A 1 333 ? 17.656 12.023 9.125 1 95.62 333 ARG A N 1
ATOM 2531 C CA . ARG A 1 333 ? 16.797 11.438 8.102 1 95.62 333 ARG A CA 1
ATOM 2532 C C . ARG A 1 333 ? 15.602 10.719 8.734 1 95.62 333 ARG A C 1
ATOM 2534 O O . ARG A 1 333 ? 15.734 10.109 9.797 1 95.62 333 ARG A O 1
ATOM 2541 N N . LEU A 1 334 ? 14.477 10.875 8.078 1 96.12 334 LEU A N 1
ATOM 2542 C CA . LEU A 1 334 ? 13.305 10.117 8.492 1 96.12 334 LEU A CA 1
ATOM 2543 C C . LEU A 1 334 ? 13.391 8.672 8.023 1 96.12 334 LEU A C 1
ATOM 2545 O O . LEU A 1 334 ? 13.555 8.414 6.828 1 96.12 334 LEU A O 1
ATOM 2549 N N . VAL A 1 335 ? 13.352 7.695 8.93 1 98 335 VAL A N 1
ATOM 2550 C CA . VAL A 1 335 ? 13.383 6.27 8.609 1 98 335 VAL A CA 1
ATOM 2551 C C . VAL A 1 335 ? 12.07 5.617 9.031 1 98 335 VAL A C 1
ATOM 2553 O O . VAL A 1 335 ? 11.656 5.73 10.18 1 98 335 VAL A O 1
ATOM 2556 N N . ALA A 1 336 ? 11.414 5.043 8.133 1 97.94 336 ALA A N 1
ATOM 2557 C CA . ALA A 1 336 ? 10.188 4.293 8.391 1 97.94 336 ALA A CA 1
ATOM 2558 C C . ALA A 1 336 ? 10.359 2.82 8.031 1 97.94 336 ALA A C 1
ATOM 2560 O O . ALA A 1 336 ? 11.094 2.488 7.094 1 97.94 336 ALA A O 1
ATOM 2561 N N . PHE A 1 337 ? 9.688 1.938 8.781 1 98.31 337 PHE A N 1
ATOM 2562 C CA . PHE A 1 337 ? 9.844 0.512 8.523 1 98.31 337 PHE A CA 1
ATOM 2563 C C . PHE A 1 337 ? 8.555 -0.238 8.844 1 98.31 337 PHE A C 1
ATOM 2565 O O . PHE A 1 337 ? 7.723 0.245 9.609 1 98.31 337 PHE A O 1
ATOM 2572 N N . HIS A 1 338 ? 8.414 -1.349 8.234 1 97.44 338 HIS A N 1
ATOM 2573 C CA . HIS A 1 338 ? 7.348 -2.297 8.539 1 97.44 338 HIS A CA 1
ATOM 2574 C C . HIS A 1 338 ? 7.793 -3.73 8.273 1 97.44 338 HIS A C 1
ATOM 2576 O O . HIS A 1 338 ? 8.219 -4.059 7.164 1 97.44 338 HIS A O 1
ATOM 2582 N N . ARG A 1 339 ? 7.656 -4.574 9.234 1 96.75 339 ARG A N 1
ATOM 2583 C CA . ARG A 1 339 ? 7.953 -5.992 9.078 1 96.75 339 ARG A CA 1
ATOM 2584 C C . ARG A 1 339 ? 6.848 -6.703 8.305 1 96.75 339 ARG A C 1
ATOM 2586 O O . ARG A 1 339 ? 5.672 -6.344 8.422 1 96.75 339 ARG A O 1
ATOM 2593 N N . THR A 1 340 ? 7.227 -7.676 7.531 1 94.69 340 THR A N 1
ATOM 2594 C CA . THR A 1 340 ? 6.238 -8.43 6.77 1 94.69 340 THR A CA 1
ATOM 2595 C C . THR A 1 340 ? 5.188 -9.039 7.695 1 94.69 340 THR A C 1
ATOM 2597 O O . THR A 1 340 ? 5.523 -9.625 8.727 1 94.69 340 THR A O 1
ATOM 2600 N N . PRO A 1 341 ? 3.945 -8.852 7.344 1 90.25 341 PRO A N 1
ATOM 2601 C CA . PRO A 1 341 ? 2.896 -9.508 8.125 1 90.25 341 PRO A CA 1
ATOM 2602 C C . PRO A 1 341 ? 2.646 -10.953 7.68 1 90.25 341 PRO A C 1
ATOM 2604 O O . PRO A 1 341 ? 1.892 -11.68 8.328 1 90.25 341 PRO A O 1
ATOM 2607 N N . GLY A 1 342 ? 3.242 -11.383 6.543 1 88.31 342 GLY A N 1
ATOM 2608 C CA . GLY A 1 342 ? 2.934 -12.68 5.965 1 88.31 342 GLY A CA 1
ATOM 2609 C C . GLY A 1 342 ? 1.654 -12.68 5.148 1 88.31 342 GLY A C 1
ATOM 2610 O O . GLY A 1 342 ? 1.034 -11.633 4.957 1 88.31 342 GLY A O 1
ATOM 2611 N N . TYR A 1 343 ? 1.319 -13.828 4.602 1 84.94 343 TYR A N 1
ATOM 2612 C CA . TYR A 1 343 ? 0.132 -13.984 3.768 1 84.94 343 TYR A CA 1
ATOM 2613 C C . TYR A 1 343 ? -0.313 -15.445 3.717 1 84.94 343 TYR A C 1
ATOM 2615 O O . TYR A 1 343 ? 0.455 -16.312 3.314 1 84.94 343 TYR A O 1
ATOM 2623 N N . GLU A 1 344 ? -1.604 -15.664 4.082 1 81.06 344 GLU A N 1
ATOM 2624 C CA . GLU A 1 344 ? -2.15 -17.016 4.121 1 81.06 344 GLU A CA 1
ATOM 2625 C C . GLU A 1 344 ? -1.292 -17.938 4.984 1 81.06 344 GLU A C 1
ATOM 2627 O O . GLU A 1 344 ? -1.09 -17.672 6.172 1 81.06 344 GLU A O 1
ATOM 2632 N N . THR A 1 345 ? -0.782 -18.969 4.426 1 77.38 345 THR A N 1
ATOM 2633 C CA . THR A 1 345 ? 0.001 -19.938 5.188 1 77.38 345 THR A CA 1
ATOM 2634 C C . THR A 1 345 ? 1.486 -19.594 5.137 1 77.38 345 THR A C 1
ATOM 2636 O O . THR A 1 345 ? 2.318 -20.328 5.68 1 77.38 345 THR A O 1
ATOM 2639 N N . TYR A 1 346 ? 1.785 -18.453 4.539 1 84.75 346 TYR A N 1
ATOM 2640 C CA . TYR A 1 346 ? 3.174 -18.031 4.395 1 84.75 346 TYR A CA 1
ATOM 2641 C C . TYR A 1 346 ? 3.512 -16.938 5.391 1 84.75 346 TYR A C 1
ATOM 2643 O O . TYR A 1 346 ? 3.045 -15.805 5.258 1 84.75 346 TYR A O 1
ATOM 2651 N N . ALA A 1 347 ? 4.359 -17.172 6.359 1 85.81 347 ALA A N 1
ATOM 2652 C CA . ALA A 1 347 ? 4.715 -16.219 7.414 1 85.81 347 ALA A CA 1
ATOM 2653 C C . ALA A 1 347 ? 5.715 -15.188 6.914 1 85.81 347 ALA A C 1
ATOM 2655 O O . ALA A 1 347 ? 5.879 -14.125 7.52 1 85.81 347 ALA A O 1
ATOM 2656 N N . GLY A 1 348 ? 6.332 -15.477 5.812 1 85.69 348 GLY A N 1
ATOM 2657 C CA . GLY A 1 348 ? 7.406 -14.617 5.332 1 85.69 348 GLY A CA 1
ATOM 2658 C C . GLY A 1 348 ? 8.75 -14.945 5.949 1 85.69 348 GLY A C 1
ATOM 2659 O O . GLY A 1 348 ? 8.859 -15.852 6.773 1 85.69 348 GLY A O 1
ATOM 2660 N N . LEU A 1 349 ? 9.82 -14.297 5.57 1 88.19 349 LEU A N 1
ATOM 2661 C CA . LEU A 1 349 ? 11.188 -14.555 6.02 1 88.19 349 LEU A CA 1
ATOM 2662 C C . LEU A 1 349 ? 11.648 -13.484 7 1 88.19 349 LEU A C 1
ATOM 2664 O O . LEU A 1 349 ? 12.852 -13.336 7.238 1 88.19 349 LEU A O 1
ATOM 2668 N N . GLY A 1 350 ? 10.633 -12.672 7.516 1 92.56 350 GLY A N 1
ATOM 2669 C CA . GLY A 1 350 ? 10.961 -11.617 8.469 1 92.56 350 GLY A CA 1
ATOM 2670 C C . GLY A 1 350 ? 11.523 -10.375 7.809 1 92.56 350 GLY A C 1
ATOM 2671 O O . GLY A 1 350 ? 12.203 -9.57 8.461 1 92.56 350 GLY A O 1
ATOM 2672 N N . TRP A 1 351 ? 11.273 -10.219 6.578 1 95.81 351 TRP A N 1
ATOM 2673 C CA . TRP A 1 351 ? 11.805 -9.102 5.805 1 95.81 351 TRP A CA 1
ATOM 2674 C C . TRP A 1 351 ? 11.094 -7.805 6.18 1 95.81 351 TRP A C 1
ATOM 2676 O O . TRP A 1 351 ? 10.055 -7.824 6.84 1 95.81 351 TRP A O 1
ATOM 2686 N N . TYR A 1 352 ? 11.727 -6.672 5.809 1 97.44 352 TYR A N 1
ATOM 2687 C CA . TYR A 1 352 ? 11.172 -5.359 6.098 1 97.44 352 TYR A CA 1
ATOM 2688 C C . TYR A 1 352 ? 11.039 -4.527 4.828 1 97.44 352 TYR A C 1
ATOM 2690 O O . TYR A 1 352 ? 11.891 -4.602 3.939 1 97.44 352 TYR A O 1
ATOM 2698 N N . GLY A 1 353 ? 9.906 -3.801 4.758 1 98 353 GLY A N 1
ATOM 2699 C CA . GLY A 1 353 ? 9.922 -2.584 3.963 1 98 353 GLY A CA 1
ATOM 2700 C C . GLY A 1 353 ? 10.523 -1.399 4.699 1 98 353 GLY A C 1
ATOM 2701 O O . GLY A 1 353 ? 10.242 -1.188 5.879 1 98 353 GLY A O 1
ATOM 2702 N N . VAL A 1 354 ? 11.398 -0.634 4.035 1 98.44 354 VAL A N 1
ATOM 2703 C CA . VAL A 1 354 ? 12.086 0.482 4.68 1 98.44 354 VAL A CA 1
ATOM 2704 C C . VAL A 1 354 ? 12.078 1.696 3.756 1 98.44 354 VAL A C 1
ATOM 2706 O O . VAL A 1 354 ? 12.344 1.57 2.557 1 98.44 354 VAL A O 1
ATOM 2709 N N . ILE A 1 355 ? 11.758 2.801 4.293 1 98.31 355 ILE A N 1
ATOM 2710 C CA . ILE A 1 355 ? 11.844 4.062 3.568 1 98.31 355 ILE A CA 1
ATOM 2711 C C . ILE A 1 355 ? 12.773 5.023 4.309 1 98.31 355 ILE A C 1
ATOM 2713 O O . ILE A 1 355 ? 12.625 5.238 5.512 1 98.31 355 ILE A O 1
ATOM 2717 N N . VAL A 1 356 ? 13.719 5.52 3.633 1 97.88 356 VAL A N 1
ATOM 2718 C CA . VAL A 1 356 ? 14.633 6.523 4.168 1 97.88 356 VAL A CA 1
ATOM 2719 C C . VAL A 1 356 ? 14.477 7.832 3.393 1 97.88 356 VAL A C 1
ATOM 2721 O O . VAL A 1 356 ? 14.688 7.867 2.178 1 97.88 356 VAL A O 1
ATOM 2724 N N . GLN A 1 357 ? 14.117 8.859 4.086 1 96.75 357 GLN A N 1
ATOM 2725 C CA . GLN A 1 357 ? 13.859 10.141 3.434 1 96.75 357 GLN A CA 1
ATOM 2726 C C . GLN A 1 357 ? 14.719 11.242 4.035 1 96.75 357 GLN A C 1
ATOM 2728 O O . GLN A 1 357 ? 14.734 11.438 5.254 1 96.75 357 GLN A O 1
ATOM 2733 N N . GLU A 1 358 ? 15.328 11.953 3.125 1 93.06 358 GLU A N 1
ATOM 2734 C CA . GLU A 1 358 ? 16.156 13.078 3.551 1 93.06 358 GLU A CA 1
ATOM 2735 C C . GLU A 1 358 ? 15.289 14.297 3.875 1 93.06 358 GLU A C 1
ATOM 2737 O O . GLU A 1 358 ? 14.203 14.469 3.314 1 93.06 358 GLU A O 1
ATOM 2742 N N . GLY A 1 359 ? 15.719 15.125 4.852 1 78.25 359 GLY A N 1
ATOM 2743 C CA . GLY A 1 359 ? 15.023 16.328 5.305 1 78.25 359 GLY A CA 1
ATOM 2744 C C . GLY A 1 359 ? 14.961 17.406 4.25 1 78.25 359 GLY A C 1
ATOM 2745 O O . GLY A 1 359 ? 15.758 17.422 3.312 1 78.25 359 GLY A O 1
ATOM 2746 N N . MET B 1 1 ? -7.32 -34.031 11.641 1 22.16 1 MET B N 1
ATOM 2747 C CA . MET B 1 1 ? -8.219 -32.969 11.211 1 22.16 1 MET B CA 1
ATOM 2748 C C . MET B 1 1 ? -7.57 -31.609 11.422 1 22.16 1 MET B C 1
ATOM 2750 O O . MET B 1 1 ? -7.988 -30.844 12.289 1 22.16 1 MET B O 1
ATOM 2754 N N . ASP B 1 2 ? -6.199 -31.438 11.156 1 25.81 2 ASP B N 1
ATOM 2755 C CA . ASP B 1 2 ? -5.191 -30.469 11.555 1 25.81 2 ASP B CA 1
ATOM 2756 C C . ASP B 1 2 ? -5.395 -29.141 10.828 1 25.81 2 ASP B C 1
ATOM 2758 O O . ASP B 1 2 ? -5.312 -29.078 9.594 1 25.81 2 ASP B O 1
ATOM 2762 N N . ALA B 1 3 ? -6.242 -28.234 11.438 1 31.69 3 ALA B N 1
ATOM 2763 C CA . ALA B 1 3 ? -6.656 -26.875 11.102 1 31.69 3 ALA B CA 1
ATOM 2764 C C . ALA B 1 3 ? -5.461 -26.016 10.695 1 31.69 3 ALA B C 1
ATOM 2766 O O . ALA B 1 3 ? -4.582 -25.75 11.516 1 31.69 3 ALA B O 1
ATOM 2767 N N . LEU B 1 4 ? -4.871 -26.125 9.492 1 37.28 4 LEU B N 1
ATOM 2768 C CA . LEU B 1 4 ? -3.859 -25.203 8.984 1 37.28 4 LEU B CA 1
ATOM 2769 C C . LEU B 1 4 ? -4.234 -23.766 9.312 1 37.28 4 LEU B C 1
ATOM 2771 O O . LEU B 1 4 ? -5.277 -23.281 8.875 1 37.28 4 LEU B O 1
ATOM 2775 N N . SER B 1 5 ? -3.836 -23.312 10.344 1 39.09 5 SER B N 1
ATOM 2776 C CA . SER B 1 5 ? -4.105 -22 10.938 1 39.09 5 SER B CA 1
ATOM 2777 C C . SER B 1 5 ? -3.73 -20.875 9.984 1 39.09 5 SER B C 1
ATOM 2779 O O . SER B 1 5 ? -2.594 -20.812 9.516 1 39.09 5 SER B O 1
ATOM 2781 N N . THR B 1 6 ? -4.578 -20.578 9.141 1 47.44 6 THR B N 1
ATOM 2782 C CA . THR B 1 6 ? -4.453 -19.359 8.328 1 47.44 6 THR B CA 1
ATOM 2783 C C . THR B 1 6 ? -3.996 -18.188 9.188 1 47.44 6 THR B C 1
ATOM 2785 O O . THR B 1 6 ? -4.551 -17.938 10.258 1 47.44 6 THR B O 1
ATOM 2788 N N . ILE B 1 7 ? -2.83 -17.844 9.203 1 45.66 7 ILE B N 1
ATOM 2789 C CA . ILE B 1 7 ? -2.291 -16.688 9.922 1 45.66 7 ILE B CA 1
ATOM 2790 C C . ILE B 1 7 ? -3.158 -15.461 9.648 1 45.66 7 ILE B C 1
ATOM 2792 O O . ILE B 1 7 ? -3.359 -15.07 8.5 1 45.66 7 ILE B O 1
ATOM 2796 N N . SER B 1 8 ? -4.125 -15.398 10.547 1 40.59 8 SER B N 1
ATOM 2797 C CA . SER B 1 8 ? -4.832 -14.125 10.508 1 40.59 8 SER B CA 1
ATOM 2798 C C . SER B 1 8 ? -3.924 -12.977 10.938 1 40.59 8 SER B C 1
ATOM 2800 O O . SER B 1 8 ? -3.348 -13.008 12.023 1 40.59 8 SER B O 1
ATOM 2802 N N . ALA B 1 9 ? -3.365 -12.406 10.18 1 40.97 9 ALA B N 1
ATOM 2803 C CA . ALA B 1 9 ? -2.537 -11.25 10.484 1 40.97 9 ALA B CA 1
ATOM 2804 C C . ALA B 1 9 ? -3.277 -10.273 11.398 1 40.97 9 ALA B C 1
ATOM 2806 O O . ALA B 1 9 ? -3.9 -9.32 10.922 1 40.97 9 ALA B O 1
ATOM 2807 N N . SER B 1 10 ? -3.988 -10.789 12.508 1 36.59 10 SER B N 1
ATOM 2808 C CA . SER B 1 10 ? -4.453 -9.688 13.344 1 36.59 10 SER B CA 1
ATOM 2809 C C . SER B 1 10 ? -3.283 -8.969 14.016 1 36.59 10 SER B C 1
ATOM 2811 O O . SER B 1 10 ? -2.861 -9.344 15.109 1 36.59 10 SER B O 1
ATOM 2813 N N . GLY B 1 11 ? -2.225 -8.789 13.516 1 34.72 11 GLY B N 1
ATOM 2814 C CA . GLY B 1 11 ? -1.296 -8.047 14.359 1 34.72 11 GLY B CA 1
ATOM 2815 C C . GLY B 1 11 ? -1.887 -6.762 14.906 1 34.72 11 GLY B C 1
ATOM 2816 O O . GLY B 1 11 ? -2.381 -5.926 14.148 1 34.72 11 GLY B O 1
ATOM 2817 N N . THR B 1 12 ? -2.381 -6.902 16.172 1 34.16 12 THR B N 1
ATOM 2818 C CA . THR B 1 12 ? -2.682 -5.734 17 1 34.16 12 THR B CA 1
ATOM 2819 C C . THR B 1 12 ? -1.542 -4.719 16.922 1 34.16 12 THR B C 1
ATOM 2821 O O . THR B 1 12 ? -0.448 -4.973 17.438 1 34.16 12 THR B O 1
ATOM 2824 N N . GLN B 1 13 ? -1.334 -4.102 15.883 1 37.78 13 GLN B N 1
ATOM 2825 C CA . GLN B 1 13 ? -0.365 -3.016 15.797 1 37.78 13 GLN B CA 1
ATOM 2826 C C . GLN B 1 13 ? -0.562 -2.01 16.922 1 37.78 13 GLN B C 1
ATOM 2828 O O . GLN B 1 13 ? -1.595 -1.342 17 1 37.78 13 GLN B O 1
ATOM 2833 N N . THR B 1 14 ? -0.075 -2.385 18.109 1 35.22 14 THR B N 1
ATOM 2834 C CA . THR B 1 14 ? 0.073 -1.321 19.109 1 35.22 14 THR B CA 1
ATOM 2835 C C . THR B 1 14 ? 0.827 -0.134 18.516 1 35.22 14 THR B C 1
ATOM 2837 O O . THR B 1 14 ? 2.018 -0.238 18.203 1 35.22 14 THR B O 1
ATOM 2840 N N . ALA B 1 15 ? 0.251 0.606 17.703 1 40.66 15 ALA B N 1
ATOM 2841 C CA . ALA B 1 15 ? 0.81 1.925 17.406 1 40.66 15 ALA B CA 1
ATOM 2842 C C . ALA B 1 15 ? 1.371 2.568 18.672 1 40.66 15 ALA B C 1
ATOM 2844 O O . ALA B 1 15 ? 0.672 2.678 19.688 1 40.66 15 ALA B O 1
ATOM 2845 N N . GLY B 1 16 ? 2.551 2.365 19.078 1 35.84 16 GLY B N 1
ATOM 2846 C CA . GLY B 1 16 ? 3.092 3.234 20.109 1 35.84 16 GLY B CA 1
ATOM 2847 C C . GLY B 1 16 ? 2.436 4.602 20.141 1 35.84 16 GLY B C 1
ATOM 2848 O O . GLY B 1 16 ? 2.189 5.203 19.094 1 35.84 16 GLY B O 1
ATOM 2849 N N . SER B 1 17 ? 1.695 4.957 21.172 1 39.44 17 SER B N 1
ATOM 2850 C CA . SER B 1 17 ? 0.917 6.102 21.641 1 39.44 17 SER B CA 1
ATOM 2851 C C . SER B 1 17 ? 1.715 7.395 21.531 1 39.44 17 SER B C 1
ATOM 2853 O O . SER B 1 17 ? 2.066 7.996 22.547 1 39.44 17 SER B O 1
ATOM 2855 N N . ASP B 1 18 ? 2.842 7.492 20.984 1 43.88 18 ASP B N 1
ATOM 2856 C CA . ASP B 1 18 ? 3.26 8.891 21.078 1 43.88 18 ASP B CA 1
ATOM 2857 C C . ASP B 1 18 ? 2.139 9.828 20.656 1 43.88 18 ASP B C 1
ATOM 2859 O O . ASP B 1 18 ? 1.54 9.648 19.594 1 43.88 18 ASP B O 1
ATOM 2863 N N . GLU B 1 19 ? 1.562 10.336 21.547 1 51.88 19 GLU B N 1
ATOM 2864 C CA . GLU B 1 19 ? 0.45 11.281 21.469 1 51.88 19 GLU B CA 1
ATOM 2865 C C . GLU B 1 19 ? 0.601 12.203 20.25 1 51.88 19 GLU B C 1
ATOM 2867 O O . GLU B 1 19 ? 1.458 13.086 20.25 1 51.88 19 GLU B O 1
ATOM 2872 N N . ALA B 1 20 ? 0.252 11.844 19.016 1 63.25 20 ALA B N 1
ATOM 2873 C CA . ALA B 1 20 ? 0.321 12.523 17.719 1 63.25 20 ALA B CA 1
ATOM 2874 C C . ALA B 1 20 ? -0.278 13.922 17.812 1 63.25 20 ALA B C 1
ATOM 2876 O O . ALA B 1 20 ? -1.357 14.109 18.375 1 63.25 20 ALA B O 1
ATOM 2877 N N . VAL B 1 21 ? 0.558 14.844 17.672 1 73.19 21 VAL B N 1
ATOM 2878 C CA . VAL B 1 21 ? 0.107 16.234 17.547 1 73.19 21 VAL B CA 1
ATOM 2879 C C . VAL B 1 21 ? -1.032 16.312 16.547 1 73.19 21 VAL B C 1
ATOM 2881 O O . VAL B 1 21 ? -0.949 15.734 15.453 1 73.19 21 VAL B O 1
ATOM 2884 N N . SER B 1 22 ? -2.143 16.875 17.078 1 80.94 22 SER B N 1
ATOM 2885 C CA . SER B 1 22 ? -3.314 16.984 16.219 1 80.94 22 SER B CA 1
ATOM 2886 C C . SER B 1 22 ? -3.541 18.422 15.773 1 80.94 22 SER B C 1
ATOM 2888 O O . SER B 1 22 ? -2.979 19.359 16.359 1 80.94 22 SER B O 1
ATOM 2890 N N . VAL B 1 23 ? -4.273 18.484 14.758 1 82.88 23 VAL B N 1
ATOM 2891 C CA . VAL B 1 23 ? -4.684 19.781 14.258 1 82.88 23 VAL B CA 1
ATOM 2892 C C . VAL B 1 23 ? -5.395 20.562 15.367 1 82.88 23 VAL B C 1
ATOM 2894 O O . VAL B 1 23 ? -5.234 21.781 15.492 1 82.88 23 VAL B O 1
ATOM 2897 N N . ASN B 1 24 ? -5.988 19.844 16.188 1 83.31 24 ASN B N 1
ATOM 2898 C CA . ASN B 1 24 ? -6.719 20.469 17.281 1 83.31 24 ASN B CA 1
ATOM 2899 C C . ASN B 1 24 ? -5.773 21.125 18.281 1 83.31 24 ASN B C 1
ATOM 2901 O O . ASN B 1 24 ? -6.121 22.141 18.891 1 83.31 24 ASN B O 1
ATOM 2905 N N . ASP B 1 25 ? -4.645 20.609 18.406 1 85.94 25 ASP B N 1
ATOM 2906 C CA . ASP B 1 25 ? -3.648 21.234 19.281 1 85.94 25 ASP B CA 1
ATOM 2907 C C . ASP B 1 25 ? -3.195 22.578 18.734 1 85.94 25 ASP B C 1
ATOM 2909 O O . ASP B 1 25 ? -3.008 23.531 19.5 1 85.94 25 ASP B O 1
ATOM 2913 N N . ILE B 1 26 ? -3.109 22.609 17.469 1 85.56 26 ILE B N 1
ATOM 2914 C CA . ILE B 1 26 ? -2.678 23.844 16.828 1 85.56 26 ILE B CA 1
ATOM 2915 C C . ILE B 1 26 ? -3.779 24.891 16.938 1 85.56 26 ILE B C 1
ATOM 2917 O O . ILE B 1 26 ? -3.516 26.047 17.281 1 85.56 26 ILE B O 1
ATOM 2921 N N . ILE B 1 27 ? -4.949 24.469 16.797 1 85.75 27 ILE B N 1
ATOM 2922 C CA . ILE B 1 27 ? -6.09 25.375 16.875 1 85.75 27 ILE B CA 1
ATOM 2923 C C . ILE B 1 27 ? -6.238 25.906 18.297 1 85.75 27 ILE B C 1
ATOM 2925 O O . ILE B 1 27 ? -6.535 27.078 18.5 1 85.75 27 ILE B O 1
ATOM 2929 N N . ALA B 1 28 ? -5.996 25.094 19.234 1 87.5 28 ALA B N 1
ATOM 2930 C CA . ALA B 1 28 ? -6.059 25.531 20.625 1 87.5 28 ALA B CA 1
ATOM 2931 C C . ALA B 1 28 ? -4.988 26.578 20.922 1 87.5 28 ALA B C 1
ATOM 2933 O O . ALA B 1 28 ? -5.242 27.547 21.641 1 87.5 28 ALA B O 1
ATOM 2934 N N . ARG B 1 29 ? -3.91 26.344 20.344 1 87.75 29 ARG B N 1
ATOM 2935 C CA . ARG B 1 29 ? -2.826 27.297 20.562 1 87.75 29 ARG B CA 1
ATOM 2936 C C . ARG B 1 29 ? -3.113 28.625 19.875 1 87.75 29 ARG B C 1
ATOM 2938 O O . ARG B 1 29 ? -2.787 29.703 20.406 1 87.75 29 ARG B O 1
ATOM 2945 N N . THR B 1 30 ? -3.668 28.578 18.734 1 88.75 30 THR B N 1
ATOM 2946 C CA . THR B 1 30 ? -4.039 29.797 18.031 1 88.75 30 THR B CA 1
ATOM 2947 C C . THR B 1 30 ? -5.117 30.562 18.797 1 88.75 30 THR B C 1
ATOM 2949 O O . THR B 1 30 ? -5.094 31.797 18.859 1 88.75 30 THR B O 1
ATOM 2952 N N . ALA B 1 31 ? -6.008 29.844 19.375 1 88.5 31 ALA B N 1
ATOM 2953 C CA . ALA B 1 31 ? -7.039 30.469 20.203 1 88.5 31 ALA B CA 1
ATOM 2954 C C . ALA B 1 31 ? -6.422 31.172 21.406 1 88.5 31 ALA B C 1
ATOM 2956 O O . ALA B 1 31 ? -6.855 32.281 21.781 1 88.5 31 ALA B O 1
ATOM 2957 N N . ARG B 1 32 ? -5.441 30.609 21.953 1 90.81 32 ARG B N 1
ATOM 2958 C CA . ARG B 1 32 ? -4.754 31.219 23.078 1 90.81 32 ARG B CA 1
ATOM 2959 C C . ARG B 1 32 ? -4.051 32.5 22.672 1 90.81 32 ARG B C 1
ATOM 2961 O O . ARG B 1 32 ? -4.07 33.5 23.406 1 90.81 32 ARG B O 1
ATOM 2968 N N . ALA B 1 33 ? -3.441 32.438 21.562 1 89.12 33 ALA B N 1
ATOM 2969 C CA . ALA B 1 33 ? -2.775 33.625 21.047 1 89.12 33 ALA B CA 1
ATOM 2970 C C . ALA B 1 33 ? -3.777 34.75 20.797 1 89.12 33 ALA B C 1
ATOM 2972 O O . ALA B 1 33 ? -3.502 35.906 21.109 1 89.12 33 ALA B O 1
ATOM 2973 N N . ARG B 1 34 ? -4.875 34.406 20.266 1 89.38 34 ARG B N 1
ATOM 2974 C CA . ARG B 1 34 ? -5.938 35.375 20.016 1 89.38 34 ARG B CA 1
ATOM 2975 C C . ARG B 1 34 ? -6.449 35.969 21.312 1 89.38 34 ARG B C 1
ATOM 2977 O O . ARG B 1 34 ? -6.605 37.188 21.422 1 89.38 34 ARG B O 1
ATOM 2984 N N . ASP B 1 35 ? -6.668 35.188 22.297 1 92.88 35 ASP B N 1
ATOM 2985 C CA . ASP B 1 35 ? -7.176 35.625 23.578 1 92.88 35 ASP B CA 1
ATOM 2986 C C . ASP B 1 35 ? -6.172 36.562 24.281 1 92.88 35 ASP B C 1
ATOM 2988 O O . ASP B 1 35 ? -6.551 37.594 24.859 1 92.88 35 ASP B O 1
ATOM 2992 N N . LEU B 1 36 ? -5.004 36.125 24.219 1 91.94 36 LEU B N 1
ATOM 2993 C CA . LEU B 1 36 ? -3.934 36.906 24.812 1 91.94 36 LEU B CA 1
ATOM 2994 C C . LEU B 1 36 ? -3.91 38.312 24.188 1 91.94 36 LEU B C 1
ATOM 2996 O O . LEU B 1 36 ? -3.812 39.312 24.922 1 91.94 36 LEU B O 1
ATOM 3000 N N . THR B 1 37 ? -4.035 38.375 22.938 1 90.62 37 THR B N 1
ATOM 3001 C CA . THR B 1 37 ? -4.004 39.656 22.234 1 90.62 37 THR B CA 1
ATOM 3002 C C . THR B 1 37 ? -5.211 40.531 22.609 1 90.62 37 THR B C 1
ATOM 3004 O O . THR B 1 37 ? -5.066 41.719 22.891 1 90.62 37 THR B O 1
ATOM 3007 N N . GLN B 1 38 ? -6.332 39.938 22.641 1 91.38 38 GLN B N 1
ATOM 3008 C CA . GLN B 1 38 ? -7.555 40.656 22.984 1 91.38 38 GLN B CA 1
ATOM 3009 C C . GLN B 1 38 ? -7.496 41.188 24.406 1 91.38 38 GLN B C 1
ATOM 3011 O O . GLN B 1 38 ? -7.883 42.344 24.656 1 91.38 38 GLN B O 1
ATOM 3016 N N . HIS B 1 39 ? -6.98 40.375 25.266 1 93.69 39 HIS B N 1
ATOM 3017 C CA . HIS B 1 39 ? -6.887 40.781 26.656 1 93.69 39 HIS B CA 1
ATOM 3018 C C . HIS B 1 39 ? -5.914 41.938 26.844 1 93.69 39 HIS B C 1
ATOM 3020 O O . HIS B 1 39 ? -6.23 42.906 27.516 1 93.69 39 HIS B O 1
ATOM 3026 N N . LYS B 1 40 ? -4.793 41.781 26.234 1 92.12 40 LYS B N 1
ATOM 3027 C CA . LYS B 1 40 ? -3.77 42.812 26.406 1 92.12 40 LYS B CA 1
ATOM 3028 C C . LYS B 1 40 ? -4.188 44.125 25.75 1 92.12 40 LYS B C 1
ATOM 3030 O O . LYS B 1 40 ? -3.939 45.219 26.281 1 92.12 40 LYS B O 1
ATOM 3035 N N . VAL B 1 41 ? -4.84 44.062 24.625 1 91.75 41 VAL B N 1
ATOM 3036 C CA . VAL B 1 41 ? -5.32 45.25 23.922 1 91.75 41 VAL B CA 1
ATOM 3037 C C . VAL B 1 41 ? -6.406 45.906 24.75 1 91.75 41 VAL B C 1
ATOM 3039 O O . VAL B 1 41 ? -6.461 47.156 24.828 1 91.75 41 VAL B O 1
ATOM 3042 N N . ARG B 1 42 ? -7.203 45.125 25.375 1 92.75 42 ARG B N 1
ATOM 3043 C CA . ARG B 1 42 ? -8.227 45.656 26.266 1 92.75 42 ARG B CA 1
ATOM 3044 C C . ARG B 1 42 ? -7.59 46.375 27.453 1 92.75 42 ARG B C 1
ATOM 3046 O O . ARG B 1 42 ? -8.047 47.469 27.828 1 92.75 42 ARG B O 1
ATOM 3053 N N . ASP B 1 43 ? -6.566 45.812 28.016 1 94 43 ASP B N 1
ATOM 3054 C CA . ASP B 1 43 ? -5.855 46.469 29.109 1 94 43 ASP B CA 1
ATOM 3055 C C . ASP B 1 43 ? -5.25 47.812 28.688 1 94 43 ASP B C 1
ATOM 3057 O O . ASP B 1 43 ? -5.32 48.781 29.422 1 94 43 ASP B O 1
ATOM 3061 N N . ILE B 1 44 ? -4.754 47.812 27.516 1 91.25 44 ILE B N 1
ATOM 3062 C CA . ILE B 1 44 ? -4.148 49.031 26.984 1 91.25 44 ILE B CA 1
ATOM 3063 C C . ILE B 1 44 ? -5.223 50.094 26.797 1 91.25 44 ILE B C 1
ATOM 3065 O O . ILE B 1 44 ? -5.023 51.25 27.156 1 91.25 44 ILE B O 1
ATOM 3069 N N . ARG B 1 45 ? -6.309 49.688 26.312 1 88.06 45 ARG B N 1
ATOM 3070 C CA . ARG B 1 45 ? -7.41 50.625 26.094 1 88.06 45 ARG B CA 1
ATOM 3071 C C . ARG B 1 45 ? -7.926 51.188 27.406 1 88.06 45 ARG B C 1
ATOM 3073 O O . ARG B 1 45 ? -8.25 52.375 27.484 1 88.06 45 ARG B O 1
ATOM 3080 N N . GLN B 1 46 ? -7.984 50.406 28.391 1 91.62 46 GLN B N 1
ATOM 3081 C CA . GLN B 1 46 ? -8.438 50.875 29.703 1 91.62 46 GLN B CA 1
ATOM 3082 C C . GLN B 1 46 ? -7.492 51.906 30.266 1 91.62 46 GLN B C 1
ATOM 3084 O O . GLN B 1 46 ? -7.938 52.938 30.797 1 91.62 46 GLN B O 1
ATOM 3089 N N . VAL B 1 47 ? -6.281 51.625 30.141 1 90.44 47 VAL B N 1
ATOM 3090 C CA . VAL B 1 47 ? -5.266 52.531 30.656 1 90.44 47 VAL B CA 1
ATOM 3091 C C . VAL B 1 47 ? -5.293 53.844 29.859 1 90.44 47 VAL B C 1
ATOM 3093 O O . VAL B 1 47 ? -5.184 54.938 30.438 1 90.44 47 VAL B O 1
ATOM 3096 N N . THR B 1 48 ? -5.492 53.781 28.594 1 86.75 48 THR B N 1
ATOM 3097 C CA . THR B 1 48 ? -5.488 54.969 27.734 1 86.75 48 THR B CA 1
ATOM 3098 C C . THR B 1 48 ? -6.75 55.781 27.938 1 86.75 48 THR B C 1
ATOM 3100 O O . THR B 1 48 ? -6.707 57.031 27.844 1 86.75 48 THR B O 1
ATOM 3103 N N . ASN B 1 49 ? -7.812 55.156 28.266 1 88.25 49 ASN B N 1
ATOM 3104 C CA . ASN B 1 49 ? -9.039 55.875 28.594 1 88.25 49 ASN B CA 1
ATOM 3105 C C . ASN B 1 49 ? -8.875 56.719 29.859 1 88.25 49 ASN B C 1
ATOM 3107 O O . ASN B 1 49 ? -9.367 57.844 29.922 1 88.25 49 ASN B O 1
ATOM 3111 N N . THR B 1 50 ? -8.227 56.094 30.812 1 88.06 50 THR B N 1
ATOM 3112 C CA . THR B 1 50 ? -7.934 56.844 32.031 1 88.06 50 THR B CA 1
ATOM 3113 C C . THR B 1 50 ? -7.082 58.094 31.703 1 88.06 50 THR B C 1
ATOM 3115 O O . THR B 1 50 ? -7.305 59.156 32.25 1 88.06 50 THR B O 1
ATOM 3118 N N . LEU B 1 51 ? -6.191 57.844 30.812 1 85.19 51 LEU B N 1
ATOM 3119 C CA . LEU B 1 51 ? -5.332 58.938 30.375 1 85.19 51 LEU B CA 1
ATOM 3120 C C . LEU B 1 51 ? -6.145 60.031 29.672 1 85.19 51 LEU B C 1
ATOM 3122 O O . LEU B 1 51 ? -5.914 61.219 29.891 1 85.19 51 LEU B O 1
ATOM 3126 N N . ARG B 1 52 ? -7.051 59.656 28.906 1 84.19 52 ARG B N 1
ATOM 3127 C CA . ARG B 1 52 ? -7.91 60.594 28.188 1 84.19 52 ARG B CA 1
ATOM 3128 C C . ARG B 1 52 ? -8.75 61.406 29.156 1 84.19 52 ARG B C 1
ATOM 3130 O O . ARG B 1 52 ? -8.891 62.625 28.984 1 84.19 52 ARG B O 1
ATOM 3137 N N . ILE B 1 53 ? -9.211 60.844 30.172 1 85.75 53 ILE B N 1
ATOM 3138 C CA . ILE B 1 53 ? -10.031 61.531 31.172 1 85.75 53 ILE B CA 1
ATOM 3139 C C . ILE B 1 53 ? -9.18 62.5 31.969 1 85.75 53 ILE B C 1
ATOM 3141 O O . ILE B 1 53 ? -9.594 63.625 32.25 1 85.75 53 ILE B O 1
ATOM 3145 N N . LEU B 1 54 ? -8.016 62.062 32.25 1 82.75 54 LEU B N 1
ATOM 3146 C CA . LEU B 1 54 ? -7.078 62.938 32.969 1 82.75 54 LEU B CA 1
ATOM 3147 C C . LEU B 1 54 ? -6.727 64.125 32.125 1 82.75 54 LEU B C 1
ATOM 3149 O O . LEU B 1 54 ? -6.652 65.25 32.625 1 82.75 54 LEU B O 1
ATOM 3153 N N . ALA B 1 55 ? -6.574 63.938 30.891 1 83.12 55 ALA B N 1
ATOM 3154 C CA . ALA B 1 55 ? -6.246 65 29.969 1 83.12 55 ALA B CA 1
ATOM 3155 C C . ALA B 1 55 ? -7.406 66 29.844 1 83.12 55 ALA B C 1
ATOM 3157 O O . ALA B 1 55 ? -7.195 67.188 29.781 1 83.12 55 ALA B O 1
ATOM 3158 N N . LEU B 1 56 ? -8.594 65.562 29.844 1 83.5 56 LEU B N 1
ATOM 3159 C CA . LEU B 1 56 ? -9.773 66.375 29.766 1 83.5 56 LEU B CA 1
ATOM 3160 C C . LEU B 1 56 ? -9.906 67.25 31.016 1 83.5 56 LEU B C 1
ATOM 3162 O O . LEU B 1 56 ? -10.211 68.438 30.922 1 83.5 56 LEU B O 1
ATOM 3166 N N . ASN B 1 57 ? -9.633 66.625 32.094 1 82.44 57 ASN B N 1
ATOM 3167 C CA . ASN B 1 57 ? -9.703 67.375 33.344 1 82.44 57 ASN B CA 1
ATOM 3168 C C . ASN B 1 57 ? -8.609 68.438 33.406 1 82.44 57 ASN B C 1
ATOM 3170 O O . ASN B 1 57 ? -8.852 69.562 33.906 1 82.44 57 ASN B O 1
ATOM 3174 N N . ALA B 1 58 ? -7.484 68.125 32.969 1 80.38 58 ALA B N 1
ATOM 3175 C CA . ALA B 1 58 ? -6.379 69.062 32.938 1 80.38 58 ALA B CA 1
ATOM 3176 C C . ALA B 1 58 ? -6.68 70.188 32 1 80.38 58 ALA B C 1
ATOM 3178 O O . ALA B 1 58 ? -6.305 71.375 32.281 1 80.38 58 ALA B O 1
ATOM 3179 N N . LEU B 1 59 ? -7.391 69.938 30.969 1 81.75 59 LEU B N 1
ATOM 3180 C CA . LEU B 1 59 ? -7.777 71 30.016 1 81.75 59 LEU B CA 1
ATOM 3181 C C . LEU B 1 59 ? -8.789 71.938 30.641 1 81.75 59 LEU B C 1
ATOM 3183 O O . LEU B 1 59 ? -8.727 73.125 30.438 1 81.75 59 LEU B O 1
ATOM 3187 N N . ILE B 1 60 ? -9.656 71.375 31.344 1 80.25 60 ILE B N 1
ATOM 3188 C CA . ILE B 1 60 ? -10.664 72.125 32.031 1 80.25 60 ILE B CA 1
ATOM 3189 C C . ILE B 1 60 ? -10 73.062 33.031 1 80.25 60 ILE B C 1
ATOM 3191 O O . ILE B 1 60 ? -10.312 74.25 33.094 1 80.25 60 ILE B O 1
ATOM 3195 N N . GLU B 1 61 ? -9.016 72.562 33.812 1 76.25 61 GLU B N 1
ATOM 3196 C CA . GLU B 1 61 ? -8.32 73.375 34.844 1 76.25 61 GLU B CA 1
ATOM 3197 C C . GLU B 1 61 ? -7.445 74.438 34.188 1 76.25 61 GLU B C 1
ATOM 3199 O O . GLU B 1 61 ? -7.273 75.5 34.719 1 76.25 61 GLU B O 1
ATOM 3204 N N . ALA B 1 62 ? -6.922 74.125 33.062 1 79.5 62 ALA B N 1
ATOM 3205 C CA . ALA B 1 62 ? -6.102 75.062 32.312 1 79.5 62 ALA B CA 1
ATOM 3206 C C . ALA B 1 62 ? -6.941 76.25 31.844 1 79.5 62 ALA B C 1
ATOM 3208 O O . ALA B 1 62 ? -6.488 77.375 31.891 1 79.5 62 ALA B O 1
ATOM 3209 N N . ARG B 1 63 ? -8.117 76.062 31.422 1 81 63 ARG B N 1
ATOM 3210 C CA . ARG B 1 63 ? -9.008 77.125 30.984 1 81 63 ARG B CA 1
ATOM 3211 C C . ARG B 1 63 ? -9.453 78 32.156 1 81 63 ARG B C 1
ATOM 3213 O O . ARG B 1 63 ? -9.562 79.188 32.031 1 81 63 ARG B O 1
ATOM 3220 N N . ARG B 1 64 ? -9.656 77.312 33.25 1 78.19 64 ARG B N 1
ATOM 3221 C CA . ARG B 1 64 ? -10.07 78.062 34.438 1 78.19 64 ARG B CA 1
ATOM 3222 C C . ARG B 1 64 ? -8.977 79 34.938 1 78.19 64 ARG B C 1
ATOM 3224 O O . ARG B 1 64 ? -9.258 80 35.531 1 78.19 64 ARG B O 1
ATOM 3231 N N . ALA B 1 65 ? -7.77 78.562 34.656 1 76.25 65 ALA B N 1
ATOM 3232 C CA . ALA B 1 65 ? -6.629 79.375 35.156 1 76.25 65 ALA B CA 1
ATOM 3233 C C . ALA B 1 65 ? -6.281 80.5 34.188 1 76.25 65 ALA B C 1
ATOM 3235 O O . ALA B 1 65 ? -5.41 81.312 34.469 1 76.25 65 ALA B O 1
ATOM 3236 N N . GLY B 1 66 ? -7.016 80.562 32.969 1 76.81 66 GLY B N 1
ATOM 3237 C CA . GLY B 1 66 ? -6.855 81.688 32.031 1 76.81 66 GLY B CA 1
ATOM 3238 C C . GLY B 1 66 ? -5.5 81.688 31.344 1 76.81 66 GLY B C 1
ATOM 3239 O O . GLY B 1 66 ? -5.082 80.688 30.781 1 76.81 66 GLY B O 1
ATOM 3240 N N . GLU B 1 67 ? -4.758 82.812 31.5 1 76.06 67 GLU B N 1
ATOM 3241 C CA . GLU B 1 67 ? -3.479 83 30.828 1 76.06 67 GLU B CA 1
ATOM 3242 C C . GLU B 1 67 ? -2.381 82.188 31.469 1 76.06 67 GLU B C 1
ATOM 3244 O O . GLU B 1 67 ? -1.475 81.688 30.781 1 76.06 67 GLU B O 1
ATOM 3249 N N . LEU B 1 68 ? -2.549 81.938 32.719 1 70.5 68 LEU B N 1
ATOM 3250 C CA . LEU B 1 68 ? -1.541 81.188 33.469 1 70.5 68 LEU B CA 1
ATOM 3251 C C . LEU B 1 68 ? -1.62 79.688 33.156 1 70.5 68 LEU B C 1
ATOM 3253 O O . LEU B 1 68 ? -0.657 79 33.375 1 70.5 68 LEU B O 1
ATOM 3257 N N . GLY B 1 69 ? -2.797 79.375 32.5 1 75.38 69 GLY B N 1
ATOM 3258 C CA . GLY B 1 69 ? -3.018 77.938 32.219 1 75.38 69 GLY B CA 1
ATOM 3259 C C . GLY B 1 69 ? -2.814 77.562 30.766 1 75.38 69 GLY B C 1
ATOM 3260 O O . GLY B 1 69 ? -2.982 76.438 30.375 1 75.38 69 GLY B O 1
ATOM 3261 N N . ALA B 1 70 ? -2.441 78.438 29.953 1 76.19 70 ALA B N 1
ATOM 3262 C CA . ALA B 1 70 ? -2.348 78.25 28.516 1 76.19 70 ALA B CA 1
ATOM 3263 C C . ALA B 1 70 ? -1.327 77.125 28.172 1 76.19 70 ALA B C 1
ATOM 3265 O O . ALA B 1 70 ? -1.569 76.312 27.312 1 76.19 70 ALA B O 1
ATOM 3266 N N . GLY B 1 71 ? -0.202 77.125 28.859 1 75 71 GLY B N 1
ATOM 3267 C CA . GLY B 1 71 ? 0.818 76.125 28.625 1 75 71 GLY B CA 1
ATOM 3268 C C . GLY B 1 71 ? 0.352 74.688 28.969 1 75 71 GLY B C 1
ATOM 3269 O O . GLY B 1 71 ? 0.624 73.75 28.219 1 75 71 GLY B O 1
ATOM 3270 N N . PHE B 1 72 ? -0.52 74.625 29.969 1 76.88 72 PHE B N 1
ATOM 3271 C CA . PHE B 1 72 ? -1.024 73.375 30.422 1 76.88 72 PHE B CA 1
ATOM 3272 C C . PHE B 1 72 ? -2.115 72.875 29.484 1 76.88 72 PHE B C 1
ATOM 3274 O O . PHE B 1 72 ? -2.277 71.625 29.312 1 76.88 72 PHE B O 1
ATOM 3281 N N . GLY B 1 73 ? -2.801 73.812 28.906 1 79.38 73 GLY B N 1
ATOM 3282 C CA . GLY B 1 73 ? -3.797 73.438 27.922 1 79.38 73 GLY B CA 1
ATOM 3283 C C . GLY B 1 73 ? -3.203 72.75 26.703 1 79.38 73 GLY B C 1
ATOM 3284 O O . GLY B 1 73 ? -3.766 71.75 26.219 1 79.38 73 GLY B O 1
ATOM 3285 N N . VAL B 1 74 ? -2.012 73.125 26.312 1 78.62 74 VAL B N 1
ATOM 3286 C CA . VAL B 1 74 ? -1.314 72.5 25.172 1 78.62 74 VAL B CA 1
ATOM 3287 C C . VAL B 1 74 ? -0.889 71.062 25.531 1 78.62 74 VAL B C 1
ATOM 3289 O O . VAL B 1 74 ? -1.023 70.188 24.703 1 78.62 74 VAL B O 1
ATOM 3292 N N . VAL B 1 75 ? -0.494 70.875 26.75 1 78.44 75 VAL B N 1
ATOM 3293 C CA . VAL B 1 75 ? -0.078 69.562 27.203 1 78.44 75 VAL B CA 1
ATOM 3294 C C . VAL B 1 75 ? -1.289 68.625 27.266 1 78.44 75 VAL B C 1
ATOM 3296 O O . VAL B 1 75 ? -1.223 67.438 26.812 1 78.44 75 VAL B O 1
ATOM 3299 N N . ALA B 1 76 ? -2.348 69.188 27.812 1 83 76 ALA B N 1
ATOM 3300 C CA . ALA B 1 76 ? -3.564 68.375 27.938 1 83 76 ALA B CA 1
ATOM 3301 C C . ALA B 1 76 ? -4.078 67.938 26.562 1 83 76 ALA B C 1
ATOM 3303 O O . ALA B 1 76 ? -4.508 66.812 26.391 1 83 76 ALA B O 1
ATOM 3304 N N . ASP B 1 77 ? -3.965 68.75 25.562 1 85.31 77 ASP B N 1
ATOM 3305 C CA . ASP B 1 77 ? -4.398 68.438 24.203 1 85.31 77 ASP B CA 1
ATOM 3306 C C . ASP B 1 77 ? -3.488 67.438 23.562 1 85.31 77 ASP B C 1
ATOM 3308 O O . ASP B 1 77 ? -3.959 66.562 22.844 1 85.31 77 ASP B O 1
ATOM 3312 N N . GLU B 1 78 ? -2.232 67.5 23.875 1 85.75 78 GLU B N 1
ATOM 3313 C CA . GLU B 1 78 ? -1.282 66.5 23.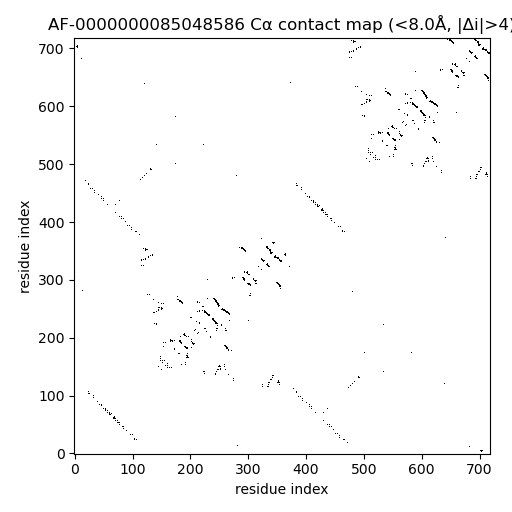328 1 85.75 78 GLU B CA 1
ATOM 3314 C C . GLU B 1 78 ? -1.479 65.125 23.938 1 85.75 78 GLU B C 1
ATOM 3316 O O . GLU B 1 78 ? -1.364 64.125 23.25 1 85.75 78 GLU B O 1
ATOM 3321 N N . VAL B 1 79 ? -1.774 65.062 25.203 1 84.44 79 VAL B N 1
ATOM 3322 C CA . VAL B 1 79 ? -2.037 63.844 25.875 1 84.44 79 VAL B CA 1
ATOM 3323 C C . VAL B 1 79 ? -3.291 63.188 25.297 1 84.44 79 VAL B C 1
ATOM 3325 O O . VAL B 1 79 ? -3.334 61.969 25.109 1 84.44 79 VAL B O 1
ATOM 3328 N N . ARG B 1 80 ? -4.238 64 25.047 1 86.06 80 ARG B N 1
ATOM 3329 C CA . ARG B 1 80 ? -5.461 63.5 24.422 1 86.06 80 ARG B CA 1
ATOM 3330 C C . ARG B 1 80 ? -5.176 62.906 23.047 1 86.06 80 ARG B C 1
ATOM 3332 O O . ARG B 1 80 ? -5.672 61.812 22.719 1 86.06 80 ARG B O 1
ATOM 3339 N N . ASN B 1 81 ? -4.367 63.531 22.234 1 88.69 81 ASN B N 1
ATOM 3340 C CA . ASN B 1 81 ? -4 63.062 20.906 1 88.69 81 ASN B CA 1
ATOM 3341 C C . ASN B 1 81 ? -3.232 61.75 20.969 1 88.69 81 ASN B C 1
ATOM 3343 O O . ASN B 1 81 ? -3.49 60.844 20.188 1 88.69 81 ASN B O 1
ATOM 3347 N N . ILE B 1 82 ? -2.361 61.656 21.891 1 86.44 82 ILE B N 1
ATOM 3348 C CA . ILE B 1 82 ? -1.537 60.469 22.031 1 86.44 82 ILE B CA 1
ATOM 3349 C C . ILE B 1 82 ? -2.404 59.281 22.484 1 86.44 82 ILE B C 1
ATOM 3351 O O . ILE B 1 82 ? -2.229 58.156 22.016 1 86.44 82 ILE B O 1
ATOM 3355 N N . SER B 1 83 ? -3.322 59.594 23.391 1 87 83 SER B N 1
ATOM 3356 C CA . SER B 1 83 ? -4.238 58.531 23.844 1 87 83 SER B CA 1
ATOM 3357 C C . SER B 1 83 ? -5.051 57.969 22.672 1 87 83 SER B C 1
ATOM 3359 O O . SER B 1 83 ? -5.27 56.781 22.594 1 87 83 SER B O 1
ATOM 3361 N N . THR B 1 84 ? -5.43 58.812 21.766 1 88.88 84 THR B N 1
ATOM 3362 C CA . THR B 1 84 ? -6.18 58.406 20.578 1 88.88 84 THR B CA 1
ATOM 3363 C C . THR B 1 84 ? -5.305 57.594 19.641 1 88.88 84 THR B C 1
ATOM 3365 O O . THR B 1 84 ? -5.766 56.594 19.078 1 88.88 84 THR B O 1
ATOM 3368 N N . GLN B 1 85 ? -4.047 57.938 19.562 1 90.44 85 GLN B N 1
ATOM 3369 C CA . GLN B 1 85 ? -3.113 57.219 18.719 1 90.44 85 GLN B CA 1
ATOM 3370 C C . GLN B 1 85 ? -2.855 55.812 19.266 1 90.44 85 GLN B C 1
ATOM 3372 O O . GLN B 1 85 ? -2.832 54.844 18.5 1 90.44 85 GLN B O 1
ATOM 3377 N N . VAL B 1 86 ? -2.691 55.688 20.547 1 89.12 86 VAL B N 1
ATOM 3378 C CA . VAL B 1 86 ? -2.436 54.375 21.172 1 89.12 86 VAL B CA 1
ATOM 3379 C C . VAL B 1 86 ? -3.658 53.5 21.016 1 89.12 86 VAL B C 1
ATOM 3381 O O . VAL B 1 86 ? -3.523 52.281 20.734 1 89.12 86 VAL B O 1
ATOM 3384 N N . GLU B 1 87 ? -4.793 54.094 21.219 1 88.69 87 GLU B N 1
ATOM 3385 C CA . GLU B 1 87 ? -6.031 53.344 21.031 1 88.69 87 GLU B CA 1
ATOM 3386 C C . GLU B 1 87 ? -6.156 52.844 19.594 1 88.69 87 GLU B C 1
ATOM 3388 O O . GLU B 1 87 ? -6.543 51.688 19.359 1 88.69 87 GLU B O 1
ATOM 3393 N N . GLY B 1 88 ? -5.859 53.688 18.656 1 92.25 88 GLY B N 1
ATOM 3394 C CA . GLY B 1 88 ? -5.902 53.281 17.266 1 92.25 88 GLY B CA 1
ATOM 3395 C C . GLY B 1 88 ? -4.926 52.188 16.922 1 92.25 88 GLY B C 1
ATOM 3396 O O . GLY B 1 88 ? -5.281 51.219 16.234 1 92.25 88 GLY B O 1
ATOM 3397 N N . LEU B 1 89 ? -3.709 52.281 17.391 1 90.81 89 LEU B N 1
ATOM 3398 C CA . LEU B 1 89 ? -2.68 51.281 17.156 1 90.81 89 LEU B CA 1
ATOM 3399 C C . LEU B 1 89 ? -3.068 49.938 17.781 1 90.81 89 LEU B C 1
ATOM 3401 O O . LEU B 1 89 ? -2.893 48.875 17.172 1 90.81 89 LEU B O 1
ATOM 3405 N N . SER B 1 90 ? -3.6 49.969 19 1 90.19 90 SER B N 1
ATOM 3406 C CA . SER B 1 90 ? -3.986 48.75 19.703 1 90.19 90 SER B CA 1
ATOM 3407 C C . SER B 1 90 ? -5.152 48.031 19.016 1 90.19 90 SER B C 1
ATOM 3409 O O . SER B 1 90 ? -5.16 46.812 18.875 1 90.19 90 SER B O 1
ATOM 3411 N N . SER B 1 91 ? -6.066 48.844 18.516 1 90.75 91 SER B N 1
ATOM 3412 C CA . SER B 1 91 ? -7.215 48.281 17.812 1 90.75 91 SER B CA 1
ATOM 3413 C C . SER B 1 91 ? -6.797 47.688 16.469 1 90.75 91 SER B C 1
ATOM 3415 O O . SER B 1 91 ? -7.289 46.625 16.094 1 90.75 91 SER B O 1
ATOM 3417 N N . SER B 1 92 ? -5.938 48.375 15.789 1 93.44 92 SER B N 1
ATOM 3418 C CA . SER B 1 92 ? -5.418 47.875 14.523 1 93.44 92 SER B CA 1
ATOM 3419 C C . SER B 1 92 ? -4.633 46.594 14.734 1 93.44 92 SER B C 1
ATOM 3421 O O . SER B 1 92 ? -4.723 45.656 13.922 1 93.44 92 SER B O 1
ATOM 3423 N N . LEU B 1 93 ? -3.902 46.469 15.789 1 91.44 93 LEU B N 1
ATOM 3424 C CA . LEU B 1 93 ? -3.146 45.25 16.109 1 91.44 93 LEU B CA 1
ATOM 3425 C C . LEU B 1 93 ? -4.082 44.094 16.328 1 91.44 93 LEU B C 1
ATOM 3427 O O . LEU B 1 93 ? -3.885 43 15.758 1 91.44 93 LEU B O 1
ATOM 3431 N N . ALA B 1 94 ? -5.062 44.312 17.141 1 90.69 94 ALA B N 1
ATOM 3432 C CA . ALA B 1 94 ? -6.012 43.25 17.453 1 90.69 94 ALA B CA 1
ATOM 3433 C C . ALA B 1 94 ? -6.703 42.75 16.188 1 90.69 94 ALA B C 1
ATOM 3435 O O . ALA B 1 94 ? -6.828 41.531 15.969 1 90.69 94 ALA B O 1
ATOM 3436 N N . SER B 1 95 ? -7.078 43.688 15.344 1 94.44 95 SER B N 1
ATOM 3437 C CA . SER B 1 95 ? -7.812 43.312 14.133 1 94.44 95 SER B CA 1
ATOM 3438 C C . SER B 1 95 ? -6.91 42.594 13.133 1 94.44 95 SER B C 1
ATOM 3440 O O . SER B 1 95 ? -7.277 41.562 12.594 1 94.44 95 SER B O 1
ATOM 3442 N N . GLU B 1 96 ? -5.746 43.188 12.883 1 93.12 96 GLU B N 1
ATOM 3443 C CA . GLU B 1 96 ? -4.832 42.594 11.898 1 93.12 96 GLU B CA 1
ATOM 3444 C C . GLU B 1 96 ? -4.301 41.25 12.375 1 93.12 96 GLU B C 1
ATOM 3446 O O . GLU B 1 96 ? -4.191 40.312 11.578 1 93.12 96 GLU B O 1
ATOM 3451 N N . LEU B 1 97 ? -4.031 41.125 13.578 1 91.69 97 LEU B N 1
ATOM 3452 C CA . LEU B 1 97 ? -3.555 39.875 14.125 1 91.69 97 LEU B CA 1
ATOM 3453 C C . LEU B 1 97 ? -4.664 38.812 14.109 1 91.69 97 LEU B C 1
ATOM 3455 O O . LEU B 1 97 ? -4.406 37.656 13.859 1 91.69 97 LEU B O 1
ATOM 3459 N N . GLY B 1 98 ? -5.836 39.312 14.469 1 90 98 GLY B N 1
ATOM 3460 C CA . GLY B 1 98 ? -6.973 38.438 14.352 1 90 98 GLY B CA 1
ATOM 3461 C C . GLY B 1 98 ? -7.133 37.844 12.969 1 90 98 GLY B C 1
ATOM 3462 O O . GLY B 1 98 ? -7.391 36.625 12.82 1 90 98 GLY B O 1
ATOM 3463 N N . GLY B 1 99 ? -6.949 38.625 11.969 1 91.5 99 GLY B N 1
ATOM 3464 C CA . GLY B 1 99 ? -7 38.156 10.594 1 91.5 99 GLY B CA 1
ATOM 3465 C C . GLY B 1 99 ? -5.906 37.188 10.266 1 91.5 99 GLY B C 1
ATOM 3466 O O . GLY B 1 99 ? -6.156 36.156 9.594 1 91.5 99 GLY B O 1
ATOM 3467 N N . GLU B 1 100 ? -4.719 37.438 10.758 1 89.75 100 GLU B N 1
ATOM 3468 C CA . GLU B 1 100 ? -3.6 36.531 10.508 1 89.75 100 GLU B CA 1
ATOM 3469 C C . GLU B 1 100 ? -3.824 35.188 11.18 1 89.75 100 GLU B C 1
ATOM 3471 O O . GLU B 1 100 ? -3.514 34.125 10.602 1 89.75 100 GLU B O 1
ATOM 3476 N N . ILE B 1 101 ? -4.359 35.219 12.328 1 88.38 101 ILE B N 1
ATOM 3477 C CA . ILE B 1 101 ? -4.594 33.969 13.086 1 88.38 101 ILE B CA 1
ATOM 3478 C C . ILE B 1 101 ? -5.676 33.156 12.406 1 88.38 101 ILE B C 1
ATOM 3480 O O . ILE B 1 101 ? -5.555 31.922 12.305 1 88.38 101 ILE B O 1
ATOM 3484 N N . GLU B 1 102 ? -6.652 33.812 11.914 1 89.88 102 GLU B N 1
ATOM 3485 C CA . GLU B 1 102 ? -7.715 33.125 11.195 1 89.88 102 GLU B CA 1
ATOM 3486 C C . GLU B 1 102 ? -7.18 32.469 9.922 1 89.88 102 GLU B C 1
ATOM 3488 O O . GLU B 1 102 ? -7.547 31.344 9.602 1 89.88 102 GLU B O 1
ATOM 3493 N N . ALA B 1 103 ? -6.371 33.219 9.25 1 89.38 103 ALA B N 1
ATOM 3494 C CA . ALA B 1 103 ? -5.758 32.656 8.039 1 89.38 103 ALA B CA 1
ATOM 3495 C C . ALA B 1 103 ? -4.875 31.469 8.352 1 89.38 103 ALA B C 1
ATOM 3497 O O . ALA B 1 103 ? -4.859 30.484 7.605 1 89.38 103 ALA B O 1
ATOM 3498 N N . LEU B 1 104 ? -4.23 31.547 9.43 1 87.62 104 LEU B N 1
ATOM 3499 C CA . LEU B 1 104 ? -3.365 30.469 9.867 1 87.62 104 LEU B CA 1
ATOM 3500 C C . LEU B 1 104 ? -4.18 29.219 10.195 1 87.62 104 LEU B C 1
ATOM 3502 O O . LEU B 1 104 ? -3.783 28.109 9.844 1 87.62 104 LEU B O 1
ATOM 3506 N N . GLU B 1 105 ? -5.207 29.406 10.852 1 87.62 105 GLU B N 1
ATOM 3507 C CA . GLU B 1 105 ? -6.082 28.297 11.195 1 87.62 105 GLU B CA 1
ATOM 3508 C C . GLU B 1 105 ? -6.621 27.594 9.945 1 87.62 105 GLU B C 1
ATOM 3510 O O . GLU B 1 105 ? -6.633 26.375 9.867 1 87.62 105 GLU B O 1
ATOM 3515 N N . LYS B 1 106 ? -7.012 28.406 9.078 1 89.25 106 LYS B N 1
ATOM 3516 C CA . LYS B 1 106 ? -7.543 27.859 7.828 1 89.25 106 LYS B CA 1
ATOM 3517 C C . LYS B 1 106 ? -6.473 27.078 7.07 1 89.25 106 LYS B C 1
ATOM 3519 O O . LYS B 1 106 ? -6.73 25.984 6.578 1 89.25 106 LYS B O 1
ATOM 3524 N N . LEU B 1 107 ? -5.352 27.641 6.977 1 86.88 107 LEU B N 1
ATOM 3525 C CA . LEU B 1 107 ? -4.25 27 6.273 1 86.88 107 LEU B CA 1
ATOM 3526 C C . LEU B 1 107 ? -3.879 25.672 6.934 1 86.88 107 LEU B C 1
ATOM 3528 O O . LEU B 1 107 ? -3.578 24.703 6.25 1 86.88 107 LEU B O 1
ATOM 3532 N N . THR B 1 108 ? -3.91 25.688 8.164 1 85.94 108 THR B N 1
ATOM 3533 C CA . THR B 1 108 ? -3.561 24.484 8.906 1 85.94 108 THR B CA 1
ATOM 3534 C C . THR B 1 108 ? -4.578 23.375 8.648 1 85.94 108 THR B C 1
ATOM 3536 O O . THR B 1 108 ? -4.207 22.219 8.445 1 85.94 108 THR B O 1
ATOM 3539 N N . ARG B 1 109 ? -5.781 23.719 8.648 1 86.38 109 ARG B N 1
ATOM 3540 C CA . ARG B 1 109 ? -6.836 22.75 8.375 1 86.38 109 ARG B CA 1
ATOM 3541 C C . ARG B 1 109 ? -6.73 22.203 6.957 1 86.38 109 ARG B C 1
ATOM 3543 O O . ARG B 1 109 ? -6.902 21 6.73 1 86.38 109 ARG B O 1
ATOM 3550 N N . ASP B 1 110 ? -6.469 23.125 6.098 1 87.19 110 ASP B N 1
ATOM 3551 C CA . ASP B 1 110 ? -6.324 22.719 4.703 1 87.19 110 ASP B CA 1
ATOM 3552 C C . ASP B 1 110 ? -5.141 21.766 4.527 1 87.19 110 ASP B C 1
ATOM 3554 O O . ASP B 1 110 ? -5.238 20.781 3.795 1 87.19 110 ASP B O 1
ATOM 3558 N N . MET B 1 111 ? -4.129 22.047 5.152 1 85.56 111 MET B N 1
ATOM 3559 C CA . MET B 1 111 ? -2.943 21.203 5.09 1 85.56 111 MET B CA 1
ATOM 3560 C C . MET B 1 111 ? -3.236 19.812 5.645 1 85.56 111 MET B C 1
ATOM 3562 O O . MET B 1 111 ? -2.834 18.812 5.059 1 85.56 111 MET B O 1
ATOM 3566 N N . ALA B 1 112 ? -3.852 19.812 6.719 1 84.94 112 ALA B N 1
ATOM 3567 C CA . ALA B 1 112 ? -4.191 18.531 7.348 1 84.94 112 ALA B CA 1
ATOM 3568 C C . ALA B 1 112 ? -5.094 17.703 6.441 1 84.94 112 ALA B C 1
ATOM 3570 O O . ALA B 1 112 ? -4.906 16.484 6.312 1 84.94 112 ALA B O 1
ATOM 3571 N N . ARG B 1 113 ? -6.008 18.344 5.891 1 86.75 113 ARG B N 1
ATOM 3572 C CA . ARG B 1 113 ? -6.938 17.656 5 1 86.75 113 ARG B CA 1
ATOM 3573 C C . ARG B 1 113 ? -6.219 17.109 3.771 1 86.75 113 ARG B C 1
ATOM 3575 O O . ARG B 1 113 ? -6.496 15.984 3.33 1 86.75 113 ARG B O 1
ATOM 3582 N N . GLN B 1 114 ? -5.418 17.922 3.246 1 87.88 114 GLN B N 1
ATOM 3583 C CA . GLN B 1 114 ? -4.668 17.5 2.068 1 87.88 114 GLN B CA 1
ATOM 3584 C C . GLN B 1 114 ? -3.75 16.312 2.396 1 87.88 114 GLN B C 1
ATOM 3586 O O . GLN B 1 114 ? -3.639 15.375 1.612 1 87.88 114 GLN B O 1
ATOM 3591 N N . ALA B 1 115 ? -3.109 16.406 3.477 1 86.69 115 ALA B N 1
ATOM 3592 C CA . ALA B 1 115 ? -2.232 15.32 3.908 1 86.69 115 ALA B CA 1
ATOM 3593 C C . ALA B 1 115 ? -3.02 14.031 4.121 1 86.69 115 ALA B C 1
ATOM 3595 O O . ALA B 1 115 ? -2.58 12.953 3.717 1 86.69 115 ALA B O 1
ATOM 3596 N N . GLN B 1 116 ? -4.125 14.188 4.742 1 90.19 116 GLN B N 1
ATOM 3597 C CA . GLN B 1 116 ? -4.98 13.031 4.984 1 90.19 116 GLN B CA 1
ATOM 3598 C C . GLN B 1 116 ? -5.484 12.438 3.672 1 90.19 116 GLN B C 1
ATOM 3600 O O . GLN B 1 116 ? -5.508 11.219 3.506 1 90.19 116 GLN B O 1
ATOM 3605 N N . GLY B 1 117 ? -5.887 13.289 2.777 1 92.62 117 GLY B N 1
ATOM 3606 C CA . GLY B 1 117 ? -6.336 12.828 1.473 1 92.62 117 GLY B CA 1
ATOM 3607 C C . GLY B 1 117 ? -5.273 12.055 0.716 1 92.62 117 GLY B C 1
ATOM 3608 O O . GLY B 1 117 ? -5.559 11.016 0.13 1 92.62 117 GLY B O 1
ATOM 3609 N N . ALA B 1 118 ? -4.09 12.555 0.74 1 90.88 118 ALA B N 1
ATOM 3610 C CA . ALA B 1 118 ? -2.975 11.875 0.081 1 90.88 118 ALA B CA 1
ATOM 3611 C C . ALA B 1 118 ? -2.723 10.508 0.701 1 90.88 118 ALA B C 1
ATOM 3613 O O . ALA B 1 118 ? -2.527 9.523 -0.015 1 90.88 118 ALA B O 1
ATOM 3614 N N . ARG B 1 119 ? -2.721 10.461 1.953 1 92.38 119 ARG B N 1
ATOM 3615 C CA . ARG B 1 119 ? -2.506 9.203 2.654 1 92.38 119 ARG B CA 1
ATOM 3616 C C . ARG B 1 119 ? -3.588 8.188 2.301 1 92.38 119 ARG B C 1
ATOM 3618 O O . ARG B 1 119 ? -3.289 7.023 2.031 1 92.38 119 ARG B O 1
ATOM 3625 N N . MET B 1 120 ? -4.801 8.633 2.301 1 95.31 120 MET B N 1
ATOM 3626 C CA . MET B 1 120 ? -5.898 7.734 1.963 1 95.31 120 MET B CA 1
ATOM 3627 C C . MET B 1 120 ? -5.777 7.246 0.523 1 95.31 120 MET B C 1
ATOM 3629 O O . MET B 1 120 ? -6.117 6.102 0.223 1 95.31 120 MET B O 1
ATOM 3633 N N . THR B 1 121 ? -5.34 8.086 -0.338 1 96 121 THR B N 1
ATOM 3634 C CA . THR B 1 121 ? -5.121 7.676 -1.721 1 96 121 THR B CA 1
ATOM 3635 C C . THR B 1 121 ? -4.051 6.59 -1.799 1 96 121 THR B C 1
ATOM 3637 O O . THR B 1 121 ? -4.207 5.613 -2.537 1 96 121 THR B O 1
ATOM 3640 N N . ASP B 1 122 ? -3.002 6.777 -1.012 1 94.5 122 ASP B N 1
ATOM 3641 C CA . ASP B 1 122 ? -1.965 5.75 -0.938 1 94.5 122 ASP B CA 1
ATOM 3642 C C . ASP B 1 122 ? -2.547 4.414 -0.492 1 94.5 122 ASP B C 1
ATOM 3644 O O . ASP B 1 122 ? -2.215 3.367 -1.054 1 94.5 122 ASP B O 1
ATOM 3648 N N . LEU B 1 123 ? -3.342 4.473 0.468 1 95.12 123 LEU B N 1
ATOM 3649 C CA . LEU B 1 123 ? -3.928 3.26 1.026 1 95.12 123 LEU B CA 1
ATOM 3650 C C . LEU B 1 123 ? -4.883 2.609 0.031 1 95.12 123 LEU B C 1
ATOM 3652 O O . LEU B 1 123 ? -4.977 1.382 -0.033 1 95.12 123 LEU B O 1
ATOM 3656 N N . ALA B 1 124 ? -5.59 3.443 -0.719 1 96.88 124 ALA B N 1
ATOM 3657 C CA . ALA B 1 124 ? -6.441 2.918 -1.785 1 96.88 124 ALA B CA 1
ATOM 3658 C C . ALA B 1 124 ? -5.617 2.164 -2.824 1 96.88 124 ALA B C 1
ATOM 3660 O O . ALA B 1 124 ? -6.016 1.093 -3.285 1 96.88 124 ALA B O 1
ATOM 3661 N N . LEU B 1 125 ? -4.523 2.734 -3.178 1 94.81 125 LEU B N 1
ATOM 3662 C CA . LEU B 1 125 ? -3.613 2.066 -4.102 1 94.81 125 LEU B CA 1
ATOM 3663 C C . LEU B 1 125 ? -3.148 0.728 -3.537 1 94.81 125 LEU B C 1
ATOM 3665 O O . LEU B 1 125 ? -3.137 -0.28 -4.246 1 94.81 125 LEU B O 1
ATOM 3669 N N . ASN B 1 126 ? -2.785 0.771 -2.307 1 93.25 126 ASN B N 1
ATOM 3670 C CA . ASN B 1 126 ? -2.326 -0.453 -1.657 1 93.25 126 ASN B CA 1
ATOM 3671 C C . ASN B 1 126 ? -3.357 -1.571 -1.777 1 93.25 126 ASN B C 1
ATOM 3673 O O . ASN B 1 126 ? -3.021 -2.691 -2.166 1 93.25 126 ASN B O 1
ATOM 3677 N N . ALA B 1 127 ? -4.555 -1.256 -1.503 1 94.38 127 ALA B N 1
ATOM 3678 C CA . ALA B 1 127 ? -5.625 -2.25 -1.525 1 94.38 127 ALA B CA 1
ATOM 3679 C C . ALA B 1 127 ? -5.793 -2.844 -2.922 1 94.38 127 ALA B C 1
ATOM 3681 O O . ALA B 1 127 ? -5.848 -4.066 -3.08 1 94.38 127 ALA B O 1
ATOM 3682 N N . ILE B 1 128 ? -5.801 -1.987 -3.914 1 94.75 128 ILE B N 1
ATOM 3683 C CA . ILE B 1 128 ? -6.102 -2.463 -5.258 1 94.75 128 ILE B CA 1
ATOM 3684 C C . ILE B 1 128 ? -4.883 -3.176 -5.84 1 94.75 128 ILE B C 1
ATOM 3686 O O . ILE B 1 128 ? -5.023 -4.133 -6.602 1 94.75 128 ILE B O 1
ATOM 3690 N N . GLU B 1 129 ? -3.709 -2.801 -5.488 1 92.75 129 GLU B N 1
ATOM 3691 C CA . GLU B 1 129 ? -2.498 -3.451 -5.984 1 92.75 129 GLU B CA 1
ATOM 3692 C C . GLU B 1 129 ? -2.395 -4.887 -5.477 1 92.75 129 GLU B C 1
ATOM 3694 O O . GLU B 1 129 ? -1.933 -5.773 -6.195 1 92.75 129 GLU B O 1
ATOM 3699 N N . LEU B 1 130 ? -2.732 -5.043 -4.262 1 91.06 130 LEU B N 1
ATOM 3700 C CA . LEU B 1 130 ? -2.721 -6.387 -3.695 1 91.06 130 LEU B CA 1
ATOM 3701 C C . LEU B 1 130 ? -3.656 -7.312 -4.469 1 91.06 130 LEU B C 1
ATOM 3703 O O . LEU B 1 130 ? -3.318 -8.469 -4.727 1 91.06 130 LEU B O 1
ATOM 3707 N N . ILE B 1 131 ? -4.742 -6.777 -4.852 1 89.44 131 ILE B N 1
ATOM 3708 C CA . ILE B 1 131 ? -5.715 -7.539 -5.633 1 89.44 131 ILE B CA 1
ATOM 3709 C C . ILE B 1 131 ? -5.121 -7.887 -6.996 1 89.44 131 ILE B C 1
ATOM 3711 O O . ILE B 1 131 ? -5.281 -9.008 -7.484 1 89.44 131 ILE B O 1
ATOM 3715 N N . ASP B 1 132 ? -4.477 -6.965 -7.598 1 88.81 132 ASP B N 1
ATOM 3716 C CA . ASP B 1 132 ? -3.902 -7.172 -8.922 1 88.81 132 ASP B CA 1
ATOM 3717 C C . ASP B 1 132 ? -2.914 -8.336 -8.914 1 88.81 132 ASP B C 1
ATOM 3719 O O . ASP B 1 132 ? -2.906 -9.156 -9.836 1 88.81 132 ASP B O 1
ATOM 3723 N N . ARG B 1 133 ? -2.148 -8.383 -7.926 1 87.12 133 ARG B N 1
ATOM 3724 C CA . ARG B 1 133 ? -1.169 -9.461 -7.832 1 87.12 133 ARG B CA 1
ATOM 3725 C C . ARG B 1 133 ? -1.855 -10.812 -7.695 1 87.12 133 ARG B C 1
ATOM 3727 O O . ARG B 1 133 ? -1.426 -11.797 -8.305 1 87.12 133 ARG B O 1
ATOM 3734 N N . ASN B 1 134 ? -2.855 -10.812 -6.902 1 87 134 ASN B N 1
ATOM 3735 C CA . ASN B 1 134 ? -3.637 -12.039 -6.766 1 87 134 ASN B CA 1
ATOM 3736 C C . ASN B 1 134 ? -4.25 -12.461 -8.094 1 87 134 ASN B C 1
ATOM 3738 O O . ASN B 1 134 ? -4.141 -13.625 -8.492 1 87 134 ASN B O 1
ATOM 3742 N N . LEU B 1 135 ? -4.816 -11.508 -8.742 1 87.94 135 LEU B N 1
ATOM 3743 C CA . LEU B 1 135 ? -5.582 -11.82 -9.953 1 87.94 135 LEU B CA 1
ATOM 3744 C C . LEU B 1 135 ? -4.656 -12.219 -11.094 1 87.94 135 LEU B C 1
ATOM 3746 O O . LEU B 1 135 ? -5.012 -13.055 -11.922 1 87.94 135 LEU B O 1
ATOM 3750 N N . TYR B 1 136 ? -3.492 -11.672 -11.188 1 88.75 136 TYR B N 1
ATOM 3751 C CA . TYR B 1 136 ? -2.498 -12.078 -12.18 1 88.75 136 TYR B CA 1
ATOM 3752 C C . TYR B 1 136 ? -2.191 -13.562 -12.07 1 88.75 136 TYR B C 1
ATOM 3754 O O . TYR B 1 136 ? -2.148 -14.273 -13.078 1 88.75 136 TYR B O 1
ATOM 3762 N N . GLU B 1 137 ? -1.964 -13.977 -10.883 1 91.06 137 GLU B N 1
ATOM 3763 C CA . GLU B 1 137 ? -1.609 -15.367 -10.656 1 91.06 137 GLU B CA 1
ATOM 3764 C C . GLU B 1 137 ? -2.711 -16.312 -11.141 1 91.06 137 GLU B C 1
ATOM 3766 O O . GLU B 1 137 ? -2.43 -17.391 -11.648 1 91.06 137 GLU B O 1
ATOM 3771 N N . ARG B 1 138 ? -3.916 -15.852 -10.969 1 92.75 138 ARG B N 1
ATOM 3772 C CA . ARG B 1 138 ? -5.031 -16.688 -11.406 1 92.75 138 ARG B CA 1
ATOM 3773 C C . ARG B 1 138 ? -4.988 -16.891 -12.922 1 92.75 138 ARG B C 1
ATOM 3775 O O . ARG B 1 138 ? -5.324 -17.984 -13.406 1 92.75 138 ARG B O 1
ATOM 3782 N N . THR B 1 139 ? -4.609 -15.844 -13.625 1 92.19 139 THR B N 1
ATOM 3783 C CA . THR B 1 139 ? -4.539 -15.969 -15.078 1 92.19 139 THR B CA 1
ATOM 3784 C C . THR B 1 139 ? -3.508 -17.016 -15.484 1 92.19 139 THR B C 1
ATOM 3786 O O . THR B 1 139 ? -3.719 -17.766 -16.438 1 92.19 139 THR B O 1
ATOM 3789 N N . CYS B 1 140 ? -2.479 -17.078 -14.758 1 91.06 140 CYS B N 1
ATOM 3790 C CA . CYS B 1 140 ? -1.429 -18.062 -15.031 1 91.06 140 CYS B CA 1
ATOM 3791 C C . CYS B 1 140 ? -1.882 -19.453 -14.648 1 91.06 140 CYS B C 1
ATOM 3793 O O . CYS B 1 140 ? -1.688 -20.406 -15.406 1 91.06 140 CYS B O 1
ATOM 3795 N N . ASP B 1 141 ? -2.473 -19.594 -13.516 1 93.12 141 ASP B N 1
ATOM 3796 C CA . ASP B 1 141 ? -2.877 -20.891 -12.961 1 93.12 141 ASP B CA 1
ATOM 3797 C C . ASP B 1 141 ? -3.818 -21.625 -13.906 1 93.12 141 ASP B C 1
ATOM 3799 O O . ASP B 1 141 ? -3.59 -22.781 -14.234 1 93.12 141 ASP B O 1
ATOM 3803 N N . VAL B 1 142 ? -4.832 -20.906 -14.328 1 94.81 142 VAL B N 1
ATOM 3804 C CA . VAL B 1 142 ? -5.867 -21.562 -15.125 1 94.81 142 VAL B CA 1
ATOM 3805 C C . VAL B 1 142 ? -5.277 -22.047 -16.438 1 94.81 142 VAL B C 1
ATOM 3807 O O . VAL B 1 142 ? -5.625 -23.125 -16.938 1 94.81 142 VAL B O 1
ATOM 3810 N N . ARG B 1 143 ? -4.395 -21.312 -17.047 1 91.88 143 ARG B N 1
ATOM 3811 C CA . ARG B 1 143 ? -3.768 -21.688 -18.312 1 91.88 143 ARG B CA 1
ATOM 3812 C C . ARG B 1 143 ? -2.865 -22.891 -18.141 1 91.88 143 ARG B C 1
ATOM 3814 O O . ARG B 1 143 ? -2.865 -23.812 -18.969 1 91.88 143 ARG B O 1
ATOM 3821 N N . TRP B 1 144 ? -2.188 -22.906 -17.047 1 90.19 144 TRP B N 1
ATOM 3822 C CA . TRP B 1 144 ? -1.288 -24.031 -16.781 1 90.19 144 TRP B CA 1
ATOM 3823 C C . TRP B 1 144 ? -2.074 -25.297 -16.453 1 90.19 144 TRP B C 1
ATOM 3825 O O . TRP B 1 144 ? -1.792 -26.359 -17 1 90.19 144 TRP B O 1
ATOM 3835 N N . TRP B 1 145 ? -3.014 -25.203 -15.617 1 93.31 145 TRP B N 1
ATOM 3836 C CA . TRP B 1 145 ? -3.744 -26.375 -15.156 1 93.31 145 TRP B CA 1
ATOM 3837 C C . TRP B 1 145 ? -4.527 -27.016 -16.297 1 93.31 145 TRP B C 1
ATOM 3839 O O . TRP B 1 145 ? -4.715 -28.234 -16.328 1 93.31 145 TRP B O 1
ATOM 3849 N N . ALA B 1 146 ? -4.914 -26.219 -17.266 1 95.12 146 ALA B N 1
ATOM 3850 C CA . ALA B 1 146 ? -5.641 -26.719 -18.438 1 95.12 146 ALA B CA 1
ATOM 3851 C C . ALA B 1 146 ? -4.762 -27.656 -19.25 1 95.12 146 ALA B C 1
ATOM 3853 O O . ALA B 1 146 ? -5.273 -28.453 -20.047 1 95.12 146 ALA B O 1
ATOM 3854 N N . THR B 1 147 ? -3.496 -27.578 -19.094 1 91.56 147 THR B N 1
ATOM 3855 C CA . THR B 1 147 ? -2.578 -28.375 -19.891 1 91.56 147 THR B CA 1
ATOM 3856 C C . THR B 1 147 ? -2.26 -29.688 -19.188 1 91.56 147 THR B C 1
ATOM 3858 O O . THR B 1 147 ? -1.605 -30.562 -19.766 1 91.56 147 THR B O 1
ATOM 3861 N N . ASP B 1 148 ? -2.703 -29.859 -17.984 1 91.25 148 ASP B N 1
ATOM 3862 C CA . ASP B 1 148 ? -2.426 -31.078 -17.25 1 91.25 148 ASP B CA 1
ATOM 3863 C C . ASP B 1 148 ? -3.02 -32.281 -17.953 1 91.25 148 ASP B C 1
ATOM 3865 O O . ASP B 1 148 ? -4.148 -32.25 -18.438 1 91.25 148 ASP B O 1
ATOM 3869 N N . SER B 1 149 ? -2.295 -33.375 -17.938 1 90.25 149 SER B N 1
ATOM 3870 C CA . SER B 1 149 ? -2.719 -34.562 -18.656 1 90.25 149 SER B CA 1
ATOM 3871 C C . SER B 1 149 ? -4.031 -35.125 -18.109 1 90.25 149 SER B C 1
ATOM 3873 O O . SER B 1 149 ? -4.883 -35.594 -18.859 1 90.25 149 SER B O 1
ATOM 3875 N N . ALA B 1 150 ? -4.195 -35.094 -16.781 1 92.94 150 ALA B N 1
ATOM 3876 C CA . ALA B 1 150 ? -5.43 -35.594 -16.172 1 92.94 150 ALA B CA 1
ATOM 3877 C C . ALA B 1 150 ? -6.633 -34.781 -16.656 1 92.94 150 ALA B C 1
ATOM 3879 O O . ALA B 1 150 ? -7.727 -35.344 -16.828 1 92.94 150 ALA B O 1
ATOM 3880 N N . VAL B 1 151 ? -6.422 -33.531 -16.953 1 95.75 151 VAL B N 1
ATOM 3881 C CA . VAL B 1 151 ? -7.496 -32.594 -17.312 1 95.75 151 VAL B CA 1
ATOM 3882 C C . VAL B 1 151 ? -7.879 -32.812 -18.781 1 95.75 151 VAL B C 1
ATOM 3884 O O . VAL B 1 151 ? -9.031 -33.125 -19.094 1 95.75 151 VAL B O 1
ATOM 3887 N N . TRP B 1 152 ? -6.941 -32.75 -19.688 1 94.69 152 TRP B N 1
ATOM 3888 C CA . TRP B 1 152 ? -7.344 -32.844 -21.078 1 94.69 152 TRP B CA 1
ATOM 3889 C C . TRP B 1 152 ? -7.719 -34.25 -21.469 1 94.69 152 TRP B C 1
ATOM 3891 O O . TRP B 1 152 ? -8.531 -34.469 -22.359 1 94.69 152 TRP B O 1
ATOM 3901 N N . GLU B 1 153 ? -7.152 -35.344 -20.766 1 95.81 153 GLU B N 1
ATOM 3902 C CA . GLU B 1 153 ? -7.574 -36.719 -21.016 1 95.81 153 GLU B CA 1
ATOM 3903 C C . GLU B 1 153 ? -9.039 -36.938 -20.625 1 95.81 153 GLU B C 1
ATOM 3905 O O . GLU B 1 153 ? -9.781 -37.594 -21.344 1 95.81 153 GLU B O 1
ATOM 3910 N N . ALA B 1 154 ? -9.391 -36.406 -19.484 1 97.75 154 ALA B N 1
ATOM 3911 C CA . ALA B 1 154 ? -10.781 -36.531 -19.047 1 97.75 154 ALA B CA 1
ATOM 3912 C C . ALA B 1 154 ? -11.711 -35.75 -20 1 97.75 154 ALA B C 1
ATOM 3914 O O . ALA B 1 154 ? -12.836 -36.188 -20.25 1 97.75 154 ALA B O 1
ATOM 3915 N N . ALA B 1 155 ? -11.281 -34.656 -20.484 1 97.44 155 ALA B N 1
ATOM 3916 C CA . ALA B 1 155 ? -12.078 -33.875 -21.422 1 97.44 155 ALA B CA 1
ATOM 3917 C C . ALA B 1 155 ? -12.219 -34.594 -22.75 1 97.44 155 ALA B C 1
ATOM 3919 O O . ALA B 1 155 ? -13.289 -34.562 -23.375 1 97.44 155 ALA B O 1
ATOM 3920 N N . SER B 1 156 ? -11.164 -35.25 -23.203 1 96.69 156 SER B N 1
ATOM 3921 C CA . SER B 1 156 ? -11.156 -35.969 -24.469 1 96.69 156 SER B CA 1
ATOM 3922 C C . SER B 1 156 ? -11.961 -37.281 -24.375 1 96.69 156 SER B C 1
ATOM 3924 O O . SER B 1 156 ? -12.664 -37.656 -25.312 1 96.69 156 SER B O 1
ATOM 3926 N N . HIS B 1 157 ? -11.766 -38 -23.297 1 97 157 HIS B N 1
ATOM 3927 C CA . HIS B 1 157 ? -12.445 -39.25 -23.031 1 97 157 HIS B CA 1
ATOM 3928 C C . HIS B 1 157 ? -13.031 -39.281 -21.625 1 97 157 HIS B C 1
ATOM 3930 O O . HIS B 1 157 ? -12.461 -39.875 -20.703 1 97 157 HIS B O 1
ATOM 3936 N N . PRO B 1 158 ? -14.25 -38.719 -21.516 1 97.06 158 PRO B N 1
ATOM 3937 C CA . PRO B 1 158 ? -14.844 -38.562 -20.188 1 97.06 158 PRO B CA 1
ATOM 3938 C C . PRO B 1 158 ? -15.406 -39.844 -19.625 1 97.06 158 PRO B C 1
ATOM 3940 O O . PRO B 1 158 ? -16.594 -39.906 -19.25 1 97.06 158 PRO B O 1
ATOM 3943 N N . THR B 1 159 ? -14.57 -40.844 -19.453 1 97.12 159 THR B N 1
ATOM 3944 C CA . THR B 1 159 ? -14.969 -42.062 -18.75 1 97.12 159 THR B CA 1
ATOM 3945 C C . THR B 1 159 ? -15.031 -41.812 -17.25 1 97.12 159 THR B C 1
ATOM 3947 O O . THR B 1 159 ? -14.469 -40.812 -16.75 1 97.12 159 THR B O 1
ATOM 3950 N N . LYS B 1 160 ? -15.727 -42.625 -16.531 1 96.44 160 LYS B N 1
ATOM 3951 C CA . LYS B 1 160 ? -15.836 -42.5 -15.086 1 96.44 160 LYS B CA 1
ATOM 3952 C C . LYS B 1 160 ? -14.461 -42.5 -14.43 1 96.44 160 LYS B C 1
ATOM 3954 O O . LYS B 1 160 ? -14.219 -41.688 -13.516 1 96.44 160 LYS B O 1
ATOM 3959 N N . ASP B 1 161 ? -13.602 -43.281 -14.938 1 96.94 161 ASP B N 1
ATOM 3960 C CA . ASP B 1 161 ? -12.266 -43.406 -14.367 1 96.94 161 ASP B CA 1
ATOM 3961 C C . ASP B 1 161 ? -11.445 -42.156 -14.633 1 96.94 161 ASP B C 1
ATOM 3963 O O . ASP B 1 161 ? -10.758 -41.656 -13.742 1 96.94 161 ASP B O 1
ATOM 3967 N N . ASN B 1 162 ? -11.469 -41.625 -15.891 1 97.06 162 ASN B N 1
ATOM 3968 C CA . ASN B 1 162 ? -10.734 -40.406 -16.219 1 97.06 162 ASN B CA 1
ATOM 3969 C C . ASN B 1 162 ? -11.234 -39.219 -15.422 1 97.06 162 ASN B C 1
ATOM 3971 O O . ASN B 1 162 ? -10.438 -38.406 -14.938 1 97.06 162 ASN B O 1
ATOM 3975 N N . CYS B 1 163 ? -12.523 -39.188 -15.273 1 97.62 163 CYS B N 1
ATOM 3976 C CA . CYS B 1 163 ? -13.109 -38.062 -14.531 1 97.62 163 CYS B CA 1
ATOM 3977 C C . CYS B 1 163 ? -12.766 -38.156 -13.047 1 97.62 163 CYS B C 1
ATOM 3979 O O . CYS B 1 163 ? -12.484 -37.156 -12.414 1 97.62 163 CYS B O 1
ATOM 3981 N N . ARG B 1 164 ? -12.812 -39.344 -12.508 1 96.5 164 ARG B N 1
ATOM 3982 C CA . ARG B 1 164 ? -12.414 -39.562 -11.125 1 96.5 164 ARG B CA 1
ATOM 3983 C C . ARG B 1 164 ? -10.961 -39.156 -10.906 1 96.5 164 ARG B C 1
ATOM 3985 O O . ARG B 1 164 ? -10.625 -38.531 -9.891 1 96.5 164 ARG B O 1
ATOM 3992 N N . TYR B 1 165 ? -10.133 -39.531 -11.844 1 94.81 165 TYR B N 1
ATOM 3993 C CA . TYR B 1 165 ? -8.719 -39.188 -11.734 1 94.81 165 TYR B CA 1
ATOM 3994 C C . TYR B 1 165 ? -8.523 -37.656 -11.82 1 94.81 165 TYR B C 1
ATOM 3996 O O . TYR B 1 165 ? -7.734 -37.094 -11.07 1 94.81 165 TYR B O 1
ATOM 4004 N N . ALA B 1 166 ? -9.203 -37.031 -12.75 1 96.38 166 ALA B N 1
ATOM 4005 C CA . ALA B 1 166 ? -9.148 -35.594 -12.852 1 96.38 166 ALA B CA 1
ATOM 4006 C C . ALA B 1 166 ? -9.594 -34.906 -11.555 1 96.38 166 ALA B C 1
ATOM 4008 O O . ALA B 1 166 ? -8.953 -33.969 -11.078 1 96.38 166 ALA B O 1
ATOM 4009 N N . THR B 1 167 ? -10.633 -35.438 -11 1 97.06 167 THR B N 1
ATOM 4010 C CA . THR B 1 167 ? -11.133 -34.938 -9.727 1 97.06 167 THR B CA 1
ATOM 4011 C C . THR B 1 167 ? -10.047 -35.031 -8.648 1 97.06 167 THR B C 1
ATOM 4013 O O . THR B 1 167 ? -9.836 -34.062 -7.895 1 97.06 167 THR B O 1
ATOM 4016 N N . SER B 1 168 ? -9.438 -36.125 -8.617 1 93.5 168 SER B N 1
ATOM 4017 C CA . SER B 1 168 ? -8.367 -36.344 -7.641 1 93.5 168 SER B CA 1
ATOM 4018 C C . SER B 1 168 ? -7.234 -35.344 -7.84 1 93.5 168 SER B C 1
ATOM 4020 O O . SER B 1 168 ? -6.727 -34.781 -6.875 1 93.5 168 SER B O 1
ATOM 4022 N N . ARG B 1 169 ? -6.805 -35.094 -9.055 1 91.25 169 ARG B N 1
ATOM 4023 C CA . ARG B 1 169 ? -5.73 -34.188 -9.375 1 91.25 169 ARG B CA 1
ATOM 4024 C C . ARG B 1 169 ? -6.129 -32.75 -9.023 1 91.25 169 ARG B C 1
ATOM 4026 O O . ARG B 1 169 ? -5.316 -31.984 -8.5 1 91.25 169 ARG B O 1
ATOM 4033 N N . LEU B 1 170 ? -7.359 -32.375 -9.391 1 94.94 170 LEU B N 1
ATOM 4034 C CA . LEU B 1 170 ? -7.863 -31.047 -9.031 1 94.94 170 LEU B CA 1
ATOM 4035 C C . LEU B 1 170 ? -7.871 -30.859 -7.52 1 94.94 170 LEU B C 1
ATOM 4037 O O . LEU B 1 170 ? -7.578 -29.766 -7.027 1 94.94 170 LEU B O 1
ATOM 4041 N N . GLY B 1 171 ? -8.18 -31.906 -6.809 1 92.38 171 GLY B N 1
ATOM 4042 C CA . GLY B 1 171 ? -8.141 -31.875 -5.355 1 92.38 171 GLY B CA 1
ATOM 4043 C C . GLY B 1 171 ? -6.762 -31.578 -4.805 1 92.38 171 GLY B C 1
ATOM 4044 O O . GLY B 1 171 ? -6.617 -30.828 -3.84 1 92.38 171 GLY B O 1
ATOM 4045 N N . VAL B 1 172 ? -5.766 -32.156 -5.414 1 86.81 172 VAL B N 1
ATOM 4046 C CA . VAL B 1 172 ? -4.383 -31.938 -4.996 1 86.81 172 VAL B CA 1
ATOM 4047 C C . VAL B 1 172 ? -4.008 -30.469 -5.188 1 86.81 172 VAL B C 1
ATOM 4049 O O . VAL B 1 172 ? -3.334 -29.875 -4.34 1 86.81 172 VAL B O 1
ATOM 4052 N N . ILE B 1 173 ? -4.434 -29.922 -6.352 1 89.62 173 ILE B N 1
ATOM 4053 C CA . ILE B 1 173 ? -4.188 -28.516 -6.605 1 89.62 173 ILE B CA 1
ATOM 4054 C C . ILE B 1 173 ? -4.797 -27.672 -5.488 1 89.62 173 ILE B C 1
ATOM 4056 O O . ILE B 1 173 ? -4.133 -26.797 -4.93 1 89.62 173 ILE B O 1
ATOM 4060 N N . LEU B 1 174 ? -6.027 -28 -5.094 1 91.56 174 LEU B N 1
ATOM 4061 C CA . LEU B 1 174 ? -6.77 -27.203 -4.117 1 91.56 174 LEU B CA 1
ATOM 4062 C C . LEU B 1 174 ? -6.156 -27.344 -2.729 1 91.56 174 LEU B C 1
ATOM 4064 O O . LEU B 1 174 ? -6.223 -26.406 -1.922 1 91.56 174 LEU B O 1
ATOM 4068 N N . ASP B 1 175 ? -5.52 -28.438 -2.451 1 86.12 175 ASP B N 1
ATOM 4069 C CA . ASP B 1 175 ? -4.855 -28.641 -1.167 1 86.12 175 ASP B CA 1
ATOM 4070 C C . ASP B 1 175 ? -3.625 -27.734 -1.045 1 86.12 175 ASP B C 1
ATOM 4072 O O . ASP B 1 175 ? -3.271 -27.297 0.055 1 86.12 175 ASP B O 1
ATOM 4076 N N . ALA B 1 176 ? -3.045 -27.469 -2.203 1 82.62 176 ALA B N 1
ATOM 4077 C CA . ALA B 1 176 ? -1.83 -26.656 -2.203 1 82.62 176 ALA B CA 1
ATOM 4078 C C . ALA B 1 176 ? -2.162 -25.172 -2.299 1 82.62 176 ALA B C 1
ATOM 4080 O O . ALA B 1 176 ? -1.411 -24.328 -1.799 1 82.62 176 ALA B O 1
ATOM 4081 N N . TYR B 1 177 ? -3.277 -24.859 -2.982 1 88.88 177 TYR B N 1
ATOM 4082 C CA . TYR B 1 177 ? -3.695 -23.469 -3.201 1 88.88 177 TYR B CA 1
ATOM 4083 C C . TYR B 1 177 ? -4.938 -23.141 -2.381 1 88.88 177 TYR B C 1
ATOM 4085 O O . TYR B 1 177 ? -6.062 -23.281 -2.861 1 88.88 177 TYR B O 1
ATOM 4093 N N . THR B 1 178 ? -4.781 -22.516 -1.206 1 87.12 178 THR B N 1
ATOM 4094 C CA . THR B 1 178 ? -5.871 -22.312 -0.262 1 87.12 178 THR B CA 1
ATOM 4095 C C . THR B 1 178 ? -6.734 -21.125 -0.688 1 87.12 178 THR B C 1
ATOM 4097 O O . THR B 1 178 ? -7.766 -20.859 -0.072 1 87.12 178 THR B O 1
ATOM 4100 N N . VAL B 1 179 ? -6.387 -20.5 -1.764 1 90.94 179 VAL B N 1
ATOM 4101 C CA . VAL B 1 179 ? -7.082 -19.281 -2.168 1 90.94 179 VAL B CA 1
ATOM 4102 C C . VAL B 1 179 ? -8.219 -19.625 -3.123 1 90.94 179 VAL B C 1
ATOM 4104 O O . VAL B 1 179 ? -9.039 -18.766 -3.467 1 90.94 179 VAL B O 1
ATOM 4107 N N . TYR B 1 180 ? -8.305 -20.922 -3.541 1 94.75 180 TYR B N 1
ATOM 4108 C CA . TYR B 1 180 ? -9.367 -21.359 -4.438 1 94.75 180 TYR B CA 1
ATOM 4109 C C . TYR B 1 180 ? -10.469 -22.078 -3.672 1 94.75 180 TYR B C 1
ATOM 4111 O O . TYR B 1 180 ? -10.188 -22.781 -2.693 1 94.75 180 TYR B O 1
ATOM 4119 N N . ILE B 1 181 ? -11.688 -21.906 -4.156 1 96.06 181 ILE B N 1
ATOM 4120 C CA . ILE B 1 181 ? -12.82 -22.625 -3.574 1 96.06 181 ILE B CA 1
ATOM 4121 C C . ILE B 1 181 ? -13 -23.969 -4.277 1 96.06 181 ILE B C 1
ATOM 4123 O O . ILE B 1 181 ? -13.242 -24.984 -3.631 1 96.06 181 ILE B O 1
ATOM 4127 N N . ASP B 1 182 ? -12.969 -23.953 -5.594 1 97.94 182 ASP B N 1
ATOM 4128 C CA . ASP B 1 182 ? -13.141 -25.172 -6.387 1 97.94 182 ASP B CA 1
ATOM 4129 C C . ASP B 1 182 ? -12.633 -24.969 -7.812 1 97.94 182 ASP B C 1
ATOM 4131 O O . ASP B 1 182 ? -12.414 -23.828 -8.25 1 97.94 182 ASP B O 1
ATOM 4135 N N . LEU B 1 183 ? -12.359 -26.031 -8.523 1 98.31 183 LEU B N 1
ATOM 4136 C CA . LEU B 1 183 ? -11.992 -26.109 -9.93 1 98.31 183 LEU B CA 1
ATOM 4137 C C . LEU B 1 183 ? -12.969 -27 -10.695 1 98.31 183 LEU B C 1
ATOM 4139 O O . LEU B 1 183 ? -13.367 -28.047 -10.203 1 98.31 183 LEU B O 1
ATOM 4143 N N . TRP B 1 184 ? -13.367 -26.516 -11.883 1 98.69 184 TRP B N 1
ATOM 4144 C CA . TRP B 1 184 ? -14.359 -27.25 -12.656 1 98.69 184 TRP B CA 1
ATOM 4145 C C . TRP B 1 184 ? -13.836 -27.562 -14.055 1 98.69 184 TRP B C 1
ATOM 4147 O O . TRP B 1 184 ? -13.492 -26.656 -14.805 1 98.69 184 TRP B O 1
ATOM 4157 N N . LEU B 1 185 ? -13.773 -28.828 -14.383 1 98.81 185 LEU B N 1
ATOM 4158 C CA . LEU B 1 185 ? -13.555 -29.25 -15.766 1 98.81 185 LEU B CA 1
ATOM 4159 C C . LEU B 1 185 ? -14.883 -29.484 -16.469 1 98.81 185 LEU B C 1
ATOM 4161 O O . LEU B 1 185 ? -15.703 -30.297 -16.031 1 98.81 185 LEU B O 1
ATOM 4165 N N . CYS B 1 186 ? -15.062 -28.781 -17.578 1 98.75 186 CYS B N 1
ATOM 4166 C CA . CYS B 1 186 ? -16.328 -28.844 -18.297 1 98.75 186 CYS B CA 1
ATOM 4167 C C . CYS B 1 186 ? -16.125 -29.328 -19.734 1 98.75 186 CYS B C 1
ATOM 4169 O O . CYS B 1 186 ? -15.062 -29.125 -20.312 1 98.75 186 CYS B O 1
ATOM 4171 N N . ASP B 1 187 ? -17.203 -30.016 -20.281 1 98.31 187 ASP B N 1
ATOM 4172 C CA . ASP B 1 187 ? -17.203 -30.266 -21.719 1 98.31 187 ASP B CA 1
ATOM 4173 C C . ASP B 1 187 ? -17.641 -29.016 -22.484 1 98.31 187 ASP B C 1
ATOM 4175 O O . ASP B 1 187 ? -17.828 -27.953 -21.891 1 98.31 187 ASP B O 1
ATOM 4179 N N . LEU B 1 188 ? -17.734 -29.094 -23.797 1 98.06 188 LEU B N 1
ATOM 4180 C CA . LEU B 1 188 ? -17.969 -27.922 -24.641 1 98.06 188 LEU B CA 1
ATOM 4181 C C . LEU B 1 188 ? -19.422 -27.5 -24.578 1 98.06 188 LEU B C 1
ATOM 4183 O O . LEU B 1 188 ? -19.781 -26.406 -25.031 1 98.06 188 LEU B O 1
ATOM 4187 N N . ASN B 1 189 ? -20.297 -28.297 -23.984 1 97.88 189 ASN B N 1
ATOM 4188 C CA . ASN B 1 189 ? -21.703 -27.969 -23.828 1 97.88 189 ASN B CA 1
ATOM 4189 C C . ASN B 1 189 ? -22 -27.422 -22.438 1 97.88 189 ASN B C 1
ATOM 4191 O O . ASN B 1 189 ? -23.156 -27.141 -22.094 1 97.88 189 ASN B O 1
ATOM 4195 N N . GLY B 1 190 ? -21 -27.297 -21.562 1 98.19 190 GLY B N 1
ATOM 4196 C CA . GLY B 1 190 ? -21.141 -26.656 -20.266 1 98.19 190 GLY B CA 1
ATOM 4197 C C . GLY B 1 190 ? -21.375 -27.656 -19.125 1 98.19 190 GLY B C 1
ATOM 4198 O O . GLY B 1 190 ? -21.562 -27.25 -17.984 1 98.19 190 GLY B O 1
ATOM 4199 N N . HIS B 1 191 ? -21.344 -28.969 -19.469 1 98.44 191 HIS B N 1
ATOM 4200 C CA . HIS B 1 191 ? -21.469 -29.969 -18.422 1 98.44 191 HIS B CA 1
ATOM 4201 C C . HIS B 1 191 ? -20.172 -30.125 -17.625 1 98.44 191 HIS B C 1
ATOM 4203 O O . HIS B 1 191 ? -19.109 -30.328 -18.219 1 98.44 191 HIS B O 1
ATOM 4209 N N . ILE B 1 192 ? -20.312 -30.031 -16.281 1 98.69 192 ILE B N 1
ATOM 4210 C CA . ILE B 1 192 ? -19.141 -30.219 -15.438 1 98.69 192 ILE B CA 1
ATOM 4211 C C . ILE B 1 192 ? -18.812 -31.703 -15.336 1 98.69 192 ILE B C 1
ATOM 4213 O O . ILE B 1 192 ? -19.594 -32.5 -14.789 1 98.69 192 ILE B O 1
ATOM 4217 N N . LEU B 1 193 ? -17.688 -32.062 -15.852 1 98.56 193 LEU B N 1
ATOM 4218 C CA . LEU B 1 193 ? -17.234 -33.438 -15.891 1 98.56 193 LEU B CA 1
ATOM 4219 C C . LEU B 1 193 ? -16.594 -33.844 -14.562 1 98.56 193 LEU B C 1
ATOM 4221 O O . LEU B 1 193 ? -16.719 -35 -14.133 1 98.56 193 LEU B O 1
ATOM 4225 N N . ALA B 1 194 ? -15.859 -32.969 -13.953 1 98.44 194 ALA B N 1
ATOM 4226 C CA . ALA B 1 194 ? -15.109 -33.188 -12.719 1 98.44 194 ALA B CA 1
ATOM 4227 C C . ALA B 1 194 ? -14.922 -31.875 -11.945 1 98.44 194 ALA B C 1
ATOM 4229 O O . ALA B 1 194 ? -14.828 -30.812 -12.547 1 98.44 194 ALA B O 1
ATOM 4230 N N . ASN B 1 195 ? -14.93 -31.984 -10.688 1 98.56 195 ASN B N 1
ATOM 4231 C CA . ASN B 1 195 ? -14.602 -30.828 -9.867 1 98.56 195 ASN B CA 1
ATOM 4232 C C . ASN B 1 195 ? -13.695 -31.203 -8.703 1 98.56 195 ASN B C 1
ATOM 4234 O O . ASN B 1 195 ? -13.586 -32.375 -8.352 1 98.56 195 ASN B O 1
ATOM 4238 N N . GLY B 1 196 ? -13.039 -30.25 -8.156 1 97.25 196 GLY B N 1
ATOM 4239 C CA . GLY B 1 196 ? -11.953 -30.469 -7.223 1 97.25 196 GLY B CA 1
ATOM 4240 C C . GLY B 1 196 ? -12.43 -30.844 -5.832 1 97.25 196 GLY B C 1
ATOM 4241 O O . GLY B 1 196 ? -11.719 -31.531 -5.09 1 97.25 196 GLY B O 1
ATOM 4242 N N . ARG B 1 197 ? -13.594 -30.344 -5.434 1 97.5 197 ARG B N 1
ATOM 4243 C CA . ARG B 1 197 ? -14.133 -30.625 -4.109 1 97.5 197 ARG B CA 1
ATOM 4244 C C . ARG B 1 197 ? -15.5 -31.297 -4.211 1 97.5 197 ARG B C 1
ATOM 4246 O O . ARG B 1 197 ? -16.5 -30.75 -3.748 1 97.5 197 ARG B O 1
ATOM 4253 N N . PRO B 1 198 ? -15.492 -32.562 -4.617 1 96.5 198 PRO B N 1
ATOM 4254 C CA . PRO B 1 198 ? -16.781 -33.25 -4.84 1 96.5 198 PRO B CA 1
ATOM 4255 C C . PRO B 1 198 ? -17.531 -33.531 -3.539 1 96.5 198 PRO B C 1
ATOM 4257 O O . PRO B 1 198 ? -18.75 -33.625 -3.541 1 96.5 198 PRO B O 1
ATOM 4260 N N . ASP B 1 199 ? -16.797 -33.625 -2.469 1 95.88 199 ASP B N 1
ATOM 4261 C CA . ASP B 1 199 ? -17.422 -33.938 -1.188 1 95.88 199 ASP B CA 1
ATOM 4262 C C . ASP B 1 199 ? -18.094 -32.688 -0.608 1 95.88 199 ASP B C 1
ATOM 4264 O O . ASP B 1 199 ? -19.062 -32.781 0.138 1 95.88 199 ASP B O 1
ATOM 4268 N N . ARG B 1 200 ? -17.641 -31.578 -0.93 1 96 200 ARG B N 1
ATOM 4269 C CA . ARG B 1 200 ? -18.156 -30.328 -0.382 1 96 200 ARG B CA 1
ATOM 4270 C C . ARG B 1 200 ? -19.172 -29.703 -1.322 1 96 200 ARG B C 1
ATOM 4272 O O . ARG B 1 200 ? -20.156 -29.109 -0.873 1 96 200 ARG B O 1
ATOM 4279 N N . PHE B 1 201 ? -18.875 -29.812 -2.629 1 97.31 201 PHE B N 1
ATOM 4280 C CA . PHE B 1 201 ? -19.734 -29.203 -3.643 1 97.31 201 PHE B CA 1
ATOM 4281 C C . PHE B 1 201 ? -20.172 -30.234 -4.68 1 97.31 201 PHE B C 1
ATOM 4283 O O . PHE B 1 201 ? -19.328 -30.844 -5.348 1 97.31 201 PHE B O 1
ATOM 4290 N N . HIS B 1 202 ? -21.422 -30.406 -4.871 1 95.88 202 HIS B N 1
ATOM 4291 C CA . HIS B 1 202 ? -21.938 -31.344 -5.859 1 95.88 202 HIS B CA 1
ATOM 4292 C C . HIS B 1 202 ? -22.078 -30.688 -7.23 1 95.88 202 HIS B C 1
ATOM 4294 O O . HIS B 1 202 ? -23.172 -30.609 -7.789 1 95.88 202 HIS B O 1
ATOM 4300 N N . ALA B 1 203 ? -20.906 -30.344 -7.785 1 97.25 203 ALA B N 1
ATOM 4301 C CA . ALA B 1 203 ? -20.859 -29.562 -9.016 1 97.25 203 ALA B CA 1
ATOM 4302 C C . ALA B 1 203 ? -20.859 -30.469 -10.242 1 97.25 203 ALA B C 1
ATOM 4304 O O . ALA B 1 203 ? -21.453 -30.141 -11.273 1 97.25 203 ALA B O 1
ATOM 4305 N N . ALA B 1 204 ? -20.188 -31.656 -10.133 1 97.25 204 ALA B N 1
ATOM 4306 C CA . ALA B 1 204 ? -20.125 -32.562 -11.266 1 97.25 204 ALA B CA 1
ATOM 4307 C C . ALA B 1 204 ? -21.531 -32.938 -11.742 1 97.25 204 ALA B C 1
ATOM 4309 O O . ALA B 1 204 ? -22.422 -33.219 -10.93 1 97.25 204 ALA B O 1
ATOM 4310 N N . GLY B 1 205 ? -21.734 -32.906 -13 1 96.38 205 GLY B N 1
ATOM 4311 C CA . GLY B 1 205 ? -23.031 -33.25 -13.57 1 96.38 205 GLY B CA 1
ATOM 4312 C C . GLY B 1 205 ? -23.906 -32.031 -13.82 1 96.38 205 GLY B C 1
ATOM 4313 O O . GLY B 1 205 ? -24.859 -32.094 -14.594 1 96.38 205 GLY B O 1
ATOM 4314 N N . GLN B 1 206 ? -23.594 -30.938 -13.203 1 97.88 206 GLN B N 1
ATOM 4315 C CA . GLN B 1 206 ? -24.344 -29.703 -13.422 1 97.88 206 GLN B CA 1
ATOM 4316 C C . GLN B 1 206 ? -23.906 -29.016 -14.719 1 97.88 206 GLN B C 1
ATOM 4318 O O . GLN B 1 206 ? -22.922 -29.422 -15.336 1 97.88 206 GLN B O 1
ATOM 4323 N N . ASN B 1 207 ? -24.719 -28.016 -15.141 1 98.31 207 ASN B N 1
ATOM 4324 C CA . ASN B 1 207 ? -24.453 -27.328 -16.406 1 98.31 207 ASN B CA 1
ATOM 4325 C C . ASN B 1 207 ? -24.203 -25.844 -16.188 1 98.31 207 ASN B C 1
ATOM 4327 O O . ASN B 1 207 ? -24.969 -25.156 -15.516 1 98.31 207 ASN B O 1
ATOM 4331 N N . VAL B 1 208 ? -23.094 -25.344 -16.766 1 97.81 208 VAL B N 1
ATOM 4332 C CA . VAL B 1 208 ? -22.703 -23.969 -16.531 1 97.81 208 VAL B CA 1
ATOM 4333 C C . VAL B 1 208 ? -22.594 -23.234 -17.859 1 97.81 208 VAL B C 1
ATOM 4335 O O . VAL B 1 208 ? -21.891 -22.219 -17.984 1 97.81 208 VAL B O 1
ATOM 4338 N N . ALA B 1 209 ? -23.297 -23.656 -18.906 1 97.56 209 ALA B N 1
ATOM 4339 C CA . ALA B 1 209 ? -23.234 -23.094 -20.266 1 97.56 209 ALA B CA 1
ATOM 4340 C C . ALA B 1 209 ? -23.641 -21.625 -20.266 1 97.56 209 ALA B C 1
ATOM 4342 O O . ALA B 1 209 ? -23.203 -20.859 -21.125 1 97.56 209 ALA B O 1
ATOM 4343 N N . SER B 1 210 ? -24.469 -21.234 -19.312 1 95.5 210 SER B N 1
ATOM 4344 C CA . SER B 1 210 ? -25.016 -19.891 -19.312 1 95.5 210 SER B CA 1
ATOM 4345 C C . SER B 1 210 ? -24.078 -18.922 -18.594 1 95.5 210 SER B C 1
ATOM 4347 O O . SER B 1 210 ? -24.266 -17.703 -18.656 1 95.5 210 SER B O 1
ATOM 4349 N N . ARG B 1 211 ? -23.078 -19.469 -17.922 1 95.62 211 ARG B N 1
ATOM 4350 C CA . ARG B 1 211 ? -22.172 -18.609 -17.188 1 95.62 211 ARG B CA 1
ATOM 4351 C C . ARG B 1 211 ? -21.328 -17.766 -18.125 1 95.62 211 ARG B C 1
ATOM 4353 O O . ARG B 1 211 ? -20.875 -18.234 -19.172 1 95.62 211 ARG B O 1
ATOM 4360 N N . ASP B 1 212 ? -21.078 -16.453 -17.734 1 95 212 ASP B N 1
ATOM 4361 C CA . ASP B 1 212 ? -20.312 -15.516 -18.547 1 95 212 ASP B CA 1
ATOM 4362 C C . ASP B 1 212 ? -18.906 -16.031 -18.797 1 95 212 ASP B C 1
ATOM 4364 O O . ASP B 1 212 ? -18.422 -16 -19.938 1 95 212 ASP B O 1
ATOM 4368 N N . TRP B 1 213 ? -18.234 -16.531 -17.766 1 95.5 213 TRP B N 1
ATOM 4369 C CA . TRP B 1 213 ? -16.859 -16.984 -17.906 1 95.5 213 TRP B CA 1
ATOM 4370 C C . TRP B 1 213 ? -16.781 -18.156 -18.859 1 95.5 213 TRP B C 1
ATOM 4372 O O . TRP B 1 213 ? -15.797 -18.297 -19.594 1 95.5 213 TRP B O 1
ATOM 4382 N N . PHE B 1 214 ? -17.812 -19.078 -18.891 1 97.75 214 PHE B N 1
ATOM 4383 C CA . PHE B 1 214 ? -17.828 -20.234 -19.781 1 97.75 214 PHE B CA 1
ATOM 4384 C C . PHE B 1 214 ? -17.969 -19.781 -21.234 1 97.75 214 PHE B C 1
ATOM 4386 O O . PHE B 1 214 ? -17.203 -20.219 -22.109 1 97.75 214 PHE B O 1
ATOM 4393 N N . GLN B 1 215 ? -18.875 -18.859 -21.438 1 97.38 215 GLN B N 1
ATOM 4394 C CA . GLN B 1 215 ? -19.141 -18.359 -22.781 1 97.38 215 GLN B CA 1
ATOM 4395 C C . GLN B 1 215 ? -17.922 -17.641 -23.344 1 97.38 215 GLN B C 1
ATOM 4397 O O . GLN B 1 215 ? -17.562 -17.844 -24.516 1 97.38 215 GLN B O 1
ATOM 4402 N N . LYS B 1 216 ? -17.297 -16.828 -22.562 1 96.69 216 LYS B N 1
ATOM 4403 C CA . LYS B 1 216 ? -16.109 -16.109 -22.984 1 96.69 216 LYS B CA 1
ATOM 4404 C C . LYS B 1 216 ? -14.977 -17.078 -23.312 1 96.69 216 LYS B C 1
ATOM 4406 O O . LYS B 1 216 ? -14.242 -16.875 -24.297 1 96.69 216 LYS B O 1
ATOM 4411 N N . ALA B 1 217 ? -14.859 -18.156 -22.531 1 97.38 217 ALA B N 1
ATOM 4412 C CA . ALA B 1 217 ? -13.766 -19.109 -22.703 1 97.38 217 ALA B CA 1
ATOM 4413 C C . ALA B 1 217 ? -13.945 -19.922 -23.984 1 97.38 217 ALA B C 1
ATOM 4415 O O . ALA B 1 217 ? -12.969 -20.312 -24.625 1 97.38 217 ALA B O 1
ATOM 4416 N N . LEU B 1 218 ? -15.203 -20.156 -24.344 1 96.56 218 LEU B N 1
ATOM 4417 C CA . LEU B 1 218 ? -15.516 -20.891 -25.562 1 96.56 218 LEU B CA 1
ATOM 4418 C C . LEU B 1 218 ? -14.953 -20.172 -26.781 1 96.56 218 LEU B C 1
ATOM 4420 O O . LEU B 1 218 ? -14.625 -20.797 -27.797 1 96.56 218 LEU B O 1
ATOM 4424 N N . GLY B 1 219 ? -14.844 -18.859 -26.688 1 95.44 219 GLY B N 1
ATOM 4425 C CA . GLY B 1 219 ? -14.445 -18.047 -27.828 1 95.44 219 GLY B CA 1
ATOM 4426 C C . GLY B 1 219 ? -12.953 -17.797 -27.891 1 95.44 219 GLY B C 1
ATOM 4427 O O . GLY B 1 219 ? -12.461 -17.125 -28.781 1 95.44 219 GLY B O 1
ATOM 4428 N N . LEU B 1 220 ? -12.203 -18.406 -26.984 1 96.25 220 LEU B N 1
ATOM 4429 C CA . LEU B 1 220 ? -10.766 -18.172 -26.953 1 96.25 220 LEU B CA 1
ATOM 4430 C C . LEU B 1 220 ? -10.07 -18.922 -28.078 1 96.25 220 LEU B C 1
ATOM 4432 O O . LEU B 1 220 ? -10.438 -20.047 -28.391 1 96.25 220 LEU B O 1
ATOM 4436 N N . SER B 1 221 ? -9.031 -18.328 -28.672 1 94.06 221 SER B N 1
ATOM 4437 C CA . SER B 1 221 ? -8.391 -18.875 -29.859 1 94.06 221 SER B CA 1
ATOM 4438 C C . SER B 1 221 ? -7.215 -19.781 -29.484 1 94.06 221 SER B C 1
ATOM 4440 O O . SER B 1 221 ? -6.766 -20.594 -30.297 1 94.06 221 SER B O 1
ATOM 4442 N N . SER B 1 222 ? -6.707 -19.578 -28.266 1 93.88 222 SER B N 1
ATOM 4443 C CA . SER B 1 222 ? -5.496 -20.297 -27.875 1 93.88 222 SER B CA 1
ATOM 4444 C C . SER B 1 222 ? -5.547 -20.688 -26.406 1 93.88 222 SER B C 1
ATOM 4446 O O . SER B 1 222 ? -6.246 -20.047 -25.609 1 93.88 222 SER B O 1
ATOM 4448 N N . GLY B 1 223 ? -4.824 -21.766 -26.141 1 91.62 223 GLY B N 1
ATOM 4449 C CA . GLY B 1 223 ? -4.676 -22.156 -24.75 1 91.62 223 GLY B CA 1
ATOM 4450 C C . GLY B 1 223 ? -3.879 -21.156 -23.922 1 91.62 223 GLY B C 1
ATOM 4451 O O . GLY B 1 223 ? -3.809 -21.266 -22.703 1 91.62 223 GLY B O 1
ATOM 4452 N N . ASN B 1 224 ? -3.309 -20.156 -24.562 1 90.19 224 ASN B N 1
ATOM 4453 C CA . ASN B 1 224 ? -2.547 -19.125 -23.875 1 90.19 224 ASN B CA 1
ATOM 4454 C C . ASN B 1 224 ? -3.438 -17.953 -23.453 1 90.19 224 ASN B C 1
ATOM 4456 O O . ASN B 1 224 ? -2.988 -17.047 -22.75 1 90.19 224 ASN B O 1
ATOM 4460 N N . ASP B 1 225 ? -4.641 -18 -23.906 1 93.31 225 ASP B N 1
ATOM 4461 C CA . ASP B 1 225 ? -5.602 -16.953 -23.547 1 93.31 225 ASP B CA 1
ATOM 4462 C C . ASP B 1 225 ? -6.445 -17.375 -22.344 1 93.31 225 ASP B C 1
ATOM 4464 O O . ASP B 1 225 ? -6.422 -18.531 -21.938 1 93.31 225 ASP B O 1
ATOM 4468 N N . PHE B 1 226 ? -7.121 -16.438 -21.766 1 94.56 226 PHE B N 1
ATOM 4469 C CA . PHE B 1 226 ? -7.996 -16.719 -20.641 1 94.56 226 PHE B CA 1
ATOM 4470 C C . PHE B 1 226 ? -9.195 -15.773 -20.641 1 94.56 226 PHE B C 1
ATOM 4472 O O . PHE B 1 226 ? -9.164 -14.727 -21.281 1 94.56 226 PHE B O 1
ATOM 4479 N N . ALA B 1 227 ? -10.195 -16.234 -20 1 95.25 227 ALA B N 1
ATOM 4480 C CA . ALA B 1 227 ? -11.398 -15.438 -19.75 1 95.25 227 ALA B CA 1
ATOM 4481 C C . ALA B 1 227 ? -11.586 -15.164 -18.266 1 95.25 227 ALA B C 1
ATOM 4483 O O . ALA B 1 227 ? -11.25 -16.016 -17.438 1 95.25 227 ALA B O 1
ATOM 4484 N N . VAL B 1 228 ? -12.031 -13.961 -17.969 1 91.88 228 VAL B N 1
ATOM 4485 C CA . VAL B 1 228 ? -12.305 -13.609 -16.594 1 91.88 228 VAL B CA 1
ATOM 4486 C C . VAL B 1 228 ? -13.688 -12.953 -16.484 1 91.88 228 VAL B C 1
ATOM 4488 O O . VAL B 1 228 ? -14.094 -12.211 -17.391 1 91.88 228 VAL B O 1
ATOM 4491 N N . ALA B 1 229 ? -14.414 -13.336 -15.492 1 87.12 229 ALA B N 1
ATOM 4492 C CA . ALA B 1 229 ? -15.703 -12.711 -15.203 1 87.12 229 ALA B CA 1
ATOM 4493 C C . ALA B 1 229 ? -15.617 -11.812 -13.969 1 87.12 229 ALA B C 1
ATOM 4495 O O . ALA B 1 229 ? -14.664 -11.914 -13.188 1 87.12 229 ALA B O 1
ATOM 4496 N N . ASP B 1 230 ? -16.578 -10.922 -13.875 1 86 230 ASP B N 1
ATOM 4497 C CA . ASP B 1 230 ? -16.688 -10.109 -12.664 1 86 230 ASP B CA 1
ATOM 4498 C C . ASP B 1 230 ? -17.078 -10.961 -11.461 1 86 230 ASP B C 1
ATOM 4500 O O . ASP B 1 230 ? -17.391 -12.141 -11.609 1 86 230 ASP B O 1
ATOM 4504 N N . ILE B 1 231 ? -16.969 -10.352 -10.305 1 92.38 231 ILE B N 1
ATOM 4505 C CA . ILE B 1 231 ? -17.281 -11.062 -9.062 1 92.38 231 ILE B CA 1
ATOM 4506 C C . ILE B 1 231 ? -18.766 -11.422 -9.031 1 92.38 231 ILE B C 1
ATOM 4508 O O . ILE B 1 231 ? -19.625 -10.578 -9.305 1 92.38 231 ILE B O 1
ATOM 4512 N N . THR B 1 232 ? -19.062 -12.68 -8.781 1 90.81 232 THR B N 1
ATOM 4513 C CA . THR B 1 232 ? -20.438 -13.141 -8.688 1 90.81 232 THR B CA 1
ATOM 4514 C C . THR B 1 232 ? -20.609 -14.133 -7.543 1 90.81 232 THR B C 1
ATOM 4516 O O . THR B 1 232 ? -19.625 -14.734 -7.09 1 90.81 232 THR B O 1
ATOM 4519 N N . ALA B 1 233 ? -21.844 -14.195 -7.055 1 93 233 ALA B N 1
ATOM 4520 C CA . ALA B 1 233 ? -22.188 -15.289 -6.148 1 93 233 ALA B CA 1
ATOM 4521 C C . ALA B 1 233 ? -22.547 -16.562 -6.93 1 93 233 ALA B C 1
ATOM 4523 O O . ALA B 1 233 ? -23.469 -16.547 -7.746 1 93 233 ALA B O 1
ATOM 4524 N N . GLU B 1 234 ? -21.859 -17.672 -6.703 1 94.69 234 GLU B N 1
ATOM 4525 C CA . GLU B 1 234 ? -22.047 -18.891 -7.484 1 94.69 234 GLU B CA 1
ATOM 4526 C C . GLU B 1 234 ? -22.906 -19.906 -6.73 1 94.69 234 GLU B C 1
ATOM 4528 O O . GLU B 1 234 ? -22.469 -20.484 -5.727 1 94.69 234 GLU B O 1
ATOM 4533 N N . PRO B 1 235 ? -24.078 -20.203 -7.207 1 95.94 235 PRO B N 1
ATOM 4534 C CA . PRO B 1 235 ? -25 -21.109 -6.52 1 95.94 235 PRO B CA 1
ATOM 4535 C C . PRO B 1 235 ? -24.406 -22.516 -6.324 1 95.94 235 PRO B C 1
ATOM 4537 O O . PRO B 1 235 ? -24.625 -23.141 -5.289 1 95.94 235 PRO B O 1
ATOM 4540 N N . LEU B 1 236 ? -23.594 -23 -7.23 1 97.12 236 LEU B N 1
ATOM 4541 C CA . LEU B 1 236 ? -23.047 -24.344 -7.137 1 97.12 236 LEU B CA 1
ATOM 4542 C C . LEU B 1 236 ? -21.938 -24.406 -6.09 1 97.12 236 LEU B C 1
ATOM 4544 O O . LEU B 1 236 ? -21.453 -25.484 -5.754 1 97.12 236 LEU B O 1
ATOM 4548 N N . LEU B 1 237 ? -21.562 -23.25 -5.609 1 97.31 237 LEU B N 1
ATOM 4549 C CA . LEU B 1 237 ? -20.562 -23.141 -4.543 1 97.31 237 LEU B CA 1
ATOM 4550 C C . LEU B 1 237 ? -21.188 -22.547 -3.283 1 97.31 237 LEU B C 1
ATOM 4552 O O . LEU B 1 237 ? -20.547 -21.734 -2.602 1 97.31 237 LEU B O 1
ATOM 4556 N N . LYS B 1 238 ? -22.469 -22.844 -3.092 1 96.06 238 LYS B N 1
ATOM 4557 C CA . LYS B 1 238 ? -23.234 -22.469 -1.91 1 96.06 238 LYS B CA 1
ATOM 4558 C C . LYS B 1 238 ? -23.359 -20.953 -1.8 1 96.06 238 LYS B C 1
ATOM 4560 O O . LYS B 1 238 ? -23.312 -20.391 -0.699 1 96.06 238 LYS B O 1
ATOM 4565 N N . GLY B 1 239 ? -23.328 -20.281 -2.912 1 94 239 GLY B N 1
ATOM 4566 C CA . GLY B 1 239 ? -23.562 -18.859 -2.951 1 94 239 GLY B CA 1
ATOM 4567 C C . GLY B 1 239 ? -22.344 -18.031 -2.586 1 94 239 GLY B C 1
ATOM 4568 O O . GLY B 1 239 ? -22.438 -16.828 -2.367 1 94 239 GLY B O 1
ATOM 4569 N N . THR B 1 240 ? -21.188 -18.656 -2.529 1 93.5 240 THR B N 1
ATOM 4570 C CA . THR B 1 240 ? -19.953 -17.938 -2.219 1 93.5 240 THR B CA 1
ATOM 4571 C C . THR B 1 240 ? -19.594 -16.969 -3.334 1 93.5 240 THR B C 1
ATOM 4573 O O . THR B 1 240 ? -19.828 -17.25 -4.512 1 93.5 240 THR B O 1
ATOM 4576 N N . GLN B 1 241 ? -19.094 -15.789 -2.916 1 93.81 241 GLN B N 1
ATOM 4577 C CA . GLN B 1 241 ? -18.609 -14.836 -3.91 1 93.81 241 GLN B CA 1
ATOM 4578 C C . GLN B 1 241 ? -17.281 -15.281 -4.5 1 93.81 241 GLN B C 1
ATOM 4580 O O . GLN B 1 241 ? -16.328 -15.578 -3.76 1 93.81 241 GLN B O 1
ATOM 4585 N N . VAL B 1 242 ? -17.219 -15.398 -5.844 1 94.88 242 VAL B N 1
ATOM 4586 C CA . VAL B 1 242 ? -16.016 -15.93 -6.484 1 94.88 242 VAL B CA 1
ATOM 4587 C C . VAL B 1 242 ? -15.594 -15.016 -7.633 1 94.88 242 VAL B C 1
ATOM 4589 O O . VAL B 1 242 ? -16.422 -14.289 -8.188 1 94.88 242 VAL B O 1
ATOM 4592 N N . ALA B 1 243 ? -14.352 -14.945 -7.871 1 93.94 243 ALA B N 1
ATOM 4593 C CA . ALA B 1 243 ? -13.789 -14.516 -9.148 1 93.94 243 ALA B CA 1
ATOM 4594 C C . ALA B 1 243 ? -13.422 -15.711 -10.023 1 93.94 243 ALA B C 1
ATOM 4596 O O . ALA B 1 243 ? -12.555 -16.516 -9.656 1 93.94 243 ALA B O 1
ATOM 4597 N N . SER B 1 244 ? -14.062 -15.844 -11.156 1 96.12 244 SER B N 1
ATOM 4598 C CA . SER B 1 244 ? -13.891 -17.031 -11.984 1 96.12 244 SER B CA 1
ATOM 4599 C C . SER B 1 244 ? -13.016 -16.75 -13.203 1 96.12 244 SER B C 1
ATOM 4601 O O . SER B 1 244 ? -13.219 -15.75 -13.891 1 96.12 244 SER B O 1
ATOM 4603 N N . TYR B 1 245 ? -12.047 -17.547 -13.398 1 96.56 245 TYR B N 1
ATOM 4604 C CA . TYR B 1 245 ? -11.18 -17.562 -14.57 1 96.56 245 TYR B CA 1
ATOM 4605 C C . TYR B 1 245 ? -11.352 -18.844 -15.367 1 96.56 245 TYR B C 1
ATOM 4607 O O . TYR B 1 245 ? -11.594 -19.906 -14.789 1 96.56 245 TYR B O 1
ATOM 4615 N N . ALA B 1 246 ? -11.242 -18.703 -16.656 1 98.06 246 ALA B N 1
ATOM 4616 C CA . ALA B 1 246 ? -11.461 -19.891 -17.469 1 98.06 246 ALA B CA 1
ATOM 4617 C C . ALA B 1 246 ? -10.578 -19.875 -18.719 1 98.06 246 ALA B C 1
ATOM 4619 O O . ALA B 1 246 ? -10.164 -18.797 -19.172 1 98.06 246 ALA B O 1
ATOM 4620 N N . THR B 1 247 ? -10.242 -20.969 -19.203 1 97.56 247 THR B N 1
ATOM 4621 C CA . THR B 1 247 ? -9.539 -21.125 -20.469 1 97.56 247 THR B CA 1
ATOM 4622 C C . THR B 1 247 ? -9.93 -22.438 -21.141 1 97.56 247 THR B C 1
ATOM 4624 O O . THR B 1 247 ? -10.625 -23.266 -20.547 1 97.56 247 THR B O 1
ATOM 4627 N N . GLY B 1 248 ? -9.594 -22.562 -22.391 1 97.81 248 GLY B N 1
ATOM 4628 C CA . GLY B 1 248 ? -9.875 -23.766 -23.141 1 97.81 248 GLY B CA 1
ATOM 4629 C C . GLY B 1 248 ? -8.922 -24.906 -22.812 1 97.81 248 GLY B C 1
ATOM 4630 O O . GLY B 1 248 ? -7.719 -24.688 -22.641 1 97.81 248 GLY B O 1
ATOM 4631 N N . VAL B 1 249 ? -9.555 -26.094 -22.578 1 97.94 249 VAL B N 1
ATOM 4632 C CA . VAL B 1 249 ? -8.773 -27.328 -22.516 1 97.94 249 VAL B CA 1
ATOM 4633 C C . VAL B 1 249 ? -8.594 -27.891 -23.922 1 97.94 249 VAL B C 1
ATOM 4635 O O . VAL B 1 249 ? -9.578 -28.125 -24.641 1 97.94 249 VAL B O 1
ATOM 4638 N N . ARG B 1 250 ? -7.355 -28.094 -24.312 1 96.88 250 ARG B N 1
ATOM 4639 C CA . ARG B 1 250 ? -7.074 -28.5 -25.688 1 96.88 250 ARG B CA 1
ATOM 4640 C C . ARG B 1 250 ? -6.328 -29.828 -25.719 1 96.88 250 ARG B C 1
ATOM 4642 O O . ARG B 1 250 ? -5.602 -30.172 -24.797 1 96.88 250 ARG B O 1
ATOM 4649 N N . VAL B 1 251 ? -6.488 -30.547 -26.812 1 95.56 251 VAL B N 1
ATOM 4650 C CA . VAL B 1 251 ? -5.941 -31.891 -26.969 1 95.56 251 VAL B CA 1
ATOM 4651 C C . VAL B 1 251 ? -4.434 -31.859 -26.719 1 95.56 251 VAL B C 1
ATOM 4653 O O . VAL B 1 251 ? -3.719 -31.016 -27.25 1 95.56 251 VAL B O 1
ATOM 4656 N N . GLY B 1 252 ? -3.984 -32.75 -25.828 1 90.19 252 GLY B N 1
ATOM 4657 C CA . GLY B 1 252 ? -2.562 -32.906 -25.562 1 90.19 252 GLY B CA 1
ATOM 4658 C C . GLY B 1 252 ? -1.996 -31.797 -24.672 1 90.19 252 GLY B C 1
ATOM 4659 O O . GLY B 1 252 ? -0.792 -31.766 -24.406 1 90.19 252 GLY B O 1
ATOM 4660 N N . GLY B 1 253 ? -2.871 -30.922 -24.234 1 90.25 253 GLY B N 1
ATOM 4661 C CA . GLY B 1 253 ? -2.381 -29.812 -23.453 1 90.25 253 GLY B CA 1
ATOM 4662 C C . GLY B 1 253 ? -1.649 -28.766 -24.281 1 90.25 253 GLY B C 1
ATOM 4663 O O . GLY B 1 253 ? -0.888 -27.969 -23.75 1 90.25 253 GLY B O 1
ATOM 4664 N N . GLN B 1 254 ? -1.848 -28.844 -25.625 1 90.19 254 GLN B N 1
ATOM 4665 C CA . GLN B 1 254 ? -1.178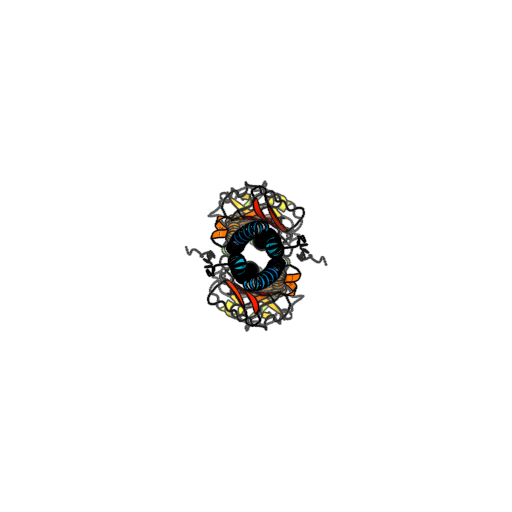 -27.938 -26.547 1 90.19 254 GLN B CA 1
ATOM 4666 C C . GLN B 1 254 ? -1.988 -26.656 -26.734 1 90.19 254 GLN B C 1
ATOM 4668 O O . GLN B 1 254 ? -3.211 -26.703 -26.875 1 90.19 254 GLN B O 1
ATOM 4673 N N . ALA B 1 255 ? -1.321 -25.562 -26.734 1 90.69 255 ALA B N 1
ATOM 4674 C CA . ALA B 1 255 ? -1.987 -24.266 -26.828 1 90.69 255 ALA B CA 1
ATOM 4675 C C . ALA B 1 255 ? -2.789 -24.141 -28.125 1 90.69 255 ALA B C 1
ATOM 4677 O O . ALA B 1 255 ? -3.842 -23.5 -28.156 1 90.69 255 ALA B O 1
ATOM 4678 N N . ASP B 1 256 ? -2.309 -24.797 -29.203 1 92.75 256 ASP B N 1
ATOM 4679 C CA . ASP B 1 256 ? -2.957 -24.688 -30.516 1 92.75 256 ASP B CA 1
ATOM 4680 C C . ASP B 1 256 ? -3.744 -25.953 -30.844 1 92.75 256 ASP B C 1
ATOM 4682 O O . ASP B 1 256 ? -4.199 -26.125 -31.969 1 92.75 256 ASP B O 1
ATOM 4686 N N . GLY B 1 257 ? -3.879 -26.812 -29.875 1 94.75 257 GLY B N 1
ATOM 4687 C CA . GLY B 1 257 ? -4.641 -28.031 -30.094 1 94.75 257 GLY B CA 1
ATOM 4688 C C . GLY B 1 257 ? -6.133 -27.781 -30.25 1 94.75 257 GLY B C 1
ATOM 4689 O O . GLY B 1 257 ? -6.605 -26.656 -30.016 1 94.75 257 GLY B O 1
ATOM 4690 N N . GLU B 1 258 ? -6.781 -28.828 -30.672 1 96.62 258 GLU B N 1
ATOM 4691 C CA . GLU B 1 258 ? -8.234 -28.766 -30.781 1 96.62 258 GLU B CA 1
ATOM 4692 C C . GLU B 1 258 ? -8.891 -28.531 -29.422 1 96.62 258 GLU B C 1
ATOM 4694 O O . GLU B 1 258 ? -8.492 -29.141 -28.438 1 96.62 258 GLU B O 1
ATOM 4699 N N . LEU B 1 259 ? -9.844 -27.531 -29.406 1 97.81 259 LEU B N 1
ATOM 4700 C CA . LEU B 1 259 ? -10.594 -27.25 -28.188 1 97.81 259 LEU B CA 1
ATOM 4701 C C . LEU B 1 259 ? -11.516 -28.422 -27.844 1 97.81 259 LEU B C 1
ATOM 4703 O O . LEU B 1 259 ? -12.336 -28.828 -28.656 1 97.81 259 LEU B O 1
ATOM 4707 N N . ILE B 1 260 ? -11.414 -29 -26.578 1 98.19 260 ILE B N 1
ATOM 4708 C CA . ILE B 1 260 ? -12.188 -30.188 -26.266 1 98.19 260 ILE B CA 1
ATOM 4709 C C . ILE B 1 260 ? -12.922 -29.984 -24.938 1 98.19 260 ILE B C 1
ATOM 4711 O O . ILE B 1 260 ? -13.766 -30.797 -24.562 1 98.19 260 ILE B O 1
ATOM 4715 N N . GLY B 1 261 ? -12.633 -28.922 -24.219 1 98.44 261 GLY B N 1
ATOM 4716 C CA . GLY B 1 261 ? -13.281 -28.609 -22.953 1 98.44 261 GLY B CA 1
ATOM 4717 C C . GLY B 1 261 ? -12.906 -27.234 -22.422 1 98.44 261 GLY B C 1
ATOM 4718 O O . GLY B 1 261 ? -12.211 -26.469 -23.094 1 98.44 261 GLY B O 1
ATOM 4719 N N . ILE B 1 262 ? -13.477 -26.875 -21.297 1 98.62 262 ILE B N 1
ATOM 4720 C CA . ILE B 1 262 ? -13.203 -25.625 -20.609 1 98.62 262 ILE B CA 1
ATOM 4721 C C . ILE B 1 262 ? -12.852 -25.891 -19.156 1 98.62 262 ILE B C 1
ATOM 4723 O O . ILE B 1 262 ? -13.492 -26.703 -18.484 1 98.62 262 ILE B O 1
ATOM 4727 N N . LEU B 1 263 ? -11.781 -25.359 -18.703 1 98.56 263 LEU B N 1
ATOM 4728 C CA . LEU B 1 263 ? -11.453 -25.375 -17.281 1 98.56 263 LEU B CA 1
ATOM 4729 C C . LEU B 1 263 ? -11.844 -24.062 -16.625 1 98.56 263 LEU B C 1
ATOM 4731 O O . LEU B 1 263 ? -11.438 -22.984 -17.078 1 98.56 263 LEU B O 1
ATOM 4735 N N . GLY B 1 264 ? -12.695 -24.109 -15.641 1 98.12 264 GLY B N 1
ATOM 4736 C CA . GLY B 1 264 ? -13.039 -22.969 -14.797 1 98.12 264 GLY B CA 1
ATOM 4737 C C . GLY B 1 264 ? -12.484 -23.062 -13.391 1 98.12 264 GLY B C 1
ATOM 4738 O O . GLY B 1 264 ? -12.641 -24.094 -12.734 1 98.12 264 GLY B O 1
ATOM 4739 N N . VAL B 1 265 ? -11.742 -22.062 -12.984 1 97.75 265 VAL B N 1
ATOM 4740 C CA . VAL B 1 265 ? -11.195 -22.031 -11.625 1 97.75 265 VAL B CA 1
ATOM 4741 C C . VAL B 1 265 ? -11.844 -20.906 -10.836 1 97.75 265 VAL B C 1
ATOM 4743 O O . VAL B 1 265 ? -12.078 -19.812 -11.359 1 97.75 265 VAL B O 1
ATOM 4746 N N . HIS B 1 266 ? -12.234 -21.172 -9.633 1 97.38 266 HIS B N 1
ATOM 4747 C CA . HIS B 1 266 ? -13.016 -20.25 -8.828 1 97.38 266 HIS B CA 1
ATOM 4748 C C . HIS B 1 266 ? -12.234 -19.781 -7.609 1 97.38 266 HIS B C 1
ATOM 4750 O O . HIS B 1 266 ? -12.086 -20.516 -6.637 1 97.38 266 HIS B O 1
ATOM 4756 N N . PHE B 1 267 ? -11.789 -18.547 -7.773 1 95.5 267 PHE B N 1
ATOM 4757 C CA . PHE B 1 267 ? -11.039 -17.875 -6.723 1 95.5 267 PHE B CA 1
ATOM 4758 C C . PHE B 1 267 ? -11.961 -17.469 -5.574 1 95.5 267 PHE B C 1
ATOM 4760 O O . PHE B 1 267 ? -13.047 -16.938 -5.797 1 95.5 267 PHE B O 1
ATOM 4767 N N . ASP B 1 268 ? -11.508 -17.797 -4.297 1 94.06 268 ASP B N 1
ATOM 4768 C CA . ASP B 1 268 ? -12.289 -17.484 -3.107 1 94.06 268 ASP B CA 1
ATOM 4769 C C . ASP B 1 268 ? -12.219 -15.984 -2.793 1 94.06 268 ASP B C 1
ATOM 4771 O O . ASP B 1 268 ? -11.461 -15.57 -1.913 1 94.06 268 ASP B O 1
ATOM 4775 N N . TRP B 1 269 ? -13.062 -15.281 -3.379 1 94.06 269 TRP B N 1
ATOM 4776 C CA . TRP B 1 269 ? -12.969 -13.828 -3.402 1 94.06 269 TRP B CA 1
ATOM 4777 C C . TRP B 1 269 ? -13.234 -13.242 -2.021 1 94.06 269 TRP B C 1
ATOM 4779 O O . TRP B 1 269 ? -12.461 -12.414 -1.53 1 94.06 269 TRP B O 1
ATOM 4789 N N . GLN B 1 270 ? -14.25 -13.602 -1.396 1 90.5 270 GLN B N 1
ATOM 4790 C CA . GLN B 1 270 ? -14.766 -12.906 -0.224 1 90.5 270 GLN B CA 1
ATOM 4791 C C . GLN B 1 270 ? -13.727 -12.867 0.893 1 90.5 270 GLN B C 1
ATOM 4793 O O . GLN B 1 270 ? -13.344 -11.781 1.347 1 90.5 270 GLN B O 1
ATOM 4798 N N . PRO B 1 271 ? -13.195 -14 1.345 1 90 271 PRO B N 1
ATOM 4799 C CA . PRO B 1 271 ? -12.203 -13.914 2.422 1 90 271 PRO B CA 1
ATOM 4800 C C . PRO B 1 271 ? -10.938 -13.164 2.004 1 90 271 PRO B C 1
ATOM 4802 O O . PRO B 1 271 ? -10.344 -12.445 2.816 1 90 271 PRO B O 1
ATOM 4805 N N . GLN B 1 272 ? -10.531 -13.305 0.781 1 90.12 272 GLN B N 1
ATOM 4806 C CA . GLN B 1 272 ? -9.328 -12.641 0.3 1 90.12 272 GLN B CA 1
ATOM 4807 C C . GLN B 1 272 ? -9.508 -11.125 0.259 1 90.12 272 GLN B C 1
ATOM 4809 O O . GLN B 1 272 ? -8.648 -10.383 0.739 1 90.12 272 GLN B O 1
ATOM 4814 N N . ALA B 1 273 ? -10.609 -10.711 -0.308 1 93.06 273 ALA B N 1
ATOM 4815 C CA . ALA B 1 273 ? -10.883 -9.281 -0.421 1 93.06 273 ALA B CA 1
ATOM 4816 C C . ALA B 1 273 ? -11.102 -8.656 0.953 1 93.06 273 ALA B C 1
ATOM 4818 O O . ALA B 1 273 ? -10.695 -7.52 1.196 1 93.06 273 ALA B O 1
ATOM 4819 N N . GLU B 1 274 ? -11.734 -9.383 1.809 1 92 274 GLU B N 1
ATOM 4820 C CA . GLU B 1 274 ? -11.969 -8.891 3.162 1 92 274 GLU B CA 1
ATOM 4821 C C . GLU B 1 274 ? -10.656 -8.695 3.914 1 92 274 GLU B C 1
ATOM 4823 O O . GLU B 1 274 ? -10.492 -7.719 4.648 1 92 274 GLU B O 1
ATOM 4828 N N . THR B 1 275 ? -9.75 -9.617 3.74 1 90.75 275 THR B N 1
ATOM 4829 C CA . THR B 1 275 ? -8.445 -9.492 4.371 1 90.75 275 THR B CA 1
ATOM 4830 C C . THR B 1 275 ? -7.73 -8.234 3.896 1 90.75 275 THR B C 1
ATOM 4832 O O . THR B 1 275 ? -7.098 -7.535 4.695 1 90.75 275 THR B O 1
ATOM 4835 N N . ILE B 1 276 ? -7.926 -7.918 2.689 1 92.88 276 ILE B N 1
ATOM 4836 C CA . ILE B 1 276 ? -7.25 -6.77 2.094 1 92.88 276 ILE B CA 1
ATOM 4837 C C . ILE B 1 276 ? -7.863 -5.477 2.627 1 92.88 276 ILE B C 1
ATOM 4839 O O . ILE B 1 276 ? -7.148 -4.598 3.111 1 92.88 276 ILE B O 1
ATOM 4843 N N . VAL B 1 277 ? -9.156 -5.371 2.6 1 95.31 277 VAL B N 1
ATOM 4844 C CA . VAL B 1 277 ? -9.797 -4.117 2.986 1 95.31 277 VAL B CA 1
ATOM 4845 C C . VAL B 1 277 ? -9.68 -3.92 4.496 1 95.31 277 VAL B C 1
ATOM 4847 O O . VAL B 1 277 ? -9.586 -2.787 4.973 1 95.31 277 VAL B O 1
ATOM 4850 N N . ASN B 1 278 ? -9.586 -4.938 5.238 1 93.44 278 ASN B N 1
ATOM 4851 C CA . ASN B 1 278 ? -9.438 -4.828 6.684 1 93.44 278 ASN B CA 1
ATOM 4852 C C . ASN B 1 278 ? -7.973 -4.68 7.09 1 93.44 278 ASN B C 1
ATOM 4854 O O . ASN B 1 278 ? -7.676 -4.312 8.227 1 93.44 278 ASN B O 1
ATOM 4858 N N . GLY B 1 279 ? -7.113 -4.969 6.18 1 89.5 279 GLY B N 1
ATOM 4859 C CA . GLY B 1 279 ? -5.691 -4.934 6.477 1 89.5 279 GLY B CA 1
ATOM 4860 C C . GLY B 1 279 ? -5.062 -3.574 6.234 1 89.5 279 GLY B C 1
ATOM 4861 O O . GLY B 1 279 ? -3.906 -3.346 6.594 1 89.5 279 GLY B O 1
ATOM 4862 N N . VAL B 1 280 ? -5.816 -2.697 5.641 1 90.62 280 VAL B N 1
ATOM 4863 C CA . VAL B 1 280 ? -5.316 -1.344 5.422 1 90.62 280 VAL B CA 1
ATOM 4864 C C . VAL B 1 280 ? -4.914 -0.718 6.754 1 90.62 280 VAL B C 1
ATOM 4866 O O . VAL B 1 280 ? -5.617 -0.867 7.754 1 90.62 280 VAL B O 1
ATOM 4869 N N . ARG B 1 281 ? -3.732 -0.04 6.738 1 89.81 281 ARG B N 1
ATOM 4870 C CA . ARG B 1 281 ? -3.166 0.464 7.988 1 89.81 281 ARG B CA 1
ATOM 4871 C C . ARG B 1 281 ? -3.881 1.732 8.438 1 89.81 281 ARG B C 1
ATOM 4873 O O . ARG B 1 281 ? -3.48 2.84 8.078 1 89.81 281 ARG B O 1
ATOM 4880 N N . LEU B 1 282 ? -4.859 1.576 9.273 1 91.25 282 LEU B N 1
ATOM 4881 C CA . LEU B 1 282 ? -5.602 2.646 9.93 1 91.25 282 LEU B CA 1
ATOM 4882 C C . LEU B 1 282 ? -5.551 2.49 11.445 1 91.25 282 LEU B C 1
ATOM 4884 O O . LEU B 1 282 ? -5.551 1.37 11.961 1 91.25 282 LEU B O 1
ATOM 4888 N N . SER B 1 283 ? -5.461 3.623 12.094 1 85.94 283 SER B N 1
ATOM 4889 C CA . SER B 1 283 ? -5.613 3.561 13.539 1 85.94 283 SER B CA 1
ATOM 4890 C C . SER B 1 283 ? -7.016 3.098 13.93 1 85.94 283 SER B C 1
ATOM 4892 O O . SER B 1 283 ? -7.93 3.109 13.102 1 85.94 283 SER B O 1
ATOM 4894 N N . GLU B 1 284 ? -7.18 2.699 15.133 1 88.25 284 GLU B N 1
ATOM 4895 C CA . GLU B 1 284 ? -8.492 2.26 15.586 1 88.25 284 GLU B CA 1
ATOM 4896 C C . GLU B 1 284 ? -9.523 3.375 15.461 1 88.25 284 GLU B C 1
ATOM 4898 O O . GLU B 1 284 ? -10.656 3.135 15.031 1 88.25 284 GLU B O 1
ATOM 4903 N N . ALA B 1 285 ? -9.094 4.551 15.797 1 87.12 285 ALA B N 1
ATOM 4904 C CA . ALA B 1 285 ? -9.984 5.699 15.688 1 87.12 285 ALA B CA 1
ATOM 4905 C C . ALA B 1 285 ? -10.367 5.965 14.234 1 87.12 285 ALA B C 1
ATOM 4907 O O . ALA B 1 285 ? -11.516 6.281 13.938 1 87.12 285 ALA B O 1
ATOM 4908 N N . GLU B 1 286 ? -9.461 5.812 13.352 1 90 286 GLU B N 1
ATOM 4909 C CA . GLU B 1 286 ? -9.727 6.02 11.93 1 90 286 GLU B CA 1
ATOM 4910 C C . GLU B 1 286 ? -10.656 4.941 11.383 1 90 286 GLU B C 1
ATOM 4912 O O . GLU B 1 286 ? -11.547 5.227 10.57 1 90 286 GLU B O 1
ATOM 4917 N N . LYS B 1 287 ? -10.445 3.709 11.781 1 93.25 287 LYS B N 1
ATOM 4918 C CA . LYS B 1 287 ? -11.234 2.582 11.297 1 93.25 287 LYS B CA 1
ATOM 4919 C C . LYS B 1 287 ? -12.719 2.789 11.578 1 93.25 287 LYS B C 1
ATOM 4921 O O . LYS B 1 287 ? -13.57 2.438 10.758 1 93.25 287 LYS B O 1
ATOM 4926 N N . ARG B 1 288 ? -12.984 3.412 12.672 1 93 288 ARG B N 1
ATOM 4927 C CA . ARG B 1 288 ? -14.367 3.605 13.102 1 93 288 ARG B CA 1
ATOM 4928 C C . ARG B 1 288 ? -15.094 4.578 12.18 1 93 288 ARG B C 1
ATOM 4930 O O . ARG B 1 288 ? -16.312 4.508 12.031 1 93 288 ARG B O 1
ATOM 4937 N N . ARG B 1 289 ? -14.352 5.406 11.516 1 94.81 289 ARG B N 1
ATOM 4938 C CA . ARG B 1 289 ? -15 6.418 10.688 1 94.81 289 ARG B CA 1
ATOM 4939 C C . ARG B 1 289 ? -14.625 6.254 9.219 1 94.81 289 ARG B C 1
ATOM 4941 O O . ARG B 1 289 ? -14.766 7.188 8.43 1 94.81 289 ARG B O 1
ATOM 4948 N N . THR B 1 290 ? -14.047 5.113 8.898 1 96.69 290 THR B N 1
ATOM 4949 C CA . THR B 1 290 ? -13.547 4.941 7.539 1 96.69 290 THR B CA 1
ATOM 4950 C C . THR B 1 290 ? -14.094 3.658 6.922 1 96.69 290 THR B C 1
ATOM 4952 O O . THR B 1 290 ? -14.156 2.621 7.582 1 96.69 290 THR B O 1
ATOM 4955 N N . ARG B 1 291 ? -14.562 3.695 5.723 1 97.44 291 ARG B N 1
ATOM 4956 C CA . ARG B 1 291 ? -14.891 2.537 4.898 1 97.44 291 ARG B CA 1
ATOM 4957 C C . ARG B 1 291 ? -13.828 2.316 3.824 1 97.44 291 ARG B C 1
ATOM 4959 O O . ARG B 1 291 ? -13.5 3.236 3.072 1 97.44 291 ARG B O 1
ATOM 4966 N N . VAL B 1 292 ? -13.281 1.206 3.83 1 98.06 292 VAL B N 1
ATOM 4967 C CA . VAL B 1 292 ? -12.375 0.802 2.76 1 98.06 292 VAL B CA 1
ATOM 4968 C C . VAL B 1 292 ? -13.109 -0.097 1.769 1 98.06 292 VAL B C 1
ATOM 4970 O O . VAL B 1 292 ? -13.703 -1.104 2.158 1 98.06 292 VAL B O 1
ATOM 4973 N N . LEU B 1 293 ? -13.031 0.252 0.509 1 98.12 293 LEU B N 1
ATOM 4974 C CA . LEU B 1 293 ? -13.844 -0.433 -0.495 1 98.12 293 LEU B CA 1
ATOM 4975 C C . LEU B 1 293 ? -12.992 -0.833 -1.695 1 98.12 293 LEU B C 1
ATOM 4977 O O . LEU B 1 293 ? -11.969 -0.202 -1.975 1 98.12 293 LEU B O 1
ATOM 4981 N N . LEU B 1 294 ? -13.375 -1.887 -2.283 1 97.5 294 LEU B N 1
ATOM 4982 C CA . LEU B 1 294 ? -13.031 -2.188 -3.668 1 97.5 294 LEU B CA 1
ATOM 4983 C C . LEU B 1 294 ? -14.258 -2.086 -4.566 1 97.5 294 LEU B C 1
ATOM 4985 O O . LEU B 1 294 ? -15.336 -2.561 -4.207 1 97.5 294 LEU B O 1
ATOM 4989 N N . THR B 1 295 ? -14.086 -1.419 -5.668 1 96.94 295 THR B N 1
ATOM 4990 C CA . THR B 1 295 ? -15.203 -1.327 -6.605 1 96.94 295 THR B CA 1
ATOM 4991 C C . THR B 1 295 ? -14.789 -1.828 -7.984 1 96.94 295 THR B C 1
ATOM 4993 O O . THR B 1 295 ? -13.602 -1.805 -8.328 1 96.94 295 THR B O 1
ATOM 4996 N N . ASP B 1 296 ? -15.734 -2.363 -8.742 1 94.31 296 ASP B N 1
ATOM 4997 C CA . ASP B 1 296 ? -15.445 -2.676 -10.133 1 94.31 296 ASP B CA 1
ATOM 4998 C C . ASP B 1 296 ? -15.406 -1.41 -10.984 1 94.31 296 ASP B C 1
ATOM 5000 O O . ASP B 1 296 ? -15.461 -0.297 -10.461 1 94.31 296 ASP B O 1
ATOM 5004 N N . ALA B 1 297 ? -15.234 -1.571 -12.289 1 93.38 297 ALA B N 1
ATOM 5005 C CA . ALA B 1 297 ? -15.039 -0.444 -13.195 1 93.38 297 ALA B CA 1
ATOM 5006 C C . ALA B 1 297 ? -16.281 0.449 -13.234 1 93.38 297 ALA B C 1
ATOM 5008 O O . ALA B 1 297 ? -16.172 1.639 -13.547 1 93.38 297 ALA B O 1
ATOM 5009 N N . GLN B 1 298 ? -17.422 -0.058 -12.859 1 92.81 298 GLN B N 1
ATOM 5010 C CA . GLN B 1 298 ? -18.672 0.686 -12.938 1 92.81 298 GLN B CA 1
ATOM 5011 C C . GLN B 1 298 ? -19.078 1.223 -11.562 1 92.81 298 GLN B C 1
ATOM 5013 O O . GLN B 1 298 ? -20.125 1.848 -11.422 1 92.81 298 GLN B O 1
ATOM 5018 N N . GLY B 1 299 ? -18.297 0.985 -10.578 1 95.5 299 GLY B N 1
ATOM 5019 C CA . GLY B 1 299 ? -18.516 1.567 -9.266 1 95.5 299 GLY B CA 1
ATOM 5020 C C . GLY B 1 299 ? -19.234 0.627 -8.312 1 95.5 299 GLY B C 1
ATOM 5021 O O . GLY B 1 299 ? -19.516 0.992 -7.172 1 95.5 299 GLY B O 1
ATOM 5022 N N . LEU B 1 300 ? -19.484 -0.602 -8.781 1 95.88 300 LEU B N 1
ATOM 5023 C CA . LEU B 1 300 ? -20.125 -1.577 -7.902 1 95.88 300 LEU B CA 1
ATOM 5024 C C . LEU B 1 300 ? -19.156 -2.014 -6.801 1 95.88 300 LEU B C 1
ATOM 5026 O O . LEU B 1 300 ? -18.016 -2.377 -7.078 1 95.88 300 LEU B O 1
ATOM 5030 N N . VAL B 1 301 ? -19.688 -1.966 -5.551 1 96.88 301 VAL B N 1
ATOM 5031 C CA . VAL B 1 301 ? -18.844 -2.387 -4.426 1 96.88 301 VAL B CA 1
ATOM 5032 C C . VAL B 1 301 ? -18.672 -3.904 -4.457 1 96.88 301 VAL B C 1
ATOM 5034 O O . VAL B 1 301 ? -19.656 -4.652 -4.387 1 96.88 301 VAL B O 1
ATOM 5037 N N . ILE B 1 302 ? -17.438 -4.328 -4.531 1 95.88 302 ILE B N 1
ATOM 5038 C CA . ILE B 1 302 ? -17.172 -5.758 -4.613 1 95.88 302 ILE B CA 1
ATOM 5039 C C . ILE B 1 302 ? -16.5 -6.234 -3.322 1 95.88 302 ILE B C 1
ATOM 5041 O O . ILE B 1 302 ? -16.406 -7.441 -3.074 1 95.88 302 ILE B O 1
ATOM 5045 N N . ALA B 1 303 ? -16.047 -5.344 -2.49 1 96.38 303 ALA B N 1
ATOM 5046 C CA . ALA B 1 303 ? -15.57 -5.629 -1.141 1 96.38 303 ALA B CA 1
ATOM 5047 C C . ALA B 1 303 ? -15.703 -4.402 -0.243 1 96.38 303 ALA B C 1
ATOM 5049 O O . ALA B 1 303 ? -15.586 -3.268 -0.71 1 96.38 303 ALA B O 1
ATOM 5050 N N . THR B 1 304 ? -15.945 -4.617 0.982 1 96.56 304 THR B N 1
ATOM 5051 C CA . THR B 1 304 ? -16.125 -3.521 1.931 1 96.56 304 THR B CA 1
ATOM 5052 C C . THR B 1 304 ? -15.617 -3.922 3.316 1 96.56 304 THR B C 1
ATOM 5054 O O . THR B 1 304 ? -15.781 -5.07 3.734 1 96.56 304 THR B O 1
ATOM 5057 N N . SER B 1 305 ? -15.07 -2.941 3.994 1 96 305 SER B N 1
ATOM 5058 C CA . SER B 1 305 ? -14.484 -3.211 5.305 1 96 305 SER B CA 1
ATOM 5059 C C . SER B 1 305 ? -15.547 -3.246 6.391 1 96 305 SER B C 1
ATOM 5061 O O . SER B 1 305 ? -15.344 -3.838 7.453 1 96 305 SER B O 1
ATOM 5063 N N . ASP B 1 306 ? -16.703 -2.646 6.18 1 93.38 306 ASP B N 1
ATOM 5064 C CA . ASP B 1 306 ? -17.719 -2.574 7.219 1 93.38 306 ASP B CA 1
ATOM 5065 C C . ASP B 1 306 ? -18.828 -3.588 6.969 1 93.38 306 ASP B C 1
ATOM 5067 O O . ASP B 1 306 ? -19.859 -3.574 7.656 1 93.38 306 ASP B O 1
ATOM 5071 N N . GLY B 1 307 ? -18.719 -4.398 5.922 1 90.69 307 GLY B N 1
ATOM 5072 C CA . GLY B 1 307 ? -19.656 -5.477 5.645 1 90.69 307 GLY B CA 1
ATOM 5073 C C . GLY B 1 307 ? -20.938 -5 4.988 1 90.69 307 GLY B C 1
ATOM 5074 O O . GLY B 1 307 ? -21.859 -5.789 4.766 1 90.69 307 GLY B O 1
ATOM 5075 N N . ARG B 1 308 ? -20.922 -3.756 4.633 1 91.62 308 ARG B N 1
ATOM 5076 C CA . ARG B 1 308 ? -22.156 -3.217 4.066 1 91.62 308 ARG B CA 1
ATOM 5077 C C . ARG B 1 308 ? -22.031 -3.016 2.561 1 91.62 308 ARG B C 1
ATOM 5079 O O . ARG B 1 308 ? -20.984 -2.594 2.074 1 91.62 308 ARG B O 1
ATOM 5086 N N . GLY B 1 309 ? -23.078 -3.432 1.824 1 92.19 309 GLY B N 1
ATOM 5087 C CA . GLY B 1 309 ? -23.25 -3.002 0.446 1 92.19 309 GLY B CA 1
ATOM 5088 C C . GLY B 1 309 ? -22.5 -3.865 -0.546 1 92.19 309 GLY B C 1
ATOM 5089 O O . GLY B 1 309 ? -22.375 -3.506 -1.72 1 92.19 309 GLY B O 1
ATOM 5090 N N . SER B 1 310 ? -21.984 -4.938 -0.166 1 91.56 310 SER B N 1
ATOM 5091 C CA . SER B 1 310 ? -21.234 -5.812 -1.065 1 91.56 310 SER B CA 1
ATOM 5092 C C . SER B 1 310 ? -22.109 -6.309 -2.211 1 91.56 310 SER B C 1
ATOM 5094 O O . SER B 1 310 ? -23.188 -6.863 -1.979 1 91.56 310 SER B O 1
ATOM 5096 N N . LEU B 1 311 ? -21.734 -6.012 -3.41 1 92.56 311 LEU B N 1
ATOM 5097 C CA . LEU B 1 311 ? -22.359 -6.414 -4.664 1 92.56 311 LEU B CA 1
ATOM 5098 C C . LEU B 1 311 ? -23.734 -5.785 -4.809 1 92.56 311 LEU B C 1
ATOM 5100 O O . LEU B 1 311 ? -24.562 -6.25 -5.602 1 92.56 311 LEU B O 1
ATOM 5104 N N . THR B 1 312 ? -24.078 -4.758 -4.055 1 94.25 312 THR B N 1
ATOM 5105 C CA . THR B 1 312 ? -25.375 -4.094 -4.148 1 94.25 312 THR B CA 1
ATOM 5106 C C . THR B 1 312 ? -25.203 -2.582 -4.246 1 94.25 312 THR B C 1
ATOM 5108 O O . THR B 1 312 ? -25.859 -1.927 -5.051 1 94.25 312 THR B O 1
ATOM 5111 N N . GLU B 1 313 ? -24.297 -2.059 -3.516 1 96.25 313 GLU B N 1
ATOM 5112 C CA . GLU B 1 313 ? -24.078 -0.615 -3.449 1 96.25 313 GLU B CA 1
ATOM 5113 C C . GLU B 1 313 ? -23.172 -0.143 -4.574 1 96.25 313 GLU B C 1
ATOM 5115 O O . GLU B 1 313 ? -22.219 -0.836 -4.941 1 96.25 313 GLU B O 1
ATOM 5120 N N . ARG B 1 314 ? -23.469 1.001 -5.121 1 96.5 314 ARG B N 1
ATOM 5121 C CA . ARG B 1 314 ? -22.609 1.638 -6.105 1 96.5 314 ARG B CA 1
ATOM 5122 C C . ARG B 1 314 ? -22.062 2.965 -5.586 1 96.5 314 ARG B C 1
ATOM 5124 O O . ARG B 1 314 ? -22.797 3.742 -4.973 1 96.5 314 ARG B O 1
ATOM 5131 N N . ILE B 1 315 ? -20.812 3.178 -5.766 1 95.31 315 ILE B N 1
ATOM 5132 C CA . ILE B 1 315 ? -20.156 4.414 -5.367 1 95.31 315 ILE B CA 1
ATOM 5133 C C . ILE B 1 315 ? -19.797 5.23 -6.605 1 95.31 315 ILE B C 1
ATOM 5135 O O . ILE B 1 315 ? -18.828 4.91 -7.309 1 95.31 315 ILE B O 1
ATOM 5139 N N . PRO B 1 316 ? -20.516 6.262 -6.867 1 93.75 316 PRO B N 1
ATOM 5140 C CA . PRO B 1 316 ? -20.156 7.137 -7.984 1 93.75 316 PRO B CA 1
ATOM 5141 C C . PRO B 1 316 ? -18.938 8.008 -7.684 1 93.75 316 PRO B C 1
ATOM 5143 O O . PRO B 1 316 ? -19.047 9.016 -6.98 1 93.75 316 PRO B O 1
ATOM 5146 N N . LEU B 1 317 ? -17.828 7.664 -8.242 1 95.75 317 LEU B N 1
ATOM 5147 C CA . LEU B 1 317 ? -16.594 8.414 -7.992 1 95.75 317 LEU B CA 1
ATOM 5148 C C . LEU B 1 317 ? -16.516 9.641 -8.891 1 95.75 317 LEU B C 1
ATOM 5150 O O . LEU B 1 317 ? -16.828 9.57 -10.078 1 95.75 317 LEU B O 1
ATOM 5154 N N . ASP B 1 318 ? -16.188 10.742 -8.297 1 96.19 318 ASP B N 1
ATOM 5155 C CA . ASP B 1 318 ? -15.844 11.938 -9.062 1 96.19 318 ASP B CA 1
ATOM 5156 C C . ASP B 1 318 ? -14.352 11.961 -9.398 1 96.19 318 ASP B C 1
ATOM 5158 O O . ASP B 1 318 ? -13.578 12.672 -8.75 1 96.19 318 ASP B O 1
ATOM 5162 N N . THR B 1 319 ? -13.961 11.227 -10.438 1 94.75 319 THR B N 1
ATOM 5163 C CA . THR B 1 319 ? -12.547 11.07 -10.758 1 94.75 319 THR B CA 1
ATOM 5164 C C . THR B 1 319 ? -12.039 12.273 -11.547 1 94.75 319 THR B C 1
ATOM 5166 O O . THR B 1 319 ? -10.836 12.547 -11.555 1 94.75 319 THR B O 1
ATOM 5169 N N . GLN B 1 320 ? -12.945 12.93 -12.266 1 94.31 320 GLN B N 1
ATOM 5170 C CA . GLN B 1 320 ? -12.578 14.031 -13.141 1 94.31 320 GLN B CA 1
ATOM 5171 C C . GLN B 1 320 ? -11.484 13.617 -14.117 1 94.31 320 GLN B C 1
ATOM 5173 O O . GLN B 1 320 ? -10.531 14.367 -14.352 1 94.31 320 GLN B O 1
ATOM 5178 N N . GLY B 1 321 ? -11.523 12.344 -14.523 1 93.06 321 GLY B N 1
ATOM 5179 C CA . GLY B 1 321 ? -10.602 11.82 -15.516 1 93.06 321 GLY B CA 1
ATOM 5180 C C . GLY B 1 321 ? -9.281 11.367 -14.922 1 93.06 321 GLY B C 1
ATOM 5181 O O . GLY B 1 321 ? -8.422 10.844 -15.633 1 93.06 321 GLY B O 1
ATOM 5182 N N . ARG B 1 322 ? -9.125 11.508 -13.617 1 94.94 322 ARG B N 1
ATOM 5183 C CA . ARG B 1 322 ? -7.879 11.102 -12.969 1 94.94 322 ARG B CA 1
ATOM 5184 C C . ARG B 1 322 ? -7.906 9.625 -12.609 1 94.94 322 ARG B C 1
ATOM 5186 O O . ARG B 1 322 ? -8.953 9.086 -12.266 1 94.94 322 ARG B O 1
ATOM 5193 N N . ALA B 1 323 ? -6.746 8.984 -12.633 1 94.94 323 ALA B N 1
ATOM 5194 C CA . ALA B 1 323 ? -6.625 7.586 -12.211 1 94.94 323 ALA B CA 1
ATOM 5195 C C . ALA B 1 323 ? -6.633 7.465 -10.695 1 94.94 323 ALA B C 1
ATOM 5197 O O . ALA B 1 323 ? -6.992 6.418 -10.148 1 94.94 323 ALA B O 1
ATOM 5198 N N . SER B 1 324 ? -6.184 8.539 -10.047 1 96.56 324 SER B N 1
ATOM 5199 C CA . SER B 1 324 ? -6.156 8.539 -8.586 1 96.56 324 SER B CA 1
ATOM 5200 C C . SER B 1 324 ? -6.328 9.953 -8.031 1 96.56 324 SER B C 1
ATOM 5202 O O . SER B 1 324 ? -6.137 10.938 -8.75 1 96.56 324 SER B O 1
ATOM 5204 N N . GLY B 1 325 ? -6.77 10.031 -6.824 1 95.88 325 GLY B N 1
ATOM 5205 C CA . GLY B 1 325 ? -6.973 11.312 -6.168 1 95.88 325 GLY B CA 1
ATOM 5206 C C . GLY B 1 325 ? -7.922 11.242 -4.988 1 95.88 325 GLY B C 1
ATOM 5207 O O . GLY B 1 325 ? -8.195 10.156 -4.473 1 95.88 325 GLY B O 1
ATOM 5208 N N . HIS B 1 326 ? -8.242 12.406 -4.523 1 96.62 326 HIS B N 1
ATOM 5209 C CA . HIS B 1 326 ? -9.203 12.5 -3.424 1 96.62 326 HIS B CA 1
ATOM 5210 C C . HIS B 1 326 ? -10.039 13.773 -3.533 1 96.62 326 HIS B C 1
ATOM 5212 O O . HIS B 1 326 ? -9.672 14.703 -4.258 1 96.62 326 HIS B O 1
ATOM 5218 N N . TYR B 1 327 ? -11.203 13.773 -2.939 1 95.88 327 TYR B N 1
ATOM 5219 C CA . TYR B 1 327 ? -12.109 14.914 -2.871 1 95.88 327 TYR B CA 1
ATOM 5220 C C . TYR B 1 327 ? -13.039 14.805 -1.67 1 95.88 327 TYR B C 1
ATOM 5222 O O . TYR B 1 327 ? -13.047 13.781 -0.972 1 95.88 327 TYR B O 1
ATOM 5230 N N . VAL B 1 328 ? -13.672 15.898 -1.38 1 94.56 328 VAL B N 1
ATOM 5231 C CA . VAL B 1 328 ? -14.703 15.906 -0.353 1 94.56 328 VAL B CA 1
ATOM 5232 C C . VAL B 1 328 ? -16.078 15.867 -1.009 1 94.56 328 VAL B C 1
ATOM 5234 O O . VAL B 1 328 ? -16.391 16.688 -1.887 1 94.56 328 VAL B O 1
ATOM 5237 N N . ASP B 1 329 ? -16.875 14.898 -0.588 1 94.62 329 ASP B N 1
ATOM 5238 C CA . ASP B 1 329 ? -18.172 14.742 -1.257 1 94.62 329 ASP B CA 1
ATOM 5239 C C . ASP B 1 329 ? -19.219 15.656 -0.632 1 94.62 329 ASP B C 1
ATOM 5241 O O . ASP B 1 329 ? -18.906 16.484 0.222 1 94.62 329 ASP B O 1
ATOM 5245 N N . ARG B 1 330 ? -20.469 15.602 -1.058 1 92.06 330 ARG B N 1
ATOM 5246 C CA . ARG B 1 330 ? -21.562 16.484 -0.66 1 92.06 330 ARG B CA 1
ATOM 5247 C C . ARG B 1 330 ? -21.906 16.312 0.817 1 92.06 330 ARG B C 1
ATOM 5249 O O . ARG B 1 330 ? -22.453 17.219 1.443 1 92.06 330 ARG B O 1
ATOM 5256 N N . HIS B 1 331 ? -21.547 15.211 1.401 1 92.25 331 HIS B N 1
ATOM 5257 C CA . HIS B 1 331 ? -21.812 14.945 2.811 1 92.25 331 HIS B CA 1
ATOM 5258 C C . HIS B 1 331 ? -20.594 15.273 3.668 1 92.25 331 HIS B C 1
ATOM 5260 O O . HIS B 1 331 ? -20.5 14.844 4.82 1 92.25 331 HIS B O 1
ATOM 5266 N N . GLU B 1 332 ? -19.656 15.891 3.043 1 91.62 332 GLU B N 1
ATOM 5267 C CA . GLU B 1 332 ? -18.438 16.375 3.713 1 91.62 332 GLU B CA 1
ATOM 5268 C C . GLU B 1 332 ? -17.547 15.203 4.129 1 91.62 332 GLU B C 1
ATOM 5270 O O . GLU B 1 332 ? -16.859 15.273 5.145 1 91.62 332 GLU B O 1
ATOM 5275 N N . ARG B 1 333 ? -17.703 14.141 3.393 1 95.62 333 ARG B N 1
ATOM 5276 C CA . ARG B 1 333 ? -16.812 13 3.605 1 95.62 333 ARG B CA 1
ATOM 5277 C C . ARG B 1 333 ? -15.609 13.062 2.666 1 95.62 333 ARG B C 1
ATOM 5279 O O . ARG B 1 333 ? -15.742 13.477 1.513 1 95.62 333 ARG B O 1
ATOM 5286 N N . LEU B 1 334 ? -14.477 12.688 3.221 1 96.19 334 LEU B N 1
ATOM 5287 C CA . LEU B 1 334 ? -13.281 12.555 2.387 1 96.19 334 LEU B CA 1
ATOM 5288 C C . LEU B 1 334 ? -13.328 11.258 1.577 1 96.19 334 LEU B C 1
ATOM 5290 O O . LEU B 1 334 ? -13.469 10.172 2.141 1 96.19 334 LEU B O 1
ATOM 5294 N N . VAL B 1 335 ? -13.289 11.328 0.246 1 98 335 VAL B N 1
ATOM 5295 C CA . VAL B 1 335 ? -13.281 10.172 -0.641 1 98 335 VAL B CA 1
ATOM 5296 C C . VAL B 1 335 ? -11.953 10.109 -1.397 1 98 335 VAL B C 1
ATOM 5298 O O . VAL B 1 335 ? -11.555 11.078 -2.045 1 98 335 VAL B O 1
ATOM 5301 N N . ALA B 1 336 ? -11.258 9.078 -1.255 1 97.94 336 ALA B N 1
ATOM 5302 C CA . ALA B 1 336 ? -10.016 8.828 -1.984 1 97.94 336 ALA B CA 1
ATOM 5303 C C . ALA B 1 336 ? -10.148 7.602 -2.885 1 97.94 336 ALA B C 1
ATOM 5305 O O . ALA B 1 336 ? -10.859 6.652 -2.553 1 97.94 336 ALA B O 1
ATOM 5306 N N . PHE B 1 337 ? -9.469 7.629 -4.035 1 98.31 337 PHE B N 1
ATOM 5307 C CA . PHE B 1 337 ? -9.586 6.516 -4.969 1 98.31 337 PHE B CA 1
ATOM 5308 C C . PHE B 1 337 ? -8.281 6.309 -5.73 1 98.31 337 PHE B C 1
ATOM 5310 O O . PHE B 1 337 ? -7.469 7.23 -5.844 1 98.31 337 PHE B O 1
ATOM 5317 N N . HIS B 1 338 ? -8.094 5.141 -6.191 1 97.44 338 HIS B N 1
ATOM 5318 C CA . HIS B 1 338 ? -7.008 4.789 -7.098 1 97.44 338 HIS B CA 1
ATOM 5319 C C . HIS B 1 338 ? -7.414 3.658 -8.031 1 97.44 338 HIS B C 1
ATOM 5321 O O . HIS B 1 338 ? -7.812 2.584 -7.582 1 97.44 338 HIS B O 1
ATOM 5327 N N . ARG B 1 339 ? -7.27 3.869 -9.297 1 96.81 339 ARG B N 1
ATOM 5328 C CA . ARG B 1 339 ? -7.527 2.83 -10.289 1 96.81 339 ARG B CA 1
ATOM 5329 C C . ARG B 1 339 ? -6.395 1.81 -10.32 1 96.81 339 ARG B C 1
ATOM 5331 O O . ARG B 1 339 ? -5.234 2.158 -10.102 1 96.81 339 ARG B O 1
ATOM 5338 N N . THR B 1 340 ? -6.75 0.575 -10.594 1 94.69 340 THR B N 1
ATOM 5339 C CA . THR B 1 340 ? -5.734 -0.47 -10.672 1 94.69 340 THR B CA 1
ATOM 5340 C C . THR B 1 340 ? -4.68 -0.12 -11.719 1 94.69 340 THR B C 1
ATOM 5342 O O . THR B 1 340 ? -5.012 0.287 -12.828 1 94.69 340 THR B O 1
ATOM 5345 N N . PRO B 1 341 ? -3.426 -0.236 -11.328 1 90.31 341 PRO B N 1
ATOM 5346 C CA . PRO B 1 341 ? -2.367 -0.035 -12.32 1 90.31 341 PRO B CA 1
ATOM 5347 C C . PRO B 1 341 ? -2.076 -1.293 -13.141 1 90.31 341 PRO B C 1
ATOM 5349 O O . PRO B 1 341 ? -1.312 -1.243 -14.102 1 90.31 341 PRO B O 1
ATOM 5352 N N . GLY B 1 342 ? -2.65 -2.469 -12.75 1 88.38 342 GLY B N 1
ATOM 5353 C CA . GLY B 1 342 ? -2.305 -3.738 -13.375 1 88.38 342 GLY B CA 1
ATOM 5354 C C . GLY B 1 342 ? -1.017 -4.332 -12.836 1 88.38 342 GLY B C 1
ATOM 5355 O O . GLY B 1 342 ? -0.422 -3.795 -11.898 1 88.38 342 GLY B O 1
ATOM 5356 N N . TYR B 1 343 ? -0.641 -5.484 -13.352 1 85.19 343 TYR B N 1
ATOM 5357 C CA . TYR B 1 343 ? 0.557 -6.195 -12.922 1 85.19 343 TYR B CA 1
ATOM 5358 C C . TYR B 1 343 ? 1.038 -7.16 -14 1 85.19 343 TYR B C 1
ATOM 5360 O O . TYR B 1 343 ? 0.294 -8.047 -14.422 1 85.19 343 TYR B O 1
ATOM 5368 N N . GLU B 1 344 ? 2.33 -6.992 -14.391 1 81.25 344 GLU B N 1
ATOM 5369 C CA . GLU B 1 344 ? 2.908 -7.82 -15.445 1 81.25 344 GLU B CA 1
ATOM 5370 C C . GLU B 1 344 ? 2.062 -7.773 -16.719 1 81.25 344 GLU B C 1
ATOM 5372 O O . GLU B 1 344 ? 1.841 -6.699 -17.281 1 81.25 344 GLU B O 1
ATOM 5377 N N . THR B 1 345 ? 1.585 -8.875 -17.156 1 77.25 345 THR B N 1
ATOM 5378 C CA . THR B 1 345 ? 0.815 -8.938 -18.406 1 77.25 345 THR B CA 1
ATOM 5379 C C . THR B 1 345 ? -0.677 -8.789 -18.109 1 77.25 345 THR B C 1
ATOM 5381 O O . THR B 1 345 ? -1.499 -8.867 -19.031 1 77.25 345 THR B O 1
ATOM 5384 N N . TYR B 1 346 ? -0.993 -8.516 -16.859 1 84.94 346 TYR B N 1
ATOM 5385 C CA . TYR B 1 346 ? -2.389 -8.383 -16.469 1 84.94 346 TYR B CA 1
ATOM 5386 C C . TYR B 1 346 ? -2.764 -6.918 -16.266 1 84.94 346 TYR B C 1
ATOM 5388 O O . TYR B 1 346 ? -2.32 -6.289 -15.297 1 84.94 346 TYR B O 1
ATOM 5396 N N . ALA B 1 347 ? -3.625 -6.348 -17.062 1 85.81 347 ALA B N 1
ATOM 5397 C CA . ALA B 1 347 ? -4.008 -4.938 -17.031 1 85.81 347 ALA B CA 1
ATOM 5398 C C . ALA B 1 347 ? -5.035 -4.684 -15.922 1 85.81 347 ALA B C 1
ATOM 5400 O O . ALA B 1 347 ? -5.23 -3.541 -15.5 1 85.81 347 ALA B O 1
ATOM 5401 N N . GLY B 1 348 ? -5.625 -5.719 -15.445 1 85.75 348 GLY B N 1
ATOM 5402 C CA . GLY B 1 348 ? -6.711 -5.566 -14.492 1 85.75 348 GLY B CA 1
ATOM 5403 C C . GLY B 1 348 ? -8.055 -5.336 -15.156 1 85.75 348 GLY B C 1
ATOM 5404 O O . GLY B 1 348 ? -8.156 -5.305 -16.375 1 85.75 348 GLY B O 1
ATOM 5405 N N . LEU B 1 349 ? -9.141 -5.238 -14.422 1 88.25 349 LEU B N 1
ATOM 5406 C CA . LEU B 1 349 ? -10.5 -5.102 -14.93 1 88.25 349 LEU B CA 1
ATOM 5407 C C . LEU B 1 349 ? -11 -3.674 -14.742 1 88.25 349 LEU B C 1
ATOM 5409 O O . LEU B 1 349 ? -12.211 -3.424 -14.805 1 88.25 349 LEU B O 1
ATOM 5413 N N . GLY B 1 350 ? -10.016 -2.727 -14.453 1 92.62 350 GLY B N 1
ATOM 5414 C CA . GLY B 1 350 ? -10.383 -1.332 -14.258 1 92.62 350 GLY B CA 1
ATOM 5415 C C . GLY B 1 350 ? -10.969 -1.051 -12.891 1 92.62 350 GLY B C 1
ATOM 5416 O O . GLY B 1 350 ? -11.672 -0.055 -12.703 1 92.62 350 GLY B O 1
ATOM 5417 N N . TRP B 1 351 ? -10.719 -1.896 -11.984 1 95.81 351 TRP B N 1
ATOM 5418 C CA . TRP B 1 351 ? -11.266 -1.785 -10.633 1 95.81 351 TRP B CA 1
ATOM 5419 C C . TRP B 1 351 ? -10.594 -0.65 -9.867 1 95.81 351 TRP B C 1
ATOM 5421 O O . TRP B 1 351 ? -9.555 -0.132 -10.289 1 95.81 351 TRP B O 1
ATOM 5431 N N . TYR B 1 352 ? -11.25 -0.219 -8.766 1 97.44 352 TYR B N 1
ATOM 5432 C CA . TYR B 1 352 ? -10.727 0.861 -7.934 1 97.44 352 TYR B CA 1
ATOM 5433 C C . TYR B 1 352 ? -10.602 0.421 -6.48 1 97.44 352 TYR B C 1
ATOM 5435 O O . TYR B 1 352 ? -11.438 -0.327 -5.977 1 97.44 352 TYR B O 1
ATOM 5443 N N . GLY B 1 353 ? -9.484 0.854 -5.859 1 98 353 GLY B N 1
ATOM 5444 C CA . GLY B 1 353 ? -9.523 1.026 -4.414 1 98 353 GLY B CA 1
ATOM 5445 C C . GLY B 1 353 ? -10.156 2.336 -3.986 1 98 353 GLY B C 1
ATOM 5446 O O . GLY B 1 353 ? -9.891 3.385 -4.578 1 98 353 GLY B O 1
ATOM 5447 N N . VAL B 1 354 ? -11.047 2.291 -2.98 1 98.44 354 VAL B N 1
ATOM 5448 C CA . VAL B 1 354 ? -11.766 3.486 -2.549 1 98.44 354 VAL B CA 1
ATOM 5449 C C . VAL B 1 354 ? -11.789 3.555 -1.023 1 98.44 354 VAL B C 1
ATOM 5451 O O . VAL B 1 354 ? -12.031 2.547 -0.354 1 98.44 354 VAL B O 1
ATOM 5454 N N . ILE B 1 355 ? -11.508 4.695 -0.517 1 98.31 355 ILE B N 1
ATOM 5455 C CA . ILE B 1 355 ? -11.617 4.941 0.917 1 98.31 355 ILE B CA 1
ATOM 5456 C C . ILE B 1 355 ? -12.578 6.102 1.166 1 98.31 355 ILE B C 1
ATOM 5458 O O . ILE B 1 355 ? -12.445 7.168 0.562 1 98.31 355 ILE B O 1
ATOM 5462 N N . VAL B 1 356 ? -13.531 5.875 1.964 1 97.88 356 VAL B N 1
ATOM 5463 C CA . VAL B 1 356 ? -14.477 6.906 2.381 1 97.88 356 VAL B CA 1
ATOM 5464 C C . VAL B 1 356 ? -14.344 7.148 3.883 1 97.88 356 VAL B C 1
ATOM 5466 O O . VAL B 1 356 ? -14.547 6.238 4.688 1 97.88 356 VAL B O 1
ATOM 5469 N N . GLN B 1 357 ? -14.016 8.352 4.227 1 96.75 357 GLN B N 1
ATOM 5470 C CA . GLN B 1 357 ? -13.781 8.672 5.633 1 96.75 357 GLN B CA 1
ATOM 5471 C C . GLN B 1 357 ? -14.68 9.82 6.086 1 96.75 357 GLN B C 1
ATOM 5473 O O . GLN B 1 357 ? -14.719 10.875 5.449 1 96.75 357 GLN B O 1
ATOM 5478 N N . GLU B 1 358 ? -15.289 9.562 7.199 1 93.06 358 GLU B N 1
ATOM 5479 C CA . GLU B 1 358 ? -16.141 10.594 7.785 1 93.06 358 GLU B CA 1
ATOM 5480 C C . GLU B 1 358 ? -15.32 11.641 8.523 1 93.06 358 GLU B C 1
ATOM 5482 O O . GLU B 1 358 ? -14.227 11.352 9.016 1 93.06 358 GLU B O 1
ATOM 5487 N N . GLY B 1 359 ? -15.766 12.914 8.531 1 78.5 359 GLY B N 1
ATOM 5488 C CA . GLY B 1 359 ? -15.102 14.039 9.164 1 78.5 359 GLY B CA 1
ATOM 5489 C C . GLY B 1 359 ? -15.047 13.93 10.672 1 78.5 359 GLY B C 1
ATOM 5490 O O . GLY B 1 359 ? -15.836 13.195 11.273 1 78.5 359 GLY B O 1
#